Protein AF-0000000074477359 (afdb_homodimer)

Sequence (732 aa):
MPLDIVTDKDGVKRLSKEAYDNSKYPEWLPVWNPNVKYPAPPNNDGYIDRAFFADPKLPNLFPEDSDIDKIDLSPKFGTEIRSGIQLSSLSDAAKDELALLLAQRGFVVFRNQDLKDKGLEFNSNFGRYFGPLNPTSFIGTPETEPNFHIVYRDPNEKVNPKRVVGIHVDDNWEVFTPGVTIFGILDGPETGGDTLFVDSQEIYERFSPGFQKILETLTGVFSNVGPSKINGQVKGFLRTPPEENSHPIVRIHPVTQKKNVFFSHFTQKFDNLDEEESQLIFKYLKDKIYGQPDTHLRARWEPGTVVLWDNRRCLHSALADFEGSSRHCYRVSTFAEAPVTNFEDLNEETRKLSDELQKKLGNLSVMPLDIVTDKDGVKRLSKEAYDNSKYPEWLPVWNPNVKYPAPPNNDGYIDRAFFADPKLPNLFPEDSDIDKIDLSPKFGTEIRSGIQLSSLSDAAKDELALLLAQRGFVVFRNQDLKDKGLEFNSNFGRYFGPLNPTSFIGTPETEPNFHIVYRDPNEKVNPKRVVGIHVDDNWEVFTPGVTIFGILDGPETGGDTLFVDSQEIYERFSPGFQKILETLTGVFSNVGPSKINGQVKGFLRTPPEENSHPIVRIHPVTQKKNVFFSHFTQKFDNLDEEESQLIFKYLKDKIYGQPDTHLRARWEPGTVVLWDNRRCLHSALADFEGSSRHCYRVSTFAEAPVTNFEDLNEETRKLSDELQKKLGNLSV

Radius of gyration: 26.98 Å; Cα contacts (8 Å, |Δi|>4): 1650; chains: 2; bounding box: 62×74×64 Å

Nearest PDB structures (foldseek):
  6d1o-assembly1_D  TM=8.673E-01  e=1.155E-21  Sphingobium herbicidovorans NBRC 16415
  6d1o-assembly2_E  TM=8.725E-01  e=1.574E-21  Sphingobium herbicidovorans NBRC 16415
  6d0o-assembly1_B  TM=8.588E-01  e=1.371E-20  Sphingobium herbicidovorans NBRC 16415
  6d1o-assembly2_H  TM=8.522E-01  e=1.211E-20  Sphingobium herbicidovorans NBRC 16415
  6d1o-assembly2_G  TM=8.470E-01  e=1.071E-20  Sphingobium herbicidovorans NBRC 16415

Foldseek 3Di:
DQFQWDADPQRKIFGDPVCCVPDPCNLWGFIFDLVFADEADDDCQPFAFLLLLEDLVLCQQPPPPFPWDKDQPDDFAEIETADGDELLPGDLRNVNNVSNVQQRHFKYKYAQYCQVVVDDVSVQVSQCSRAAWAFDWFAGGRPVHRSKHKDKDDQPDDFDQVPWFFWAFPPLLGQFGWFKKKKAWDDKDPWAFWKKKFQQLVLLVPDDPVVNVVQQVWKFKAWCQAPVGNPYSDGPRTNYDTGIDIARQWFADLQQRGIGGHDHPRTDAIPVDDDVVRVVVVVVSSCSRPVDCVRMDIGIDDPNMMMMGTSRGIIMTTHRPDHSMMTIMMMITHTDHGTHRHNVPRDPVSSVSNVVNVVSNVVVVD/DQFQWDADPQRKIFGDPVCCVPDPCNLWGFIFDLPFADEADDDCQPFAFLLLLEDLVLCQQPPPPFPWDKDQPDDFAEIETEDGDELLPGDLRNVNNVSNVQQRHFKYKYFQYCQVVVDDVSVQVSQCSRAAWAFDWFAGGRPVHRSKHKDKDDQPDDFDQVPWQWWAFPPLLGQFGWFKKKKAWPDKDPWAFWKKKFQQLVLLVPDDPVVNVVQQVWKFKAWCLAPVGRPYSDGPRTNYDTGIDIARQWFADLQQRGIGGHDHPRTDAIPVDDDVVRVVVVVVSSCSRPVDCVRMDIGIDDPNMMMMGTSRGIIMTTHRPDHSMMTIMMMITHTDHGTHRHNVPRDPVSSVSNVVNVVSNVVVVD

Structure (mmCIF, N/CA/C/O backbone):
data_AF-0000000074477359-model_v1
#
loop_
_entity.id
_entity.type
_entity.pdbx_description
1 polymer 'Oxidoreductase activity'
#
loop_
_atom_site.group_PDB
_atom_site.id
_atom_site.type_symbol
_atom_site.label_atom_id
_atom_site.label_alt_id
_atom_site.label_comp_id
_atom_site.label_asym_id
_atom_site.label_entity_id
_atom_site.label_seq_id
_atom_site.pdbx_PDB_ins_code
_atom_site.Cartn_x
_atom_site.Cartn_y
_atom_site.Cartn_z
_atom_site.occupancy
_atom_site.B_iso_or_equiv
_atom_site.auth_seq_id
_atom_site.auth_comp_id
_atom_site.auth_asym_id
_atom_site.auth_atom_id
_atom_site.pdbx_PDB_model_num
ATOM 1 N N . MET A 1 1 ? 23.406 11.477 7.152 1 47.59 1 MET A N 1
ATOM 2 C CA . MET A 1 1 ? 24.078 12.625 7.77 1 47.59 1 MET A CA 1
ATOM 3 C C . MET A 1 1 ? 23.078 13.742 8.055 1 47.59 1 MET A C 1
ATOM 5 O O . MET A 1 1 ? 22.078 13.883 7.348 1 47.59 1 MET A O 1
ATOM 9 N N . PRO A 1 2 ? 23.344 14.312 9.227 1 64.44 2 PRO A N 1
ATOM 10 C CA . PRO A 1 2 ? 22.562 15.516 9.523 1 64.44 2 PRO A CA 1
ATOM 11 C C . PRO A 1 2 ? 22.609 16.547 8.406 1 64.44 2 PRO A C 1
ATOM 13 O O . PRO A 1 2 ? 23.547 16.547 7.598 1 64.44 2 PRO A O 1
ATOM 16 N N . LEU A 1 3 ? 21.562 17.25 8.133 1 77.81 3 LEU A N 1
ATOM 17 C CA . LEU A 1 3 ? 21.516 18.344 7.176 1 77.81 3 LEU A CA 1
ATOM 18 C C . LEU A 1 3 ? 22.719 19.266 7.352 1 77.81 3 LEU A C 1
ATOM 20 O O . LEU A 1 3 ? 23.188 19.469 8.477 1 77.81 3 LEU A O 1
ATOM 24 N N . ASP A 1 4 ? 23.312 19.625 6.309 1 81.88 4 ASP A N 1
ATOM 25 C CA . ASP A 1 4 ? 24.375 20.609 6.344 1 81.88 4 ASP A CA 1
ATOM 26 C C . ASP A 1 4 ? 23.828 22.016 6.59 1 81.88 4 ASP A C 1
ATOM 28 O O . ASP A 1 4 ? 23.438 22.703 5.648 1 81.88 4 ASP A O 1
ATOM 32 N N . ILE A 1 5 ? 23.844 22.391 7.832 1 87.31 5 ILE A N 1
ATOM 33 C CA . ILE A 1 5 ? 23.219 23.641 8.25 1 87.31 5 ILE A CA 1
ATOM 34 C C . ILE A 1 5 ? 24.297 24.656 8.648 1 87.31 5 ILE A C 1
ATOM 36 O O . ILE A 1 5 ? 25.25 24.312 9.367 1 87.31 5 ILE A O 1
ATOM 40 N N . VAL A 1 6 ? 24.156 25.812 8.148 1 89.69 6 VAL A N 1
ATOM 41 C CA . VAL A 1 6 ? 25.047 26.922 8.477 1 89.69 6 VAL A CA 1
ATOM 42 C C . VAL A 1 6 ? 24.281 27.984 9.266 1 89.69 6 VAL A C 1
ATOM 44 O O . VAL A 1 6 ? 23.094 28.219 9.016 1 89.69 6 VAL A O 1
ATOM 47 N N . THR A 1 7 ? 25.016 28.641 10.164 1 91.06 7 THR A N 1
ATOM 48 C CA . THR A 1 7 ? 24.406 29.719 10.953 1 91.06 7 THR A CA 1
ATOM 49 C C . THR A 1 7 ? 24.891 31.078 10.469 1 91.06 7 THR A C 1
ATOM 51 O O . THR A 1 7 ? 26.094 31.359 10.484 1 91.06 7 THR A O 1
ATOM 54 N N . ASP A 1 8 ? 23.922 31.812 10.094 1 89.44 8 ASP A N 1
ATOM 55 C CA . ASP A 1 8 ? 24.25 33.188 9.648 1 89.44 8 ASP A CA 1
ATOM 56 C C . ASP A 1 8 ? 24.594 34.062 10.836 1 89.44 8 ASP A C 1
ATOM 58 O O . ASP A 1 8 ? 24.406 33.688 11.984 1 89.44 8 ASP A O 1
ATOM 62 N N . LYS A 1 9 ? 25.109 35.312 10.523 1 87.25 9 LYS A N 1
ATOM 63 C CA . LYS A 1 9 ? 25.562 36.25 11.539 1 87.25 9 LYS A CA 1
ATOM 64 C C . LYS A 1 9 ? 24.422 36.688 12.461 1 87.25 9 LYS A C 1
ATOM 66 O O . LYS A 1 9 ? 24.641 36.969 13.633 1 87.25 9 LYS A O 1
ATOM 71 N N . ASP A 1 10 ? 23.234 36.625 11.953 1 87.94 10 ASP A N 1
ATOM 72 C CA . ASP A 1 10 ? 22.078 37.031 12.727 1 87.94 10 ASP A CA 1
ATOM 73 C C . ASP A 1 10 ? 21.453 35.875 13.484 1 87.94 10 ASP A C 1
ATOM 75 O O . ASP A 1 10 ? 20.406 36 14.102 1 87.94 10 ASP A O 1
ATOM 79 N N . GLY A 1 11 ? 22.125 34.75 13.391 1 88.81 11 GLY A N 1
ATOM 80 C CA . GLY A 1 11 ? 21.672 33.562 14.148 1 88.81 11 GLY A CA 1
ATOM 81 C C . GLY A 1 11 ? 20.734 32.688 13.367 1 88.81 11 GLY A C 1
ATOM 82 O O . GLY A 1 11 ? 20.359 31.609 13.836 1 88.81 11 GLY A O 1
ATOM 83 N N . VAL A 1 12 ? 20.344 33.125 12.188 1 92.38 12 VAL A N 1
ATOM 84 C CA . VAL A 1 12 ? 19.453 32.344 11.336 1 92.38 12 VAL A CA 1
ATOM 85 C C . VAL A 1 12 ? 20.203 31.156 10.758 1 92.38 12 VAL A C 1
ATOM 87 O O . VAL A 1 12 ? 21.312 31.297 10.242 1 92.38 12 VAL A O 1
ATOM 90 N N . LYS A 1 13 ? 19.609 30 10.977 1 92.62 13 LYS A N 1
ATOM 91 C CA . LYS A 1 13 ? 20.188 28.766 10.43 1 92.62 13 LYS A CA 1
ATOM 92 C C . LYS A 1 13 ? 19.594 28.438 9.07 1 92.62 13 LYS A C 1
ATOM 94 O O . LYS A 1 13 ? 18.391 28.531 8.875 1 92.62 13 LYS A O 1
ATOM 99 N N . ARG A 1 14 ? 20.531 28.125 8.133 1 92.94 14 ARG A N 1
ATOM 100 C CA . ARG A 1 14 ? 20.172 27.812 6.758 1 92.94 14 ARG A CA 1
ATOM 101 C C . ARG A 1 14 ? 20.922 26.578 6.262 1 92.94 14 ARG A C 1
ATOM 103 O O . ARG A 1 14 ? 21.906 26.156 6.879 1 92.94 14 ARG A O 1
ATOM 110 N N . LEU A 1 15 ? 20.391 26.031 5.137 1 91.56 15 LEU A N 1
ATOM 111 C CA . LEU A 1 15 ? 21.156 24.984 4.473 1 91.56 15 LEU A CA 1
ATOM 112 C C . LEU A 1 15 ? 22.422 25.562 3.826 1 91.56 15 LEU A C 1
ATOM 114 O O . LEU A 1 15 ? 22.531 26.781 3.674 1 91.56 15 LEU A O 1
ATOM 118 N N . SER A 1 16 ? 23.344 24.719 3.496 1 89.38 16 SER A N 1
ATOM 119 C CA . SER A 1 16 ? 24.594 25.141 2.885 1 89.38 16 SER A CA 1
ATOM 120 C C . SER A 1 16 ? 24.359 25.828 1.544 1 89.38 16 SER A C 1
ATOM 122 O O . SER A 1 16 ? 23.297 25.672 0.944 1 89.38 16 SER A O 1
ATOM 124 N N . LYS A 1 17 ? 25.359 26.562 1.166 1 90.31 17 LYS A N 1
ATOM 125 C CA . LYS A 1 17 ? 25.312 27.203 -0.142 1 90.31 17 LYS A CA 1
ATOM 126 C C . LYS A 1 17 ? 25.141 26.172 -1.257 1 90.31 17 LYS A C 1
ATOM 128 O O . LYS A 1 17 ? 24.453 26.422 -2.248 1 90.31 17 LYS A O 1
ATOM 133 N N . GLU A 1 18 ? 25.75 25.109 -1.086 1 88.19 18 GLU A N 1
ATOM 134 C CA . GLU A 1 18 ? 25.641 24.047 -2.07 1 88.19 18 GLU A CA 1
ATOM 135 C C . GLU A 1 18 ? 24.203 23.578 -2.221 1 88.19 18 GLU A C 1
ATOM 137 O O . GLU A 1 18 ? 23.734 23.328 -3.336 1 88.19 18 GLU A O 1
ATOM 142 N N . ALA A 1 19 ? 23.531 23.406 -1.133 1 88.62 19 ALA A N 1
ATOM 143 C CA . ALA A 1 19 ? 22.125 23 -1.164 1 88.62 19 ALA A CA 1
ATOM 144 C C . ALA A 1 19 ? 21.281 24.016 -1.927 1 88.62 19 ALA A C 1
ATOM 146 O O . ALA A 1 19 ? 20.406 23.641 -2.721 1 88.62 19 ALA A O 1
ATOM 147 N N . TYR A 1 20 ? 21.531 25.281 -1.688 1 91.88 20 TYR A N 1
ATOM 148 C CA . TYR A 1 20 ? 20.797 26.344 -2.381 1 91.88 20 TYR A CA 1
ATOM 149 C C . TYR A 1 20 ? 21.094 26.312 -3.875 1 91.88 20 TYR A C 1
ATOM 151 O O . TYR A 1 20 ? 20.188 26.438 -4.695 1 91.88 20 TYR A O 1
ATOM 159 N N . ASP A 1 21 ? 22.328 26.062 -4.242 1 91.81 21 ASP A N 1
ATOM 160 C CA . ASP A 1 21 ? 22.75 26.047 -5.641 1 91.81 21 ASP A CA 1
ATOM 161 C C . ASP A 1 21 ? 22.141 24.875 -6.387 1 91.81 21 ASP A C 1
ATOM 163 O O . ASP A 1 21 ? 21.859 24.953 -7.582 1 91.81 21 ASP A O 1
ATOM 167 N N . ASN A 1 22 ? 21.891 23.875 -5.707 1 88.94 22 ASN A N 1
ATOM 168 C CA . ASN A 1 22 ? 21.453 22.641 -6.336 1 88.94 22 ASN A CA 1
ATOM 169 C C . ASN A 1 22 ? 19.922 22.531 -6.32 1 88.94 22 ASN A C 1
ATOM 171 O O . ASN A 1 22 ? 19.359 21.656 -6.98 1 88.94 22 ASN A O 1
ATOM 175 N N . SER A 1 23 ? 19.328 23.406 -5.586 1 92.5 23 SER A N 1
ATOM 176 C CA . SER A 1 23 ? 17.875 23.312 -5.445 1 92.5 23 SER A CA 1
ATOM 177 C C . SER A 1 23 ? 17.172 23.922 -6.648 1 92.5 23 SER A C 1
ATOM 179 O O . SER A 1 23 ? 17.547 24.984 -7.125 1 92.5 23 SER A O 1
ATOM 181 N N . LYS A 1 24 ? 16.109 23.219 -7.09 1 93.19 24 LYS A N 1
ATOM 182 C CA . LYS A 1 24 ? 15.234 23.75 -8.133 1 93.19 24 LYS A CA 1
ATOM 183 C C . LYS A 1 24 ? 14.305 24.828 -7.574 1 93.19 24 LYS A C 1
ATOM 185 O O . LYS A 1 24 ? 13.758 25.641 -8.328 1 93.19 24 LYS A O 1
ATOM 190 N N . TYR A 1 25 ? 14.094 24.844 -6.281 1 95.31 25 TYR A N 1
ATOM 191 C CA . TYR A 1 25 ? 13.188 25.766 -5.609 1 95.31 25 TYR A CA 1
ATOM 192 C C . TYR A 1 25 ? 13.836 26.344 -4.359 1 95.31 25 TYR A C 1
ATOM 194 O O . TYR A 1 25 ? 13.359 26.125 -3.246 1 95.31 25 TYR A O 1
ATOM 202 N N . PRO A 1 26 ? 14.773 27.156 -4.547 1 95 26 PRO A N 1
ATOM 203 C CA . PRO A 1 26 ? 15.555 27.641 -3.398 1 95 26 PRO A CA 1
ATOM 204 C C . PRO A 1 26 ? 14.727 28.484 -2.438 1 95 26 PRO A C 1
ATOM 206 O O . PRO A 1 26 ? 14.984 28.484 -1.23 1 95 26 PRO A O 1
ATOM 209 N N . GLU A 1 27 ? 13.734 29.203 -2.885 1 94.69 27 GLU A N 1
ATOM 210 C CA . GLU A 1 27 ? 12.914 30.062 -2.035 1 94.69 27 GLU A CA 1
ATOM 211 C C . GLU A 1 27 ? 12.102 29.234 -1.038 1 94.69 27 GLU A C 1
ATOM 213 O O . GLU A 1 27 ? 11.609 29.766 -0.043 1 94.69 27 GLU A O 1
ATOM 218 N N . TRP A 1 28 ? 11.961 27.969 -1.371 1 96.25 28 TRP A N 1
ATOM 219 C CA . TRP A 1 28 ? 11.141 27.094 -0.542 1 96.25 28 TRP A CA 1
ATOM 220 C C . TRP A 1 28 ? 11.992 26.328 0.463 1 96.25 28 TRP A C 1
ATOM 222 O O . TRP A 1 28 ? 11.469 25.578 1.29 1 96.25 28 TRP A O 1
ATOM 232 N N . LEU A 1 29 ? 13.32 26.484 0.434 1 95.12 29 LEU A N 1
ATOM 233 C CA . LEU A 1 29 ? 14.195 25.734 1.315 1 95.12 29 LEU A CA 1
ATOM 234 C C . LEU A 1 29 ? 13.984 26.125 2.771 1 95.12 29 LEU A C 1
ATOM 236 O O . LEU A 1 29 ? 13.617 27.266 3.061 1 95.12 29 LEU A O 1
ATOM 240 N N . PRO A 1 30 ? 14.227 25.234 3.695 1 93.88 30 PRO A N 1
ATOM 241 C CA . PRO A 1 30 ? 13.953 25.5 5.113 1 93.88 30 PRO A CA 1
ATOM 242 C C . PRO A 1 30 ? 14.977 26.453 5.738 1 93.88 30 PRO A C 1
ATOM 244 O O . PRO A 1 30 ? 16.172 26.344 5.457 1 93.88 30 PRO A O 1
ATOM 247 N N . VAL A 1 31 ? 14.43 27.281 6.535 1 93.25 31 VAL A N 1
ATOM 248 C CA . VAL A 1 31 ? 15.195 28.203 7.359 1 93.25 31 VAL A CA 1
ATOM 249 C C . VAL A 1 31 ? 14.719 28.125 8.805 1 93.25 31 VAL A C 1
ATOM 251 O O . VAL A 1 31 ? 13.531 27.953 9.07 1 93.25 31 VAL A O 1
ATOM 254 N N . TRP A 1 32 ? 15.617 28.172 9.711 1 92.56 32 TRP A N 1
ATOM 255 C CA . TRP A 1 32 ? 15.328 28.219 11.141 1 92.56 32 TRP A CA 1
ATOM 256 C C . TRP A 1 32 ? 15.711 29.578 11.727 1 92.56 32 TRP A C 1
ATOM 258 O O . TRP A 1 32 ? 16.859 29.781 12.117 1 92.56 32 TRP A O 1
ATOM 268 N N . ASN A 1 33 ? 14.75 30.438 11.75 1 91.56 33 ASN A N 1
ATOM 269 C CA . ASN A 1 33 ? 14.945 31.797 12.273 1 91.56 33 ASN A CA 1
ATOM 270 C C . ASN A 1 33 ? 14.539 31.891 13.742 1 91.56 33 ASN A C 1
ATOM 272 O O . ASN A 1 33 ? 13.352 31.844 14.07 1 91.56 33 ASN A O 1
ATOM 276 N N . PRO A 1 34 ? 15.492 32.031 14.641 1 88.06 34 PRO A N 1
ATOM 277 C CA . PRO A 1 34 ? 15.164 32.062 16.078 1 88.06 34 PRO A CA 1
ATOM 278 C C . PRO A 1 34 ? 14.344 33.281 16.469 1 88.06 34 PRO A C 1
ATOM 280 O O . PRO A 1 34 ? 13.781 33.312 17.562 1 88.06 34 PRO A O 1
ATOM 283 N N . ASN A 1 35 ? 14.25 34.25 15.586 1 88.12 35 ASN A N 1
ATOM 284 C CA . ASN A 1 35 ? 13.523 35.469 15.898 1 88.12 35 ASN A CA 1
ATOM 285 C C . ASN A 1 35 ? 12.055 35.375 15.523 1 88.12 35 ASN A C 1
ATOM 287 O O . ASN A 1 35 ? 11.258 36.25 15.844 1 88.12 35 ASN A O 1
ATOM 291 N N . VAL A 1 36 ? 11.727 34.406 14.852 1 88.31 36 VAL A N 1
ATOM 292 C CA . VAL A 1 36 ? 10.328 34.156 14.5 1 88.31 36 VAL A CA 1
ATOM 293 C C . VAL A 1 36 ? 9.695 33.219 15.539 1 88.31 36 VAL A C 1
ATOM 295 O O . VAL A 1 36 ? 10.062 32.062 15.641 1 88.31 36 VAL A O 1
ATOM 298 N N . LYS A 1 37 ? 8.789 33.781 16.312 1 87.62 37 LYS A N 1
ATOM 299 C CA . LYS A 1 37 ? 8.086 33.031 17.344 1 87.62 37 LYS A CA 1
ATOM 300 C C . LYS A 1 37 ? 6.574 33.156 17.188 1 87.62 37 LYS A C 1
ATOM 302 O O . LYS A 1 37 ? 6.07 34.219 16.828 1 87.62 37 LYS A O 1
ATOM 307 N N . TYR A 1 38 ? 5.984 32.094 17.359 1 85.38 38 TYR A N 1
ATOM 308 C CA . TYR A 1 38 ? 4.523 32.094 17.391 1 85.38 38 TYR A CA 1
ATOM 309 C C . TYR A 1 38 ? 4.004 31.844 18.797 1 85.38 38 TYR A C 1
ATOM 311 O O . TYR A 1 38 ? 4.574 31.047 19.547 1 85.38 38 TYR A O 1
ATOM 319 N N . PRO A 1 39 ? 3 32.594 19.062 1 79.31 39 PRO A N 1
ATOM 320 C CA . PRO A 1 39 ? 2.387 32.344 20.375 1 79.31 39 PRO A CA 1
ATOM 321 C C . PRO A 1 39 ? 1.679 31 20.438 1 79.31 39 PRO A C 1
ATOM 323 O O . PRO A 1 39 ? 1.626 30.266 19.438 1 79.31 39 PRO A O 1
ATOM 326 N N . ALA A 1 40 ? 1.197 30.75 21.656 1 73.88 40 ALA A N 1
ATOM 327 C CA . ALA A 1 40 ? 0.376 29.562 21.828 1 73.88 40 ALA A CA 1
ATOM 328 C C . ALA A 1 40 ? -0.797 29.562 20.844 1 73.88 40 AL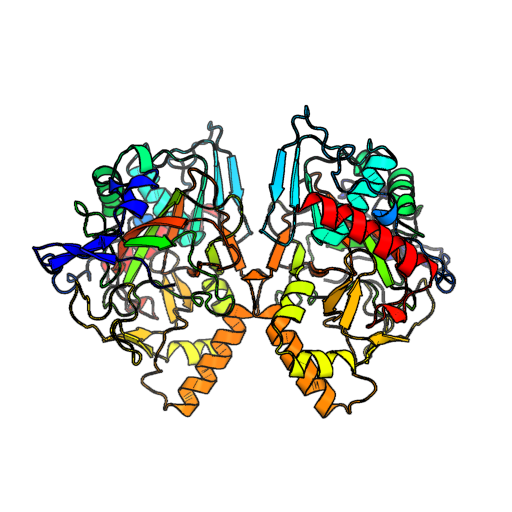A A C 1
ATOM 330 O O . ALA A 1 40 ? -1.282 30.625 20.453 1 73.88 40 ALA A O 1
ATOM 331 N N . PRO A 1 41 ? -1.1 28.375 20.484 1 74.5 41 PRO A N 1
ATOM 332 C CA . PRO A 1 41 ? -2.195 28.312 19.516 1 74.5 41 PRO A CA 1
ATOM 333 C C . PRO A 1 41 ? -3.43 29.078 19.969 1 74.5 41 PRO A C 1
ATOM 335 O O . PRO A 1 41 ? -3.73 29.141 21.156 1 74.5 41 PRO A O 1
ATOM 338 N N . PRO A 1 42 ? -4.012 29.703 19.062 1 73.44 42 PRO A N 1
ATOM 339 C CA . PRO A 1 42 ? -5.25 30.406 19.391 1 73.44 42 PRO A CA 1
ATOM 340 C C . PRO A 1 42 ? -6.367 29.469 19.844 1 73.44 42 PRO A C 1
ATOM 342 O O . PRO A 1 42 ? -6.355 28.281 19.5 1 73.44 42 PRO A O 1
ATOM 345 N N . ASN A 1 43 ? -7.102 30.109 20.719 1 76.81 43 ASN A N 1
ATOM 346 C CA . ASN A 1 43 ? -8.336 29.391 21.016 1 76.81 43 ASN A CA 1
ATOM 347 C C . ASN A 1 43 ? -9.156 29.125 19.75 1 76.81 43 ASN A C 1
ATOM 349 O O . ASN A 1 43 ? -9.477 30.062 19.016 1 76.81 43 ASN A O 1
ATOM 353 N N . ASN A 1 44 ? -9.375 27.891 19.453 1 80.75 44 ASN A N 1
ATOM 354 C CA . ASN A 1 44 ? -10.109 27.5 18.25 1 80.75 44 ASN A CA 1
ATOM 355 C C . ASN A 1 44 ? -11.398 26.766 18.594 1 80.75 44 ASN A C 1
ATOM 357 O O . ASN A 1 44 ? -11.875 25.938 17.812 1 80.75 44 ASN A O 1
ATOM 361 N N . ASP A 1 45 ? -12.023 26.984 19.641 1 81.31 45 ASP A N 1
ATOM 362 C CA . ASP A 1 45 ? -13.25 26.328 20.094 1 81.31 45 ASP A CA 1
ATOM 363 C C . ASP A 1 45 ? -14.414 26.625 19.156 1 81.31 45 ASP A C 1
ATOM 365 O O . ASP A 1 45 ? -15.328 25.812 19.016 1 81.31 45 ASP A O 1
ATOM 369 N N . GLY A 1 46 ? -14.336 27.656 18.438 1 86.12 46 GLY A N 1
ATOM 370 C CA . GLY A 1 46 ? -15.422 28.016 17.547 1 86.12 46 GLY A CA 1
ATOM 371 C C . GLY A 1 46 ? -15.164 27.609 16.109 1 86.12 46 GLY A C 1
ATOM 372 O O . GLY A 1 46 ? -15.898 28.016 15.211 1 86.12 46 GLY A O 1
ATOM 373 N N . TYR A 1 47 ? -14.258 26.75 15.953 1 92.5 47 TYR A N 1
ATOM 374 C CA . TYR A 1 47 ? -13.922 26.312 14.602 1 92.5 47 TYR A CA 1
ATOM 375 C C . TYR A 1 47 ? -15.109 25.625 13.945 1 92.5 47 TYR A C 1
ATOM 377 O O . TYR A 1 47 ? -15.766 24.781 14.562 1 92.5 47 TYR A O 1
ATOM 385 N N . ILE A 1 48 ? -15.445 26.047 12.758 1 96.12 48 ILE A N 1
ATOM 386 C CA . ILE A 1 48 ? -16.5 25.438 11.961 1 96.12 48 ILE A CA 1
ATOM 387 C C . ILE A 1 48 ? -15.891 24.828 10.688 1 96.12 48 ILE A C 1
ATOM 389 O O . ILE A 1 48 ? -15.281 25.547 9.883 1 96.12 48 ILE A O 1
ATOM 393 N N . ASP A 1 49 ? -16.094 23.609 10.523 1 98.06 49 ASP A N 1
ATOM 394 C CA . ASP A 1 49 ? -15.547 22.891 9.383 1 98.06 49 ASP A CA 1
ATOM 395 C C . ASP A 1 49 ? -16.219 23.328 8.078 1 98.06 49 ASP A C 1
ATOM 397 O O . ASP A 1 49 ? -17.438 23.438 8.008 1 98.06 49 ASP A O 1
ATOM 401 N N . ARG A 1 50 ? -15.422 23.484 7.055 1 98.56 50 ARG A N 1
ATOM 402 C CA . ARG A 1 50 ? -15.93 23.953 5.766 1 98.56 50 ARG A CA 1
ATOM 403 C C . ARG A 1 50 ? -16.812 22.906 5.113 1 98.56 50 ARG A C 1
ATOM 405 O O . ARG A 1 50 ? -17.656 23.219 4.277 1 98.56 50 ARG A O 1
ATOM 412 N N . ALA A 1 51 ? -16.656 21.688 5.465 1 98.81 51 ALA A N 1
ATOM 413 C CA . ALA A 1 51 ? -17.453 20.594 4.902 1 98.81 51 ALA A CA 1
ATOM 414 C C . ALA A 1 51 ? -18.938 20.797 5.172 1 98.81 51 ALA A C 1
ATOM 416 O O . ALA A 1 51 ? -19.781 20.281 4.426 1 98.81 51 ALA A O 1
ATOM 417 N N . PHE A 1 52 ? -19.266 21.5 6.23 1 98.56 52 PHE A N 1
ATOM 418 C CA . PHE A 1 52 ? -20.672 21.688 6.594 1 98.56 52 PHE A CA 1
ATOM 419 C C . PHE A 1 52 ? -21.391 22.531 5.547 1 98.56 52 PHE A C 1
ATOM 421 O O . PHE A 1 52 ? -22.625 22.547 5.508 1 98.56 52 PHE A O 1
ATOM 428 N N . PHE A 1 53 ? -20.672 23.172 4.734 1 98.44 53 PHE A N 1
ATOM 429 C CA . PHE A 1 53 ? -21.266 24.062 3.746 1 98.44 53 PHE A CA 1
ATOM 430 C C . PHE A 1 53 ? -21.25 23.438 2.361 1 98.44 53 PHE A C 1
ATOM 432 O O . PHE A 1 53 ? -21.625 24.078 1.377 1 98.44 53 PHE A O 1
ATOM 439 N N . ALA A 1 54 ? -20.812 22.234 2.268 1 98.56 54 ALA A N 1
ATOM 440 C CA . ALA A 1 54 ? -20.719 21.516 0.995 1 98.56 54 ALA A CA 1
ATOM 441 C C . ALA A 1 54 ? -22.109 21.078 0.515 1 98.56 54 ALA A C 1
ATOM 443 O O . ALA A 1 54 ? -22.969 20.75 1.326 1 98.56 54 ALA A O 1
ATOM 444 N N . ASP A 1 55 ? -22.266 21.094 -0.797 1 97.69 55 ASP A N 1
ATOM 445 C CA . ASP A 1 55 ? -23.312 20.266 -1.406 1 97.69 55 ASP A CA 1
ATOM 446 C C . ASP A 1 55 ? -22.922 18.781 -1.388 1 97.69 55 ASP A C 1
ATOM 448 O O . ASP A 1 55 ? -21.891 18.406 -1.953 1 97.69 55 ASP A O 1
ATOM 452 N N . PRO A 1 56 ? -23.734 17.984 -0.778 1 96.44 56 PRO A N 1
ATOM 453 C CA . PRO A 1 56 ? -23.375 16.578 -0.606 1 96.44 56 PRO A CA 1
ATOM 454 C C . PRO A 1 56 ? -23.219 15.844 -1.936 1 96.44 56 PRO A C 1
ATOM 456 O O . PRO A 1 56 ? -22.609 14.766 -1.984 1 96.44 56 PRO A O 1
ATOM 459 N N . LYS A 1 57 ? -23.734 16.375 -3.033 1 96.44 57 LYS A N 1
ATOM 460 C CA . LYS A 1 57 ? -23.594 15.758 -4.348 1 96.44 57 LYS A CA 1
ATOM 461 C C . LYS A 1 57 ? -22.266 16.172 -5.008 1 96.44 57 LYS A C 1
ATOM 463 O O . LYS A 1 57 ? -21.875 15.594 -6.023 1 96.44 57 LYS A O 1
ATOM 468 N N . LEU A 1 58 ? -21.609 17.172 -4.531 1 98.06 58 LEU A N 1
ATOM 469 C CA . LEU A 1 58 ? -20.297 17.672 -4.93 1 98.06 58 LEU A CA 1
ATOM 470 C C . LEU A 1 58 ? -20.312 18.156 -6.371 1 98.06 58 LEU A C 1
ATOM 472 O O . LEU A 1 58 ? -19.406 17.844 -7.148 1 98.06 58 LEU A O 1
ATOM 476 N N . PRO A 1 59 ? -21.328 18.906 -6.809 1 97.75 59 PRO A N 1
ATOM 477 C CA . PRO A 1 59 ? -21.422 19.312 -8.219 1 97.75 59 PRO A CA 1
ATOM 478 C C . PRO A 1 59 ? -20.391 20.375 -8.594 1 97.75 59 PRO A C 1
ATOM 480 O O . PRO A 1 59 ? -20.109 20.562 -9.781 1 97.75 59 PRO A O 1
ATOM 483 N N . ASN A 1 60 ? -19.844 21.094 -7.602 1 98.06 60 ASN A N 1
ATOM 484 C CA . ASN A 1 60 ? -18.875 22.141 -7.891 1 98.06 60 ASN A CA 1
ATOM 485 C C . ASN A 1 60 ? -17.469 21.578 -8.008 1 98.06 60 ASN A C 1
ATOM 487 O O . ASN A 1 60 ? -16.641 22.125 -8.742 1 98.06 60 ASN A O 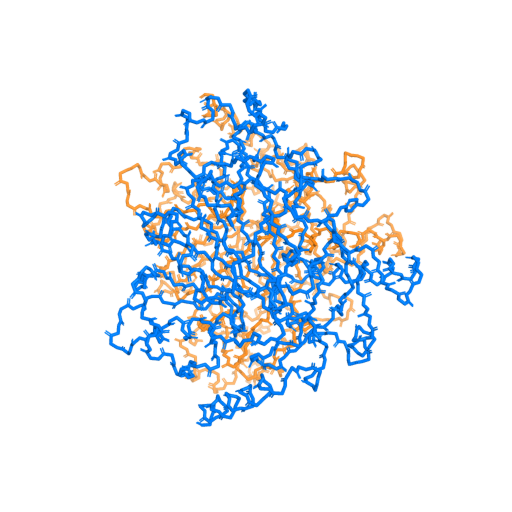1
ATOM 491 N N . LEU A 1 61 ? -17.172 20.516 -7.328 1 98.12 61 LEU A N 1
ATOM 492 C CA . LEU A 1 61 ? -15.891 19.844 -7.426 1 98.12 61 LEU A CA 1
ATOM 493 C C . LEU A 1 61 ? -15.859 18.875 -8.609 1 98.12 61 LEU A C 1
ATOM 495 O O . LEU A 1 61 ? -14.852 18.766 -9.305 1 98.12 61 LEU A O 1
ATOM 499 N N . PHE A 1 62 ? -17 18.219 -8.797 1 97.69 62 PHE A N 1
ATOM 500 C CA . PHE A 1 62 ? -17.156 17.266 -9.883 1 97.69 62 PHE A CA 1
ATOM 501 C C . PHE A 1 62 ? -18.359 17.609 -10.75 1 97.69 62 PHE A C 1
ATOM 503 O O . PHE A 1 62 ? -19.375 16.906 -10.742 1 97.69 62 PHE A O 1
ATOM 510 N N . PRO A 1 63 ? -18.188 18.484 -11.594 1 95.56 63 PRO A N 1
ATOM 511 C CA . PRO A 1 63 ? -19.312 18.828 -12.461 1 95.56 63 PRO A CA 1
ATOM 512 C C . PRO A 1 63 ? -19.688 17.688 -13.414 1 95.56 63 PRO A C 1
ATOM 514 O O . PRO A 1 63 ? -18.812 16.969 -13.898 1 95.56 63 PRO A O 1
ATOM 517 N N . GLU A 1 64 ? -20.906 17.484 -13.719 1 89.56 64 GLU A N 1
ATOM 518 C CA . GLU A 1 64 ? -21.438 16.391 -14.531 1 89.56 64 GLU A CA 1
ATOM 519 C C . GLU A 1 64 ? -20.812 16.391 -15.922 1 89.56 64 GLU A C 1
ATOM 521 O O . GLU A 1 64 ? -20.484 15.328 -16.453 1 89.56 64 GLU A O 1
ATOM 526 N N . ASP A 1 65 ? -20.641 17.422 -16.594 1 88.75 65 ASP A N 1
ATOM 527 C CA . ASP A 1 65 ? -20.156 17.469 -17.969 1 88.75 65 ASP A CA 1
ATOM 528 C C . ASP A 1 65 ? -18.656 17.719 -18.016 1 88.75 65 ASP A C 1
ATOM 530 O O . ASP A 1 65 ? -18.125 18.219 -19.016 1 88.75 65 ASP A O 1
ATOM 534 N N . SER A 1 66 ? -18.031 17.094 -16.984 1 88.62 66 SER A N 1
ATOM 535 C CA . SER A 1 66 ? -16.594 17.391 -16.953 1 88.62 66 SER A CA 1
ATOM 536 C C . SER A 1 66 ? -15.773 16.172 -17.344 1 88.62 66 SER A C 1
ATOM 538 O O . SER A 1 66 ? -16.281 15.047 -17.359 1 88.62 66 SER A O 1
ATOM 540 N N . ASP A 1 67 ? -14.555 16.406 -17.781 1 94.12 67 ASP A N 1
ATOM 541 C CA . ASP A 1 67 ? -13.609 15.375 -18.172 1 94.12 67 ASP A CA 1
ATOM 542 C C . ASP A 1 67 ? -12.688 14.992 -17.016 1 94.12 67 ASP A C 1
ATOM 544 O O . ASP A 1 67 ? -11.492 14.75 -17.219 1 94.12 67 ASP A O 1
ATOM 548 N N . ILE A 1 68 ? -13.227 14.969 -15.852 1 96.56 68 ILE A N 1
ATOM 549 C CA . ILE A 1 68 ? -12.438 14.648 -14.672 1 96.56 68 ILE A CA 1
ATOM 550 C C . ILE A 1 68 ? -12.156 13.148 -14.625 1 96.56 68 ILE A C 1
ATOM 552 O O . ILE A 1 68 ? -13.078 12.336 -14.75 1 96.56 68 ILE A O 1
ATOM 556 N N . ASP A 1 69 ? -10.852 12.828 -14.516 1 96.38 69 ASP A N 1
ATOM 557 C CA . ASP A 1 69 ? -10.43 11.453 -14.297 1 96.38 69 ASP A CA 1
ATOM 558 C C . ASP A 1 69 ? -10.219 11.172 -12.812 1 96.38 69 ASP A C 1
ATOM 560 O O . ASP A 1 69 ? -9.156 11.477 -12.258 1 96.38 69 ASP A O 1
ATOM 564 N N . LYS A 1 70 ? -11.195 10.625 -12.234 1 96.69 70 LYS A N 1
ATOM 565 C CA . LYS A 1 70 ? -11.219 10.328 -10.805 1 96.69 70 LYS A CA 1
ATOM 566 C C . LYS A 1 70 ? -11.266 8.828 -10.555 1 96.69 70 LYS A C 1
ATOM 568 O O . LYS A 1 70 ? -12.023 8.109 -11.211 1 96.69 70 LYS A O 1
ATOM 573 N N . ILE A 1 71 ? -10.43 8.391 -9.617 1 94.94 71 ILE A N 1
ATOM 574 C CA . ILE A 1 71 ? -10.484 6.988 -9.219 1 94.94 71 ILE A CA 1
ATOM 575 C C . ILE A 1 71 ? -10.492 6.891 -7.691 1 94.94 71 ILE A C 1
ATOM 577 O O . ILE A 1 71 ? -9.781 7.641 -7.012 1 94.94 71 ILE A O 1
ATOM 581 N N . ASP A 1 72 ? -11.367 6.027 -7.176 1 96.44 72 ASP A N 1
ATOM 582 C CA . ASP A 1 72 ? -11.258 5.656 -5.766 1 96.44 72 ASP A CA 1
ATOM 583 C C . ASP A 1 72 ? -10.211 4.562 -5.566 1 96.44 72 ASP A C 1
ATOM 585 O O . ASP A 1 72 ? -10.336 3.469 -6.117 1 96.44 72 ASP A O 1
ATOM 589 N N . LEU A 1 73 ? -9.195 4.844 -4.781 1 96.75 73 LEU A N 1
ATOM 590 C CA . LEU A 1 73 ? -8.062 3.945 -4.605 1 96.75 73 LEU A CA 1
ATOM 591 C C . LEU A 1 73 ? -8.477 2.697 -3.828 1 96.75 73 LEU A C 1
ATOM 593 O O . LEU A 1 73 ? -7.84 1.647 -3.953 1 96.75 73 LEU A O 1
ATOM 597 N N . SER A 1 74 ? -9.422 2.754 -3.004 1 95.69 74 SER A N 1
ATOM 598 C CA . SER A 1 74 ? -10.141 1.68 -2.328 1 95.69 74 SER A CA 1
ATOM 599 C C . SER A 1 74 ? -11.602 2.049 -2.105 1 95.69 74 SER A C 1
ATOM 601 O O . SER A 1 74 ? -11.984 3.211 -2.262 1 95.69 74 SER A O 1
ATOM 603 N N . PRO A 1 75 ? -12.445 1.147 -1.757 1 93.69 75 PRO A N 1
ATOM 604 C CA . PRO A 1 75 ? -13.875 1.459 -1.646 1 93.69 75 PRO A CA 1
ATOM 605 C C . PRO A 1 75 ? -14.164 2.521 -0.588 1 93.69 75 PRO A C 1
ATOM 607 O O . PRO A 1 75 ? -14.992 3.412 -0.812 1 93.69 75 PRO A O 1
ATOM 610 N N . LYS A 1 76 ? -13.422 2.551 0.514 1 94.81 76 LYS A N 1
ATOM 611 C CA . LYS A 1 76 ? -13.82 3.379 1.646 1 94.81 76 LYS A CA 1
ATOM 612 C C . LYS A 1 76 ? -12.82 4.504 1.885 1 94.81 76 LYS A C 1
ATOM 614 O O . LYS A 1 76 ? -13.078 5.414 2.676 1 94.81 76 LYS A O 1
ATOM 619 N N . PHE A 1 77 ? -11.688 4.43 1.212 1 97.81 77 PHE A N 1
ATOM 620 C CA . PHE A 1 77 ? -10.57 5.246 1.657 1 97.81 77 PHE A CA 1
ATOM 621 C C . PHE A 1 77 ? -9.719 5.688 0.473 1 97.81 77 PHE A C 1
ATOM 623 O O . PHE A 1 77 ? -9.422 4.887 -0.42 1 97.81 77 PHE A O 1
ATOM 630 N N . GLY A 1 78 ? -9.398 6.934 0.404 1 98.56 78 GLY A N 1
ATOM 631 C CA . GLY A 1 78 ? -8.453 7.457 -0.571 1 98.56 78 GLY A CA 1
ATOM 632 C C . GLY A 1 78 ? -9.062 7.648 -1.948 1 98.56 78 GLY A C 1
ATOM 633 O O . GLY A 1 78 ? -9.781 6.773 -2.443 1 98.56 78 GLY A O 1
ATOM 634 N N . THR A 1 79 ? -8.836 8.773 -2.547 1 98.62 79 THR A N 1
ATOM 635 C CA . THR A 1 79 ? -9.242 9.094 -3.912 1 98.62 79 THR A CA 1
ATOM 636 C C . THR A 1 79 ? -8.102 9.781 -4.664 1 98.62 79 THR A C 1
ATOM 638 O O . THR A 1 79 ? -7.301 10.5 -4.066 1 98.62 79 THR A O 1
ATOM 641 N N . GLU A 1 80 ? -8 9.484 -5.922 1 98.38 80 GLU A N 1
ATOM 642 C CA . GLU A 1 80 ? -7.008 10.133 -6.777 1 98.38 80 GLU A CA 1
ATOM 643 C C . GLU A 1 80 ? -7.672 10.836 -7.957 1 98.38 80 GLU A C 1
ATOM 645 O O . GLU A 1 80 ? -8.516 10.25 -8.641 1 98.38 80 GLU A O 1
ATOM 650 N N . ILE A 1 81 ? -7.371 12.086 -8.07 1 98.69 81 ILE A N 1
ATOM 651 C CA . ILE A 1 81 ? -7.754 12.859 -9.242 1 98.69 81 ILE A CA 1
ATOM 652 C C . ILE A 1 81 ? -6.578 12.93 -10.219 1 98.69 81 ILE A C 1
ATOM 654 O O . ILE A 1 81 ? -5.645 13.703 -10.016 1 98.69 81 ILE A O 1
ATOM 658 N N . ARG A 1 82 ? -6.676 12.297 -11.305 1 96.5 82 ARG A N 1
ATOM 659 C CA . ARG A 1 82 ? -5.566 12.164 -12.242 1 96.5 82 ARG A CA 1
ATOM 660 C C . ARG A 1 82 ? -5.52 13.336 -13.211 1 96.5 82 ARG A C 1
ATOM 662 O O . ARG A 1 82 ? -4.449 13.711 -13.695 1 96.5 82 ARG A O 1
ATOM 669 N N . SER A 1 83 ? -6.703 13.844 -13.484 1 97.12 83 SER A N 1
ATOM 670 C CA . SER A 1 83 ? -6.777 15.016 -14.352 1 97.12 83 SER A CA 1
ATOM 671 C C . SER A 1 83 ? -8.125 15.711 -14.219 1 97.12 83 SER A C 1
ATOM 673 O O . SER A 1 83 ? -9.062 15.156 -13.641 1 97.12 83 SER A O 1
ATOM 675 N N . GLY A 1 84 ? -8.148 16.969 -14.633 1 97.38 84 GLY A N 1
ATOM 676 C CA . GLY A 1 84 ? -9.414 17.672 -14.773 1 97.38 84 GLY A CA 1
ATOM 677 C C . GLY A 1 84 ? -9.672 18.672 -13.664 1 97.38 84 GLY A C 1
ATOM 678 O O . GLY A 1 84 ? -10.609 19.469 -13.742 1 97.38 84 GLY A O 1
ATOM 679 N N . ILE A 1 85 ? -8.867 18.688 -12.656 1 98 85 ILE A N 1
ATOM 680 C CA . ILE A 1 85 ? -9.031 19.641 -11.562 1 98 85 ILE A CA 1
ATOM 681 C C . ILE A 1 85 ? -7.695 20.312 -11.258 1 98 85 ILE A C 1
ATOM 683 O O . ILE A 1 85 ? -6.676 19.641 -11.109 1 98 85 ILE A O 1
ATOM 687 N N . GLN A 1 86 ? -7.699 21.562 -11.234 1 98.19 86 GLN A N 1
ATOM 688 C CA . GLN A 1 86 ? -6.609 22.359 -10.664 1 98.19 86 GLN A CA 1
ATOM 689 C C . GLN A 1 86 ? -7.023 22.984 -9.344 1 98.19 86 GLN A C 1
ATOM 691 O O . GLN A 1 86 ? -7.961 23.797 -9.297 1 98.19 86 GLN A O 1
ATOM 696 N N . LEU A 1 87 ? -6.281 22.703 -8.32 1 98.75 87 LEU A N 1
ATOM 697 C CA . LEU A 1 87 ? -6.594 23.219 -6.988 1 98.75 87 LEU A CA 1
ATOM 698 C C . LEU A 1 87 ? -6.551 24.734 -6.969 1 98.75 87 LEU A C 1
ATOM 700 O O . LEU A 1 87 ? -7.344 25.375 -6.27 1 98.75 87 LEU A O 1
ATOM 704 N N . SER A 1 88 ? -5.699 25.312 -7.73 1 98.44 88 SER A N 1
ATOM 705 C CA . SER A 1 88 ? -5.477 26.766 -7.758 1 98.44 88 SER A CA 1
ATOM 706 C C . SER A 1 88 ? -6.688 27.5 -8.32 1 98.44 88 SER A C 1
ATOM 708 O O . SER A 1 88 ? -6.793 28.719 -8.195 1 98.44 88 SER A O 1
ATOM 710 N N . SER A 1 89 ? -7.633 26.797 -8.883 1 97.69 89 SER A N 1
ATOM 711 C CA . SER A 1 89 ? -8.742 27.453 -9.57 1 97.69 89 SER A CA 1
ATOM 712 C C . SER A 1 89 ? -10.078 27.062 -8.945 1 97.69 89 SER A C 1
ATOM 714 O O . SER A 1 89 ? -11.141 27.359 -9.5 1 97.69 89 SER A O 1
ATOM 716 N N . LEU A 1 90 ? -10.055 26.484 -7.879 1 98.31 90 LEU A N 1
ATOM 717 C CA . LEU A 1 90 ? -11.297 26.047 -7.246 1 98.31 90 LEU A CA 1
ATOM 718 C C . LEU A 1 90 ? -12.086 27.234 -6.723 1 98.31 90 LEU A C 1
ATOM 720 O O . LEU A 1 90 ? -11.516 28.172 -6.156 1 98.31 90 LEU A O 1
ATOM 724 N N . SER A 1 91 ? -13.398 27.219 -6.914 1 98.38 91 SER A N 1
ATOM 725 C CA . SER A 1 91 ? -14.297 28.156 -6.246 1 98.38 91 SER A CA 1
ATOM 726 C C . SER A 1 91 ? -14.43 27.828 -4.762 1 98.38 91 SER A C 1
ATOM 728 O O . SER A 1 91 ? -14.039 26.75 -4.32 1 98.38 91 SER A O 1
ATOM 730 N N . ASP A 1 92 ? -14.984 28.734 -4.031 1 98.56 92 ASP A N 1
ATOM 731 C CA . ASP A 1 92 ? -15.219 28.484 -2.611 1 98.56 92 ASP A CA 1
ATOM 732 C C . ASP A 1 92 ? -16.156 27.297 -2.41 1 98.56 92 ASP A C 1
ATOM 734 O O . ASP A 1 92 ? -15.938 26.469 -1.525 1 98.56 92 ASP A O 1
ATOM 738 N N . ALA A 1 93 ? -17.141 27.219 -3.238 1 98.75 93 ALA A N 1
ATOM 739 C CA . ALA A 1 93 ? -18.062 26.109 -3.152 1 98.75 93 ALA A CA 1
ATOM 740 C C . ALA A 1 93 ? -17.359 24.781 -3.395 1 98.75 93 ALA A C 1
ATOM 742 O O . ALA A 1 93 ? -17.625 23.781 -2.717 1 98.75 93 ALA A O 1
ATOM 743 N N . ALA A 1 94 ? -16.484 24.734 -4.344 1 98.75 94 ALA A N 1
ATOM 744 C CA . ALA A 1 94 ? -15.719 23.516 -4.633 1 98.75 94 ALA A CA 1
ATOM 745 C C . ALA A 1 94 ? -14.781 23.172 -3.477 1 98.75 94 ALA A C 1
ATOM 747 O O . ALA A 1 94 ? -14.578 22 -3.166 1 98.75 94 ALA A O 1
ATOM 748 N N . LYS A 1 95 ? -14.242 24.203 -2.881 1 98.88 95 LYS A N 1
ATOM 749 C CA . LYS A 1 95 ? -13.375 23.969 -1.73 1 98.88 95 LYS A CA 1
ATOM 750 C C . LYS A 1 95 ? -14.156 23.391 -0.557 1 98.88 95 LYS A C 1
ATOM 752 O O . LYS A 1 95 ? -13.656 22.531 0.174 1 98.88 95 LYS A O 1
ATOM 757 N N . ASP A 1 96 ? -15.375 23.906 -0.346 1 98.88 96 ASP A N 1
ATOM 758 C CA . ASP A 1 96 ? -16.234 23.297 0.665 1 98.88 96 ASP A CA 1
ATOM 759 C C . ASP A 1 96 ? -16.469 21.828 0.379 1 98.88 96 ASP A C 1
ATOM 761 O O . ASP A 1 96 ? -16.406 20.984 1.287 1 98.88 96 ASP A O 1
ATOM 765 N N . GLU A 1 97 ? -16.734 21.547 -0.848 1 98.88 97 GLU A N 1
ATOM 766 C CA . GLU A 1 97 ? -16.984 20.156 -1.262 1 98.88 97 GLU A CA 1
ATOM 767 C C . GLU A 1 97 ? -15.727 19.312 -1.134 1 98.88 97 GLU A C 1
ATOM 769 O O . GLU A 1 97 ? -15.805 18.125 -0.813 1 98.88 97 GLU A O 1
ATOM 774 N N . LEU A 1 98 ? -14.578 19.906 -1.353 1 98.88 98 LEU A N 1
ATOM 775 C CA . LEU A 1 98 ? -13.312 19.219 -1.127 1 98.88 98 LEU A CA 1
ATOM 776 C C . LEU A 1 98 ? -13.141 18.859 0.347 1 98.88 98 LEU A C 1
ATOM 778 O O . LEU A 1 98 ? -12.703 17.75 0.68 1 98.88 98 LEU A O 1
ATOM 782 N N . ALA A 1 99 ? -13.516 19.75 1.199 1 98.88 99 ALA A N 1
ATOM 783 C CA . ALA A 1 99 ? -13.461 19.469 2.631 1 98.88 99 ALA A CA 1
ATOM 784 C C . ALA A 1 99 ? -14.312 18.266 2.99 1 98.88 99 ALA A C 1
ATOM 786 O O . ALA A 1 99 ? -13.898 17.406 3.777 1 98.88 99 ALA A O 1
ATOM 787 N N . LEU A 1 100 ? -15.469 18.219 2.416 1 98.88 100 LEU A N 1
ATOM 788 C CA . LEU A 1 100 ? -16.359 17.078 2.662 1 98.88 100 LEU A CA 1
ATOM 789 C C . LEU A 1 100 ? -15.742 15.789 2.125 1 98.88 100 LEU A C 1
ATOM 791 O O . LEU A 1 100 ? -15.758 14.758 2.807 1 98.88 100 LEU A O 1
ATOM 795 N N . LEU A 1 101 ? -15.219 15.852 0.913 1 98.88 101 LEU A N 1
ATOM 796 C CA . LEU A 1 101 ? -14.586 14.68 0.321 1 98.88 101 LEU A CA 1
ATOM 797 C C . LEU A 1 101 ? -13.445 14.18 1.195 1 98.88 101 LEU A C 1
ATOM 799 O O . LEU A 1 101 ? -13.289 12.969 1.386 1 98.88 101 LEU A O 1
ATOM 803 N N . LEU A 1 102 ? -12.664 15.078 1.707 1 98.88 102 LEU A N 1
ATOM 804 C CA . LEU A 1 102 ? -11.555 14.719 2.582 1 98.88 102 LEU A CA 1
ATOM 805 C C . LEU A 1 102 ? -12.062 14.031 3.846 1 98.88 102 LEU A C 1
ATOM 807 O O . LEU A 1 102 ? -11.477 13.039 4.293 1 98.88 102 LEU A O 1
ATOM 811 N N . ALA A 1 103 ? -13.102 14.547 4.402 1 98.81 103 ALA A N 1
ATOM 812 C CA . ALA A 1 103 ? -13.68 13.938 5.598 1 98.81 103 ALA A CA 1
ATOM 813 C C . ALA A 1 103 ? -14.141 12.508 5.312 1 98.81 103 ALA A C 1
ATOM 815 O O . ALA A 1 103 ? -13.992 11.625 6.156 1 98.81 103 ALA A O 1
ATOM 816 N N . GLN A 1 104 ? -14.656 12.289 4.156 1 98.44 104 GLN A N 1
ATOM 817 C CA . GLN A 1 104 ? -15.242 11 3.801 1 98.44 104 GLN A CA 1
ATOM 818 C C . GLN A 1 104 ? -14.172 10.016 3.348 1 98.44 104 GLN A C 1
ATOM 820 O O . GLN A 1 104 ? -14.211 8.836 3.701 1 98.44 104 GLN A O 1
ATOM 825 N N . ARG A 1 105 ? -13.133 10.516 2.629 1 98.69 105 ARG A N 1
ATOM 826 C CA . ARG A 1 105 ? -12.188 9.633 1.948 1 98.69 105 ARG A CA 1
ATOM 827 C C . ARG A 1 105 ? -10.852 9.586 2.682 1 98.69 105 ARG A C 1
ATOM 829 O O . ARG A 1 105 ? -10.016 8.727 2.4 1 98.69 105 ARG A O 1
ATOM 836 N N . GLY A 1 106 ? -10.648 10.477 3.59 1 98.75 106 GLY A N 1
ATOM 837 C CA . GLY A 1 106 ? -9.406 10.539 4.348 1 98.75 106 GLY A CA 1
ATOM 838 C C . GLY A 1 106 ? -8.336 11.359 3.662 1 98.75 106 GLY A C 1
ATOM 839 O O . GLY A 1 106 ? -7.773 12.281 4.262 1 98.75 106 GLY A O 1
ATOM 840 N N . PHE A 1 107 ? -8.016 11.039 2.424 1 98.88 107 PHE A N 1
ATOM 841 C CA . PHE A 1 107 ? -7.055 11.828 1.65 1 98.88 107 PHE A CA 1
ATOM 842 C C . PHE A 1 107 ? -7.398 11.789 0.166 1 98.88 107 PHE A C 1
ATOM 844 O O . PHE A 1 107 ? -8.117 10.891 -0.287 1 98.88 107 PHE A O 1
ATOM 851 N N . VAL A 1 108 ? -6.914 12.773 -0.543 1 98.94 108 VAL A N 1
ATOM 852 C CA . VAL A 1 108 ? -7.102 12.891 -1.985 1 98.94 108 VAL A CA 1
ATOM 853 C C . VAL A 1 108 ? -5.777 13.273 -2.646 1 98.94 108 VAL A C 1
ATOM 855 O O . VAL A 1 108 ? -5.109 14.211 -2.211 1 98.94 108 VAL A O 1
ATOM 858 N N . VAL A 1 109 ? -5.402 12.508 -3.652 1 98.88 109 VAL A N 1
ATOM 859 C CA . VAL A 1 109 ? -4.211 12.789 -4.449 1 98.88 109 VAL A CA 1
ATOM 860 C C . VAL A 1 109 ? -4.605 13.57 -5.703 1 98.88 109 VAL A C 1
ATOM 862 O O . VAL A 1 109 ? -5.488 13.148 -6.453 1 98.88 109 VAL A O 1
ATOM 865 N N . PHE A 1 110 ? -3.982 14.711 -5.91 1 98.88 110 PHE A N 1
ATOM 866 C CA . PHE A 1 110 ? -4.176 15.492 -7.125 1 98.88 110 PHE A CA 1
ATOM 867 C C . PHE A 1 110 ? -2.91 15.484 -7.977 1 98.88 110 PHE A C 1
ATOM 869 O O . PHE A 1 110 ? -1.838 15.867 -7.508 1 98.88 110 PHE A O 1
ATOM 876 N N . ARG A 1 111 ? -3.057 15.047 -9.195 1 98.31 111 ARG A N 1
ATOM 877 C CA . ARG A 1 111 ? -1.919 14.977 -10.102 1 98.31 111 ARG A CA 1
ATOM 878 C C . ARG A 1 111 ? -1.803 16.25 -10.938 1 98.31 111 ARG A C 1
ATOM 880 O O . ARG A 1 111 ? -2.795 16.938 -11.164 1 98.31 111 ARG A O 1
ATOM 887 N N . ASN A 1 112 ? -0.583 16.547 -11.344 1 97.75 112 ASN A N 1
ATOM 888 C CA . ASN A 1 112 ? -0.268 17.609 -12.305 1 97.75 112 ASN A CA 1
ATOM 889 C C . ASN A 1 112 ? -0.817 18.953 -11.852 1 97.75 112 ASN A C 1
ATOM 891 O O . ASN A 1 112 ? -1.496 19.641 -12.617 1 97.75 112 ASN A O 1
ATOM 895 N N . GLN A 1 113 ? -0.541 19.328 -10.625 1 98.62 113 GLN A N 1
ATOM 896 C CA . GLN A 1 113 ? -1.014 20.578 -10.055 1 98.62 113 GLN A CA 1
ATOM 897 C C . GLN A 1 113 ? 0 21.703 -10.273 1 98.62 113 GLN A C 1
ATOM 899 O O . GLN A 1 113 ? 1.204 21.453 -10.352 1 98.62 113 GLN A O 1
ATOM 904 N N . ASP A 1 114 ? -0.492 22.891 -10.211 1 98.19 114 ASP A N 1
ATOM 905 C CA . ASP A 1 114 ? 0.378 24.031 -10.445 1 98.19 114 ASP A CA 1
ATOM 906 C C . ASP A 1 114 ? 0.521 24.891 -9.188 1 98.19 114 ASP A C 1
ATOM 908 O O . ASP A 1 114 ? 0.935 26.047 -9.258 1 98.19 114 ASP A O 1
ATOM 912 N N . LEU A 1 115 ? 0.202 24.391 -8.008 1 97.44 115 LEU A N 1
ATOM 913 C CA . LEU A 1 115 ? 0.207 25.172 -6.766 1 97.44 115 LEU A CA 1
ATOM 914 C C . LEU A 1 115 ? 1.593 25.734 -6.488 1 97.44 115 LEU A C 1
ATOM 916 O O . LEU A 1 115 ? 1.719 26.891 -6.051 1 97.44 115 LEU A O 1
ATOM 920 N N . LYS A 1 116 ? 2.578 24.922 -6.73 1 95.69 116 LYS A N 1
ATOM 921 C CA . LYS A 1 116 ? 3.934 25.406 -6.465 1 95.69 116 LYS A CA 1
ATOM 922 C C . LYS A 1 116 ? 4.266 26.625 -7.316 1 95.69 116 LYS A C 1
ATOM 924 O O . LYS A 1 116 ? 5.035 27.484 -6.895 1 95.69 116 LYS A O 1
ATOM 929 N N . ASP A 1 117 ? 3.697 26.703 -8.492 1 96.69 117 ASP A N 1
ATOM 930 C CA . ASP A 1 117 ? 3.971 27.812 -9.414 1 96.69 117 ASP A CA 1
ATOM 931 C C . ASP A 1 117 ? 3.209 29.062 -9.008 1 96.69 117 ASP A C 1
ATOM 933 O O . ASP A 1 117 ? 3.508 30.156 -9.492 1 96.69 117 ASP A O 1
ATOM 937 N N . LYS A 1 118 ? 2.248 28.938 -8.125 1 97.38 118 LYS A N 1
ATOM 938 C CA . LYS A 1 118 ? 1.46 30.078 -7.668 1 97.38 118 LYS A CA 1
ATOM 939 C C . LYS A 1 118 ? 2.156 30.797 -6.516 1 97.38 118 LYS A C 1
ATOM 941 O O . LYS A 1 118 ? 1.742 31.891 -6.121 1 97.38 118 LYS A O 1
ATOM 946 N N . GLY A 1 119 ? 3.162 30.156 -5.93 1 95.69 119 GLY A N 1
ATOM 947 C CA . GLY A 1 119 ? 3.986 30.828 -4.93 1 95.69 119 GLY A CA 1
ATOM 948 C C . GLY A 1 119 ? 3.549 30.531 -3.508 1 95.69 119 GLY A C 1
ATOM 949 O O . GLY A 1 119 ? 2.496 29.922 -3.289 1 95.69 119 GLY A O 1
ATOM 950 N N . LEU A 1 120 ? 4.348 30.969 -2.578 1 96.75 120 LEU A N 1
ATOM 951 C CA . LEU A 1 120 ? 4.176 30.688 -1.157 1 96.75 120 LEU A CA 1
ATOM 952 C C . LEU A 1 120 ? 2.908 31.344 -0.62 1 96.75 120 LEU A C 1
ATOM 954 O O . LEU A 1 120 ? 2.113 30.688 0.064 1 96.75 120 LEU A O 1
ATOM 958 N N . GLU A 1 121 ? 2.674 32.562 -0.92 1 96.19 121 GLU A N 1
ATOM 959 C CA . GLU A 1 121 ? 1.527 33.281 -0.398 1 96.19 121 GLU A CA 1
ATOM 960 C C . GLU A 1 121 ? 0.213 32.656 -0.853 1 96.19 121 GLU A C 1
ATOM 962 O O . GLU A 1 121 ? -0.728 32.531 -0.065 1 96.19 121 GLU A O 1
ATOM 967 N N . PHE A 1 122 ? 0.166 32.375 -2.08 1 97.5 122 PHE A N 1
ATOM 968 C CA . PHE A 1 122 ? -1.04 31.734 -2.594 1 97.5 122 PHE A CA 1
ATOM 969 C C . PHE A 1 122 ? -1.34 30.438 -1.829 1 97.5 122 PHE A C 1
ATOM 971 O O . PHE A 1 122 ? -2.484 30.188 -1.449 1 97.5 122 PHE A O 1
ATOM 978 N N . ASN A 1 123 ? -0.322 29.594 -1.644 1 97.75 123 ASN A N 1
ATOM 979 C CA . ASN A 1 123 ? -0.497 28.328 -0.941 1 97.75 123 ASN A CA 1
ATOM 980 C C . ASN A 1 123 ? -0.955 28.547 0.499 1 97.75 123 ASN A C 1
ATOM 982 O O . ASN A 1 123 ? -1.785 27.781 1.011 1 97.75 123 ASN A O 1
ATOM 986 N N . SER A 1 124 ? -0.446 29.562 1.144 1 96.31 124 SER A N 1
ATOM 987 C CA . SER A 1 124 ? -0.914 29.922 2.477 1 96.31 124 SER A CA 1
ATOM 988 C C . SER A 1 124 ? -2.398 30.266 2.465 1 96.31 124 SER A C 1
ATOM 990 O O . SER A 1 124 ? -3.156 29.812 3.324 1 96.31 124 SER A O 1
ATOM 992 N N . ASN A 1 125 ? -2.729 31.094 1.505 1 97.12 125 ASN A N 1
ATOM 993 C CA . ASN A 1 125 ? -4.121 31.531 1.412 1 97.12 125 ASN A CA 1
ATOM 994 C C . ASN A 1 125 ? -5.051 30.359 1.091 1 97.12 125 ASN A C 1
ATOM 996 O O . ASN A 1 125 ? -6.172 30.297 1.598 1 97.12 125 ASN A O 1
ATOM 1000 N N . PHE A 1 126 ? -4.613 29.547 0.199 1 98.19 126 PHE A N 1
ATOM 1001 C CA . PHE A 1 126 ? -5.391 28.344 -0.106 1 98.19 126 PHE A CA 1
ATOM 1002 C C . PHE A 1 126 ? -5.656 27.531 1.158 1 98.19 126 PHE A C 1
ATOM 1004 O O . PHE A 1 126 ? -6.785 27.109 1.396 1 98.19 126 PHE A O 1
ATOM 1011 N N . GLY A 1 127 ? -4.641 27.344 1.983 1 97.69 127 GLY A N 1
ATOM 1012 C CA . GLY A 1 127 ? -4.785 26.641 3.242 1 97.69 127 GLY A CA 1
ATOM 1013 C C . GLY A 1 127 ? -5.723 27.328 4.215 1 97.69 127 GLY A C 1
ATOM 1014 O O . GLY A 1 127 ? -6.531 26.672 4.875 1 97.69 127 GLY A O 1
ATOM 1015 N N . ARG A 1 128 ? -5.699 28.656 4.27 1 96.75 128 ARG A N 1
ATOM 1016 C CA . ARG A 1 128 ? -6.492 29.438 5.211 1 96.75 128 ARG A CA 1
ATOM 1017 C C . ARG A 1 128 ? -7.984 29.219 4.988 1 96.75 128 ARG A C 1
ATOM 1019 O O . ARG A 1 128 ? -8.789 29.438 5.891 1 96.75 128 ARG A O 1
ATOM 1026 N N . TYR A 1 129 ? -8.273 28.812 3.824 1 98.12 129 TYR A N 1
ATOM 1027 C CA . TYR A 1 129 ? -9.688 28.578 3.553 1 98.12 129 TYR A CA 1
ATOM 1028 C C . TYR A 1 129 ? -10.242 27.484 4.469 1 98.12 129 TYR A C 1
ATOM 1030 O O . TYR A 1 129 ? -11.414 27.516 4.848 1 98.12 129 TYR A O 1
ATOM 1038 N N . PHE A 1 130 ? -9.445 26.562 4.832 1 98.06 130 PHE A N 1
ATOM 1039 C CA . PHE A 1 130 ? -9.906 25.391 5.578 1 98.06 130 PHE A CA 1
ATOM 1040 C C . PHE A 1 130 ? -9.773 25.625 7.078 1 98.06 130 PHE A C 1
ATOM 1042 O O . PHE A 1 130 ? -10.273 24.828 7.879 1 98.06 130 PHE A O 1
ATOM 1049 N N . GLY A 1 131 ? -9.078 26.625 7.488 1 95.88 131 GLY A N 1
ATOM 1050 C CA . GLY A 1 131 ? -8.875 26.969 8.891 1 95.88 131 GLY A CA 1
ATOM 1051 C C . GLY A 1 131 ? -7.637 27.812 9.125 1 95.88 131 GLY A C 1
ATOM 1052 O O . GLY A 1 131 ? -6.883 28.094 8.195 1 95.88 131 GLY A O 1
ATOM 1053 N N . PRO A 1 132 ? -7.484 28.234 10.43 1 94.75 132 PRO A N 1
ATOM 1054 C CA . PRO A 1 132 ? -6.246 28.938 10.75 1 94.75 132 PRO A CA 1
ATOM 1055 C C . PRO A 1 132 ? -5 28.094 10.5 1 94.75 132 PRO A C 1
ATOM 1057 O O . PRO A 1 132 ? -4.992 26.906 10.773 1 94.75 132 PRO A O 1
ATOM 1060 N N . LEU A 1 133 ? -3.992 28.734 9.93 1 94.25 133 LEU A N 1
ATOM 1061 C CA . LEU A 1 133 ? -2.758 28.016 9.648 1 94.25 133 LEU A CA 1
ATOM 1062 C C . LEU A 1 133 ? -2.09 27.547 10.938 1 94.25 133 LEU A C 1
ATOM 1064 O O . LEU A 1 133 ? -2.107 28.266 11.938 1 94.25 133 LEU A O 1
ATOM 1068 N N . ASN A 1 134 ? -1.547 26.375 10.914 1 92.62 134 ASN A N 1
ATOM 1069 C CA . ASN A 1 134 ? -0.807 25.781 12.016 1 92.62 134 ASN A CA 1
ATOM 1070 C C . ASN A 1 134 ? 0.701 25.875 11.805 1 92.62 134 ASN A C 1
ATOM 1072 O O . ASN A 1 134 ? 1.28 25.094 11.055 1 92.62 134 ASN A O 1
ATOM 1076 N N . PRO A 1 135 ? 1.338 26.828 12.5 1 89.44 135 PRO A N 1
ATOM 1077 C CA . PRO A 1 135 ? 2.789 26.922 12.336 1 89.44 135 PRO A CA 1
ATOM 1078 C C . PRO A 1 135 ? 3.533 25.719 12.906 1 89.44 135 PRO A C 1
ATOM 1080 O O . PRO A 1 135 ? 3.119 25.156 13.922 1 89.44 135 PRO A O 1
ATOM 1083 N N . THR A 1 136 ? 4.609 25.359 12.305 1 87.69 136 THR A N 1
ATOM 1084 C CA . THR A 1 136 ? 5.414 24.25 12.797 1 87.69 136 THR A CA 1
ATOM 1085 C C . THR A 1 136 ? 6.285 24.688 13.969 1 87.69 136 THR A C 1
ATOM 1087 O O . THR A 1 136 ? 6.766 25.812 14 1 87.69 136 THR A O 1
ATOM 1090 N N . SER A 1 137 ? 6.52 23.797 14.812 1 84.69 137 SER A N 1
ATOM 1091 C CA . SER A 1 137 ? 7.254 24.109 16.031 1 84.69 137 SER A CA 1
ATOM 1092 C C . SER A 1 137 ? 8.758 24.078 15.797 1 84.69 137 SER A C 1
ATOM 1094 O O . SER A 1 137 ? 9.5 24.891 16.375 1 84.69 137 SER A O 1
ATOM 1096 N N . PHE A 1 138 ? 9.227 23.188 15.047 1 85.25 138 PHE A N 1
ATOM 1097 C CA . PHE A 1 138 ? 10.672 23 15.07 1 85.25 138 PHE A CA 1
ATOM 1098 C C . PHE A 1 138 ? 11.211 22.688 13.68 1 85.25 138 PHE A C 1
ATOM 1100 O O . PHE A 1 138 ? 12.422 22.656 13.469 1 85.25 138 PHE A O 1
ATOM 1107 N N . ILE A 1 139 ? 10.359 22.5 12.781 1 87.88 139 ILE A N 1
ATOM 1108 C CA . ILE A 1 139 ? 10.805 22.188 11.43 1 87.88 139 ILE A CA 1
ATOM 1109 C C . ILE A 1 139 ? 11.094 23.469 10.672 1 87.88 139 ILE A C 1
ATOM 1111 O O . ILE A 1 139 ? 10.5 24.516 10.953 1 87.88 139 ILE A O 1
ATOM 1115 N N . GLY A 1 140 ? 12.008 23.422 9.734 1 90.19 140 GLY A N 1
ATOM 1116 C CA . GLY A 1 140 ? 12.344 24.594 8.93 1 90.19 140 GLY A CA 1
ATOM 1117 C C . GLY A 1 140 ? 11.211 25.047 8.031 1 90.19 140 GLY A C 1
ATOM 1118 O O . GLY A 1 140 ? 10.359 24.25 7.637 1 90.19 140 GLY A O 1
ATOM 1119 N N . THR A 1 141 ? 11.219 26.391 7.797 1 94 141 THR A N 1
ATOM 1120 C CA . THR A 1 141 ? 10.203 27.016 6.953 1 94 141 THR A CA 1
ATOM 1121 C C . THR A 1 141 ? 10.852 27.922 5.918 1 94 141 THR A C 1
ATOM 1123 O O . THR A 1 141 ? 11.992 28.344 6.082 1 94 141 THR A O 1
ATOM 1126 N N . PRO A 1 142 ? 10.055 28.141 4.836 1 94.31 142 PRO A N 1
ATOM 1127 C CA . PRO A 1 142 ? 10.562 29.25 4.004 1 94.31 142 PRO A CA 1
ATOM 1128 C C . PRO A 1 142 ? 10.688 30.562 4.773 1 94.31 142 PRO A C 1
ATOM 1130 O O . PRO A 1 142 ? 9.875 30.844 5.656 1 94.31 142 PRO A O 1
ATOM 1133 N N . GLU A 1 143 ? 11.641 31.312 4.367 1 90.06 143 GLU A 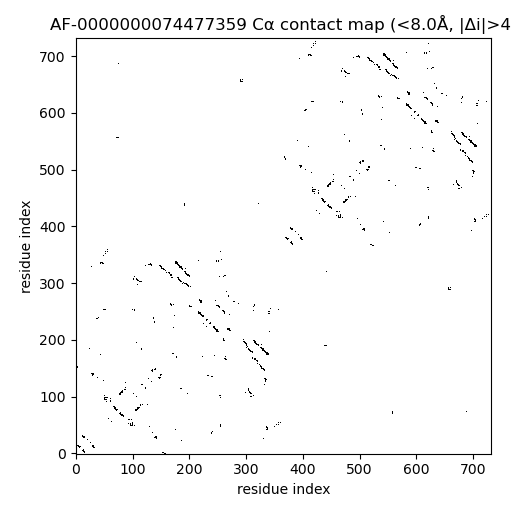N 1
ATOM 1134 C CA . GLU A 1 143 ? 11.945 32.531 5.094 1 90.06 143 GLU A CA 1
ATOM 1135 C C . GLU A 1 143 ? 10.734 33.469 5.141 1 90.06 143 GLU A C 1
ATOM 1137 O O . GLU A 1 143 ? 10.477 34.125 6.164 1 90.06 143 GLU A O 1
ATOM 1142 N N . THR A 1 144 ? 9.969 33.531 4.141 1 90.12 144 THR A N 1
ATOM 1143 C CA . THR A 1 144 ? 8.898 34.5 4.027 1 90.12 144 THR A CA 1
ATOM 1144 C C . THR A 1 144 ? 7.574 33.906 4.5 1 90.12 144 THR A C 1
ATOM 1146 O O . THR A 1 144 ? 6.578 34.625 4.617 1 90.12 144 THR A O 1
ATOM 1149 N N . GLU A 1 145 ? 7.484 32.656 4.742 1 90.5 145 GLU A N 1
ATOM 1150 C CA . GLU A 1 145 ? 6.246 32 5.16 1 90.5 145 GLU A CA 1
ATOM 1151 C C . GLU A 1 145 ? 6.5 31.031 6.309 1 90.5 145 GLU A C 1
ATOM 1153 O O . GLU A 1 145 ? 6.602 29.812 6.09 1 90.5 145 GLU A O 1
ATOM 1158 N N . PRO A 1 146 ? 6.41 31.484 7.441 1 87.12 146 PRO A N 1
ATOM 1159 C CA . PRO A 1 146 ? 6.801 30.672 8.602 1 87.12 146 PRO A CA 1
ATOM 1160 C C . PRO A 1 146 ? 5.723 29.688 9.016 1 87.12 146 PRO A C 1
ATOM 1162 O O . PRO A 1 146 ? 5.922 28.906 9.953 1 87.12 146 PRO A O 1
ATOM 1165 N N . ASN A 1 147 ? 4.621 29.672 8.344 1 88.75 147 ASN A N 1
ATOM 1166 C CA . ASN A 1 147 ? 3.561 28.719 8.68 1 88.75 147 ASN A CA 1
ATOM 1167 C C . ASN A 1 147 ? 3.719 27.406 7.926 1 88.75 147 ASN A C 1
ATOM 1169 O O . ASN A 1 147 ? 2.971 26.453 8.164 1 88.75 147 ASN A O 1
ATOM 1173 N N . PHE A 1 148 ? 4.668 27.359 7.098 1 93.38 148 PHE A N 1
ATOM 1174 C CA . PHE A 1 148 ? 4.914 26.156 6.324 1 93.38 148 PHE A CA 1
ATOM 1175 C C . PHE A 1 148 ? 5.727 25.141 7.133 1 93.38 148 PHE A C 1
ATOM 1177 O O . PHE A 1 148 ? 6.285 25.484 8.18 1 93.38 148 PHE A O 1
ATOM 1184 N N . HIS A 1 149 ? 5.637 23.953 6.789 1 93.75 149 HIS A N 1
ATOM 1185 C CA . HIS A 1 149 ? 6.488 22.844 7.195 1 93.75 149 HIS A CA 1
ATOM 1186 C C . HIS A 1 149 ? 7.227 22.25 6 1 93.75 149 HIS A C 1
ATOM 1188 O O . HIS A 1 149 ? 6.613 21.609 5.137 1 93.75 149 HIS A O 1
ATOM 1194 N N . ILE A 1 150 ? 8.57 22.453 6 1 94.44 150 ILE A N 1
ATOM 1195 C CA . ILE A 1 150 ? 9.328 21.969 4.848 1 94.44 150 ILE A CA 1
ATOM 1196 C C . ILE A 1 150 ? 9.969 20.625 5.164 1 94.44 150 ILE A C 1
ATOM 1198 O O . ILE A 1 150 ? 10.711 20.5 6.137 1 94.44 150 ILE A O 1
ATOM 1202 N N . VAL A 1 151 ? 9.633 19.656 4.355 1 91.56 151 VAL A N 1
ATOM 1203 C CA . VAL A 1 151 ? 10.297 18.359 4.41 1 91.56 151 VAL A CA 1
ATOM 1204 C C . VAL A 1 151 ? 11.422 18.312 3.379 1 91.56 151 VAL A C 1
ATOM 1206 O O . VAL A 1 151 ? 11.172 18.375 2.174 1 91.56 151 VAL A O 1
ATOM 1209 N N . TYR A 1 152 ? 12.625 18.25 3.91 1 90.12 152 TYR A N 1
ATOM 1210 C CA . TYR A 1 152 ? 13.789 18.25 3.027 1 90.12 152 TYR A CA 1
ATOM 1211 C C . TYR A 1 152 ? 14.773 17.156 3.416 1 90.12 152 TYR A C 1
ATOM 1213 O O . TYR A 1 152 ? 15.133 17.016 4.59 1 90.12 152 TYR A O 1
ATOM 1221 N N . ARG A 1 153 ? 15.078 16.391 2.467 1 85.75 153 ARG A N 1
ATOM 1222 C CA . ARG A 1 153 ? 16.141 15.398 2.602 1 85.75 153 ARG A CA 1
ATOM 1223 C C . ARG A 1 153 ? 17.25 15.656 1.594 1 85.75 153 ARG A C 1
ATOM 1225 O O . ARG A 1 153 ? 17 15.828 0.4 1 85.75 153 ARG A O 1
ATOM 1232 N N . ASP A 1 154 ? 18.406 15.633 2.154 1 83.62 154 ASP A N 1
ATOM 1233 C CA . ASP A 1 154 ? 19.578 15.82 1.304 1 83.62 154 ASP A CA 1
ATOM 1234 C C . ASP A 1 154 ? 19.922 14.547 0.545 1 83.62 154 ASP A C 1
ATOM 1236 O O . ASP A 1 154 ? 19.844 13.445 1.102 1 83.62 154 ASP A O 1
ATOM 1240 N N . PRO A 1 155 ? 20.328 14.68 -0.722 1 82.69 155 PRO A N 1
ATOM 1241 C CA . PRO A 1 155 ? 20.656 13.484 -1.512 1 82.69 155 PRO A CA 1
ATOM 1242 C C . PRO A 1 155 ? 21.766 12.656 -0.89 1 82.69 155 PRO A C 1
ATOM 1244 O O . PRO A 1 155 ? 21.875 11.453 -1.165 1 82.69 155 PRO A O 1
ATOM 1247 N N . ASN A 1 156 ? 22.516 13.25 -0.051 1 78.38 156 ASN A N 1
ATOM 1248 C CA . ASN A 1 156 ? 23.656 12.539 0.526 1 78.38 156 ASN A CA 1
ATOM 1249 C C . ASN A 1 156 ? 23.281 11.859 1.841 1 78.38 156 ASN A C 1
ATOM 1251 O O . ASN A 1 156 ? 24.078 11.133 2.422 1 78.38 156 ASN A O 1
ATOM 1255 N N . GLU A 1 157 ? 22.109 12.188 2.201 1 75.81 157 GLU A N 1
ATOM 1256 C CA . GLU A 1 157 ? 21.672 11.547 3.438 1 75.81 157 GLU A CA 1
ATOM 1257 C C . GLU A 1 157 ? 21.375 10.062 3.221 1 75.81 157 GLU A C 1
ATOM 1259 O O . GLU A 1 157 ? 20.719 9.695 2.248 1 75.81 157 GLU A O 1
ATOM 1264 N N . LYS A 1 158 ? 22.031 9.234 4.043 1 71.25 158 LYS A N 1
ATOM 1265 C CA . LYS A 1 158 ? 21.781 7.801 3.955 1 71.25 158 LYS A CA 1
ATOM 1266 C C . LYS A 1 158 ? 20.484 7.426 4.648 1 71.25 158 LYS A C 1
ATOM 1268 O O . LYS A 1 158 ? 20.141 7.984 5.691 1 71.25 158 LYS A O 1
ATOM 1273 N N . VAL A 1 159 ? 19.797 6.539 3.975 1 64.94 159 VAL A N 1
ATOM 1274 C CA . VAL A 1 159 ? 18.516 6.078 4.508 1 64.94 159 VAL A CA 1
ATOM 1275 C C . VAL A 1 159 ? 18.75 4.965 5.523 1 64.94 159 VAL A C 1
ATOM 1277 O O . VAL A 1 159 ? 19.547 4.051 5.281 1 64.94 159 VAL A O 1
ATOM 1280 N N . ASN A 1 160 ? 18.312 5.258 6.742 1 63.16 160 ASN A N 1
ATOM 1281 C CA . ASN A 1 160 ? 18.203 4.148 7.684 1 63.16 160 ASN A CA 1
ATOM 1282 C C . ASN A 1 160 ? 16.812 3.516 7.637 1 63.16 160 ASN A C 1
ATOM 1284 O O . ASN A 1 160 ? 15.836 4.117 8.086 1 63.16 160 ASN A O 1
ATOM 1288 N N . PRO A 1 161 ? 16.812 2.402 6.938 1 58.94 161 PRO A N 1
ATOM 1289 C CA . PRO A 1 161 ? 15.492 1.805 6.754 1 58.94 161 PRO A CA 1
ATOM 1290 C C . PRO A 1 161 ? 14.75 1.6 8.078 1 58.94 161 PRO A C 1
ATOM 1292 O O . PRO A 1 161 ? 13.523 1.469 8.086 1 58.94 161 PRO A O 1
ATOM 1295 N N . LYS A 1 162 ? 15.539 1.546 9.039 1 54.69 162 LYS A N 1
ATOM 1296 C CA . LYS A 1 162 ? 14.898 1.35 10.344 1 54.69 162 LYS A CA 1
ATOM 1297 C C . LYS A 1 162 ? 14.258 2.643 10.844 1 54.69 162 LYS A C 1
ATOM 1299 O O . LYS A 1 162 ? 13.5 2.633 11.812 1 54.69 162 LYS A O 1
ATOM 1304 N N . ARG A 1 163 ? 14.586 3.809 10.086 1 50.84 163 ARG A N 1
ATOM 1305 C CA . ARG A 1 163 ? 14.109 5.105 10.555 1 50.84 163 ARG A CA 1
ATOM 1306 C C . ARG A 1 163 ? 12.812 5.504 9.859 1 50.84 163 ARG A C 1
ATOM 1308 O O . ARG A 1 163 ? 12.836 6.23 8.859 1 50.84 163 ARG A O 1
ATOM 1315 N N . VAL A 1 164 ? 11.93 4.684 9.469 1 51.94 164 VAL A N 1
ATOM 1316 C CA . VAL A 1 164 ? 10.664 5.148 8.914 1 51.94 164 VAL A CA 1
ATOM 1317 C C . VAL A 1 164 ? 9.898 5.949 9.961 1 51.94 164 VAL A C 1
ATOM 1319 O O . VAL A 1 164 ? 9.82 5.547 11.125 1 51.94 164 VAL A O 1
ATOM 1322 N N . VAL A 1 165 ? 9.711 7.281 9.625 1 61.75 165 VAL A N 1
ATOM 1323 C CA . VAL A 1 165 ? 8.789 7.941 10.547 1 61.75 165 VAL A CA 1
ATOM 1324 C C . VAL A 1 165 ? 7.57 7.051 10.781 1 61.75 165 VAL A C 1
ATOM 1326 O O . VAL A 1 165 ? 6.988 6.52 9.836 1 61.75 165 VAL A O 1
ATOM 1329 N N . GLY A 1 166 ? 7.34 6.621 11.875 1 84.88 166 GLY A N 1
ATOM 1330 C CA . GLY A 1 166 ? 6.23 5.793 12.32 1 84.88 166 GLY A CA 1
ATOM 1331 C C . GLY A 1 166 ? 4.875 6.371 11.969 1 84.88 166 GLY A C 1
ATOM 1332 O O . GLY A 1 166 ? 4.73 7.586 11.812 1 84.88 166 GLY A O 1
ATOM 1333 N N . ILE A 1 167 ? 3.949 5.672 11.789 1 93.25 167 ILE A N 1
ATOM 1334 C CA . ILE A 1 167 ? 2.57 6.055 11.508 1 93.25 167 ILE A CA 1
ATOM 1335 C C . ILE A 1 167 ? 2.057 6.977 12.609 1 93.25 167 ILE A C 1
ATOM 1337 O O . ILE A 1 167 ? 2.213 6.688 13.797 1 93.25 167 ILE A O 1
ATOM 1341 N N . HIS A 1 168 ? 1.528 8.188 12.211 1 94.06 168 HIS A N 1
ATOM 1342 C CA . HIS A 1 168 ? 1.167 9.203 13.195 1 94.06 168 HIS A CA 1
ATOM 1343 C C . HIS A 1 168 ? 0.059 10.109 12.672 1 94.06 168 HIS A C 1
ATOM 1345 O O . HIS A 1 168 ? -0.374 9.969 11.523 1 94.06 168 HIS A O 1
ATOM 1351 N N . VAL A 1 169 ? -0.429 10.969 13.602 1 94 169 VAL A N 1
ATOM 1352 C CA . VAL A 1 169 ? -1.178 12.188 13.305 1 94 169 VAL A CA 1
ATOM 1353 C C . VAL A 1 169 ? -0.296 13.406 13.555 1 94 169 VAL A C 1
ATOM 1355 O O . VAL A 1 169 ? 0.489 13.43 14.5 1 94 169 VAL A O 1
ATOM 1358 N N . ASP A 1 170 ? -0.461 14.312 12.734 1 92.81 170 ASP A N 1
ATOM 1359 C CA . ASP A 1 170 ? 0.412 15.484 12.82 1 92.81 170 ASP A CA 1
ATOM 1360 C C . ASP A 1 170 ? 0.105 16.312 14.062 1 92.81 170 ASP A C 1
ATOM 1362 O O . ASP A 1 170 ? -1.061 16.547 14.391 1 92.81 170 ASP A O 1
ATOM 1366 N N . ASP A 1 171 ? 1.136 16.672 14.758 1 90.56 171 ASP A N 1
ATOM 1367 C CA . ASP A 1 171 ? 1.111 17.703 15.797 1 90.56 171 ASP A CA 1
ATOM 1368 C C . ASP A 1 171 ? 0.017 17.422 16.828 1 90.56 171 ASP A C 1
ATOM 1370 O O . ASP A 1 171 ? -0.715 18.328 17.219 1 90.56 171 ASP A O 1
ATOM 1374 N N . ASN A 1 172 ? -0.136 16.172 17.156 1 90.31 172 ASN A N 1
ATOM 1375 C CA . ASN A 1 172 ? -1.208 15.781 18.062 1 90.31 172 ASN A CA 1
ATOM 1376 C C . ASN A 1 172 ? -0.924 16.219 19.5 1 90.31 172 ASN A C 1
ATOM 1378 O O . ASN A 1 172 ? -1.716 15.953 20.406 1 90.31 172 ASN A O 1
ATOM 1382 N N . TRP A 1 173 ? 0.185 16.953 19.766 1 89.56 173 TRP A N 1
ATOM 1383 C CA . TRP A 1 173 ? 0.466 17.531 21.078 1 89.56 173 TRP A CA 1
ATOM 1384 C C . TRP A 1 173 ? -0.271 18.844 21.266 1 89.56 173 TRP A C 1
ATOM 1386 O O . TRP A 1 173 ? -0.333 19.375 22.391 1 89.56 173 TRP A O 1
ATOM 1396 N N . GLU A 1 174 ? -0.782 19.375 20.25 1 91.12 174 GLU A N 1
ATOM 1397 C CA . GLU A 1 174 ? -1.494 20.641 20.328 1 91.12 174 GLU A CA 1
ATOM 1398 C C . GLU A 1 174 ? -2.904 20.453 20.875 1 91.12 174 GLU A C 1
ATOM 1400 O O . GLU A 1 174 ? -3.506 19.391 20.703 1 91.12 174 GLU A O 1
ATOM 1405 N N . VAL A 1 175 ? -3.436 21.547 21.547 1 92.75 175 VAL A N 1
ATOM 1406 C CA . VAL A 1 175 ? -4.789 21.484 22.078 1 92.75 175 VAL A CA 1
ATOM 1407 C C . VAL A 1 175 ? -5.793 21.328 20.938 1 92.75 175 VAL A C 1
ATOM 1409 O O . VAL A 1 175 ? -6.664 20.453 20.984 1 92.75 175 VAL A O 1
ATOM 1412 N N . PHE A 1 176 ? -5.617 22.234 20 1 94.31 176 PHE A N 1
ATOM 1413 C CA . PHE A 1 176 ? -6.375 22.141 18.75 1 94.31 176 PHE A CA 1
ATOM 1414 C C . PHE A 1 176 ? -5.535 21.484 17.656 1 94.31 176 PHE A C 1
ATOM 1416 O O . PHE A 1 176 ? -4.613 22.109 17.125 1 94.31 176 PHE A O 1
ATOM 1423 N N . THR A 1 177 ? -5.902 20.281 17.359 1 94.06 177 THR A N 1
ATOM 1424 C CA . THR A 1 177 ? -5.051 19.484 16.484 1 94.06 177 THR A CA 1
ATOM 1425 C C . THR A 1 177 ? -5.387 19.766 15.016 1 94.06 177 THR A C 1
ATOM 1427 O O . THR A 1 177 ? -6.488 20.219 14.703 1 94.06 177 THR A O 1
ATOM 1430 N N . PRO A 1 178 ? -4.469 19.5 14.164 1 95.56 178 PRO A N 1
ATOM 1431 C CA . PRO A 1 178 ? -4.676 19.812 12.742 1 95.56 178 PRO A CA 1
ATOM 1432 C C . PRO A 1 178 ? -5.844 19.031 12.133 1 95.56 178 PRO A C 1
ATOM 1434 O O . PRO A 1 178 ? -6.059 17.875 12.469 1 95.56 178 PRO A O 1
ATOM 1437 N N . GLY A 1 179 ? -6.578 19.75 11.273 1 97.06 179 GLY A N 1
ATOM 1438 C CA . GLY A 1 179 ? -7.555 19.125 10.391 1 97.06 179 GLY A CA 1
ATOM 1439 C C . GLY A 1 179 ? -7.008 18.844 9 1 97.06 179 GLY A C 1
ATOM 1440 O O . GLY A 1 179 ? -6.289 17.859 8.805 1 97.06 179 GLY A O 1
ATOM 1441 N N . VAL A 1 180 ? -7.266 19.828 8.055 1 98.44 180 VAL A N 1
ATOM 1442 C CA . VAL A 1 180 ? -6.836 19.656 6.668 1 98.44 180 VAL A CA 1
ATOM 1443 C C . VAL A 1 180 ? -5.352 20 6.543 1 98.44 180 VAL A C 1
ATOM 1445 O O . VAL A 1 180 ? -4.91 21.047 7.039 1 98.44 180 VAL A O 1
ATOM 1448 N N . THR A 1 181 ? -4.609 19.141 5.945 1 98.38 181 THR A N 1
ATOM 1449 C CA . THR A 1 181 ? -3.211 19.359 5.594 1 98.38 181 THR A CA 1
ATOM 1450 C C . THR A 1 181 ? -3.008 19.25 4.086 1 98.38 181 THR A C 1
ATOM 1452 O O . THR A 1 181 ? -3.566 18.359 3.439 1 98.38 181 THR A O 1
ATOM 1455 N N . ILE A 1 182 ? -2.273 20.188 3.561 1 98.69 182 ILE A N 1
ATOM 1456 C CA . ILE A 1 182 ? -1.877 20.234 2.156 1 98.69 182 ILE A CA 1
ATOM 1457 C C . ILE A 1 182 ? -0.386 19.922 2.033 1 98.69 182 ILE A C 1
ATOM 1459 O O . ILE A 1 182 ? 0.442 20.562 2.688 1 98.69 182 ILE A O 1
ATOM 1463 N N . PHE A 1 183 ? -0.068 18.922 1.241 1 98.5 183 PHE A N 1
ATOM 1464 C CA . PHE A 1 183 ? 1.312 18.5 1.061 1 98.5 183 PHE A CA 1
ATOM 1465 C C . PHE A 1 183 ? 1.651 18.375 -0.42 1 98.5 183 PHE A C 1
ATOM 1467 O O . PHE A 1 183 ? 0.975 17.656 -1.158 1 98.5 183 PHE A O 1
ATOM 1474 N N . GLY A 1 184 ? 2.684 19.125 -0.849 1 98.19 184 GLY A N 1
ATOM 1475 C CA . GLY A 1 184 ? 3.088 19.109 -2.246 1 98.19 184 GLY A CA 1
ATOM 1476 C C . GLY A 1 184 ? 4.559 18.781 -2.438 1 98.19 184 GLY A C 1
ATOM 1477 O O . GLY A 1 184 ? 5.398 19.172 -1.623 1 98.19 184 GLY A O 1
ATOM 1478 N N . ILE A 1 185 ? 4.836 18.125 -3.527 1 97.44 185 ILE A N 1
ATOM 1479 C CA . ILE A 1 185 ? 6.227 17.828 -3.84 1 97.44 185 ILE A CA 1
ATOM 1480 C C . ILE A 1 185 ? 6.809 18.906 -4.746 1 97.44 185 ILE A C 1
ATOM 1482 O O . ILE A 1 185 ? 6.141 19.375 -5.672 1 97.44 185 ILE A O 1
ATOM 1486 N N . LEU A 1 186 ? 7.969 19.359 -4.375 1 97.19 186 LEU A N 1
ATOM 1487 C CA . LEU A 1 186 ? 8.719 20.312 -5.195 1 97.19 186 LEU A CA 1
ATOM 1488 C C . LEU A 1 186 ? 9.75 19.594 -6.055 1 97.19 186 LEU A C 1
ATOM 1490 O O . LEU A 1 186 ? 9.875 19.875 -7.25 1 97.19 186 LEU A O 1
ATOM 1494 N N . ASP A 1 187 ? 10.422 18.703 -5.41 1 94.62 187 ASP A N 1
ATOM 1495 C CA . ASP A 1 187 ? 11.438 17.875 -6.043 1 94.62 187 ASP A CA 1
ATOM 1496 C C . ASP A 1 187 ? 11.633 16.562 -5.277 1 94.62 187 ASP A C 1
ATOM 1498 O O . ASP A 1 187 ? 11.477 16.531 -4.059 1 94.62 187 ASP A O 1
ATOM 1502 N N . GLY A 1 188 ? 11.938 15.562 -6.016 1 92.31 188 GLY A N 1
ATOM 1503 C CA . GLY A 1 188 ? 12.117 14.281 -5.348 1 92.31 188 GLY A CA 1
ATOM 1504 C C . GLY A 1 188 ? 12.57 13.18 -6.281 1 92.31 188 GLY A C 1
ATOM 1505 O O . GLY A 1 188 ? 12.805 13.422 -7.465 1 92.31 188 GLY A O 1
ATOM 1506 N N . PRO A 1 189 ? 12.711 12 -5.742 1 91.62 189 PRO A N 1
ATOM 1507 C CA . PRO A 1 189 ? 13.156 10.859 -6.543 1 91.62 189 PRO A CA 1
ATOM 1508 C C . PRO A 1 189 ? 12.125 10.422 -7.578 1 91.62 189 PRO A C 1
ATOM 1510 O O . PRO A 1 189 ? 10.953 10.789 -7.48 1 91.62 189 PRO A O 1
ATOM 1513 N N . GLU A 1 190 ? 12.656 9.688 -8.547 1 91.19 190 GLU A N 1
ATOM 1514 C CA . GLU A 1 190 ? 11.758 9.117 -9.547 1 91.19 190 GLU A CA 1
ATOM 1515 C C . GLU A 1 190 ? 10.789 8.117 -8.922 1 91.19 190 GLU A C 1
ATOM 1517 O O . GLU A 1 190 ? 9.648 7.996 -9.359 1 91.19 190 GLU A O 1
ATOM 1522 N N . THR A 1 191 ? 11.289 7.398 -7.988 1 93.38 191 THR A N 1
ATOM 1523 C CA . THR A 1 191 ? 10.492 6.418 -7.258 1 93.38 191 THR A CA 1
ATOM 1524 C C . THR A 1 191 ? 10.93 6.348 -5.797 1 93.38 191 THR A C 1
ATOM 1526 O O . THR A 1 191 ? 12.094 6.613 -5.48 1 93.38 191 THR A O 1
ATOM 1529 N N . GLY A 1 192 ? 9.883 6.016 -4.973 1 91.75 192 GLY A N 1
ATOM 1530 C CA . GLY A 1 192 ? 10.164 5.957 -3.549 1 91.75 192 GLY A CA 1
ATOM 1531 C C . GLY A 1 192 ? 9.828 7.246 -2.82 1 91.75 192 GLY A C 1
ATOM 1532 O O . GLY A 1 192 ? 9.445 8.234 -3.443 1 91.75 192 GLY A O 1
ATOM 1533 N N . GLY A 1 193 ? 9.93 7.18 -1.415 1 91.62 193 GLY A N 1
ATOM 1534 C CA . GLY A 1 193 ? 9.609 8.336 -0.597 1 91.62 193 GLY A CA 1
ATOM 1535 C C . GLY A 1 193 ? 8.125 8.633 -0.534 1 91.62 193 GLY A C 1
ATOM 1536 O O . GLY A 1 193 ? 7.719 9.766 -0.28 1 91.62 193 GLY A O 1
ATOM 1537 N N . ASP A 1 194 ? 7.324 7.664 -0.732 1 94.94 194 ASP A N 1
ATOM 1538 C CA . ASP A 1 194 ? 5.871 7.805 -0.771 1 94.94 194 ASP A CA 1
ATOM 1539 C C . ASP A 1 194 ? 5.309 8.086 0.619 1 94.94 194 ASP A C 1
ATOM 1541 O O . ASP A 1 194 ? 6.035 8.023 1.613 1 94.94 194 ASP A O 1
ATOM 1545 N N . THR A 1 195 ? 4.09 8.484 0.627 1 96.44 195 THR A N 1
ATOM 1546 C CA . THR A 1 195 ? 3.369 8.633 1.887 1 96.44 195 THR A CA 1
ATOM 1547 C C . THR A 1 195 ? 2.357 7.5 2.068 1 96.44 195 THR A C 1
ATOM 1549 O O . THR A 1 195 ? 1.566 7.219 1.166 1 96.44 195 THR A O 1
ATOM 1552 N N . LEU A 1 196 ? 2.49 6.852 3.166 1 96.44 196 LEU A N 1
ATOM 1553 C CA . LEU A 1 196 ? 1.528 5.828 3.561 1 96.44 196 LEU A CA 1
ATOM 1554 C C . LEU A 1 196 ? 0.37 6.445 4.34 1 96.44 196 LEU A C 1
ATOM 1556 O O . LEU A 1 196 ? 0.587 7.223 5.27 1 96.44 196 LEU A O 1
ATOM 1560 N N . PHE A 1 197 ? -0.827 6.086 3.945 1 98.19 197 PHE A N 1
ATOM 1561 C CA . PHE A 1 197 ? -2.016 6.473 4.695 1 98.19 197 PHE A CA 1
ATOM 1562 C C . PHE A 1 197 ? -2.727 5.242 5.254 1 98.19 197 PHE A C 1
ATOM 1564 O O . PHE A 1 197 ? -2.756 4.191 4.613 1 98.19 197 PHE A O 1
ATOM 1571 N N . VAL A 1 198 ? -3.312 5.406 6.426 1 97.5 198 VAL A N 1
ATOM 1572 C CA . VAL A 1 198 ? -3.996 4.312 7.109 1 97.5 198 VAL A CA 1
ATOM 1573 C C . VAL A 1 198 ? -5.434 4.723 7.426 1 97.5 198 VAL A C 1
ATOM 1575 O O . VAL A 1 198 ? -5.672 5.801 7.977 1 97.5 198 VAL A O 1
ATOM 1578 N N . ASP A 1 199 ? -6.371 3.865 7.16 1 97.5 199 ASP A N 1
ATOM 1579 C CA . ASP A 1 199 ? -7.785 4.082 7.465 1 97.5 199 ASP A CA 1
ATOM 1580 C C . ASP A 1 199 ? -8.07 3.857 8.945 1 97.5 199 ASP A C 1
ATOM 1582 O O . ASP A 1 199 ? -8.438 2.756 9.359 1 97.5 199 ASP A O 1
ATOM 1586 N N . SER A 1 200 ? -7.996 4.926 9.688 1 97.75 200 SER A N 1
ATOM 1587 C CA . SER A 1 200 ? -8.125 4.82 11.133 1 97.75 200 SER A CA 1
ATOM 1588 C C . SER A 1 200 ? -9.555 4.492 11.539 1 97.75 200 SER A C 1
ATOM 1590 O O . SER A 1 200 ? -9.797 3.963 12.625 1 97.75 200 SER A O 1
ATOM 1592 N N . GLN A 1 201 ? -10.531 4.875 10.711 1 97.94 201 GLN A N 1
ATOM 1593 C CA . GLN A 1 201 ? -11.922 4.516 10.969 1 97.94 201 GLN A CA 1
ATOM 1594 C C . GLN A 1 201 ? -12.125 3.008 10.875 1 97.94 201 GLN A C 1
ATOM 1596 O O . GLN A 1 201 ? -12.742 2.406 11.758 1 97.94 201 GLN A O 1
ATOM 1601 N N . GLU A 1 202 ? -11.609 2.445 9.781 1 95.69 202 GLU A N 1
ATOM 1602 C CA . GLU A 1 202 ? -11.734 1.004 9.578 1 95.69 202 GLU A CA 1
ATOM 1603 C C . GLU A 1 202 ? -11.062 0.23 10.711 1 95.69 202 GLU A C 1
ATOM 1605 O O . GLU A 1 202 ? -11.602 -0.764 11.195 1 95.69 202 GLU A O 1
ATOM 1610 N N . ILE A 1 203 ? -9.875 0.698 11.109 1 96 203 ILE A N 1
ATOM 1611 C CA . ILE A 1 203 ? -9.164 0.042 12.203 1 96 203 ILE A CA 1
ATOM 1612 C C . ILE A 1 203 ? -10.031 0.045 13.461 1 96 203 ILE A C 1
ATOM 1614 O O . ILE A 1 203 ? -10.172 -0.983 14.125 1 96 203 ILE A O 1
ATOM 1618 N N . TYR A 1 204 ? -10.617 1.173 13.797 1 97.88 204 TYR A N 1
ATOM 1619 C CA . TYR A 1 204 ? -11.484 1.264 14.969 1 97.88 204 TYR A CA 1
ATOM 1620 C C . TYR A 1 204 ? -12.648 0.289 14.859 1 97.88 204 TYR A C 1
ATOM 1622 O O . TYR A 1 204 ? -12.945 -0.44 15.812 1 97.88 204 TYR A O 1
ATOM 1630 N N . GLU A 1 205 ? -13.281 0.217 13.719 1 96 205 GLU A N 1
ATOM 1631 C CA . GLU A 1 205 ? -14.484 -0.581 13.508 1 96 205 GLU A CA 1
ATOM 1632 C C . GLU A 1 205 ? -14.188 -2.07 13.648 1 96 205 GLU A C 1
ATOM 1634 O O . GLU A 1 205 ? -15.086 -2.857 13.977 1 96 205 GLU A O 1
ATOM 1639 N N . ARG A 1 206 ? -13 -2.434 13.477 1 93.62 206 ARG A N 1
ATOM 1640 C CA . ARG A 1 206 ? -12.641 -3.846 13.5 1 93.62 206 ARG A CA 1
ATOM 1641 C C . ARG A 1 206 ? -12.438 -4.34 14.93 1 93.62 206 ARG A C 1
ATOM 1643 O O . ARG A 1 206 ? -12.398 -5.547 15.172 1 93.62 206 ARG A O 1
ATOM 1650 N N . PHE A 1 207 ? -12.234 -3.414 15.844 1 96 207 PHE A N 1
ATOM 1651 C CA . PHE A 1 207 ? -12.156 -3.855 17.234 1 96 207 PHE A CA 1
ATOM 1652 C C . PHE A 1 207 ? -13.5 -4.391 17.703 1 96 207 PHE A C 1
ATOM 1654 O O . PHE A 1 207 ? -14.547 -3.938 17.25 1 96 207 PHE A O 1
ATOM 1661 N N . SER A 1 208 ? -13.477 -5.371 18.562 1 96.31 208 SER A N 1
ATOM 1662 C CA . SER A 1 208 ? -14.711 -5.836 19.188 1 96.31 208 SER A CA 1
ATOM 1663 C C . SER A 1 208 ? -15.406 -4.715 19.953 1 96.31 208 SER A C 1
ATOM 1665 O O . SER A 1 208 ? -14.75 -3.785 20.422 1 96.31 208 SER A O 1
ATOM 1667 N N . PRO A 1 209 ? -16.688 -4.82 20.078 1 97.06 209 PRO A N 1
ATOM 1668 C CA . PRO A 1 209 ? -17.391 -3.773 20.812 1 97.06 209 PRO A CA 1
ATOM 1669 C C . PRO A 1 209 ? -16.844 -3.559 22.219 1 97.06 209 PRO A C 1
ATOM 1671 O O . PRO A 1 209 ? -16.734 -2.418 22.672 1 97.06 209 PRO A O 1
ATOM 1674 N N . GLY A 1 210 ? -16.531 -4.609 22.875 1 97.88 210 GLY A N 1
ATOM 1675 C CA . GLY A 1 210 ? -15.93 -4.488 24.203 1 97.88 210 GLY A CA 1
ATOM 1676 C C . GLY A 1 210 ? -14.617 -3.732 24.188 1 97.88 210 GLY A C 1
ATOM 1677 O O . GLY A 1 210 ? -14.375 -2.893 25.062 1 97.88 210 GLY A O 1
ATOM 1678 N N . PHE A 1 211 ? -13.758 -3.99 23.266 1 97.5 211 PHE A N 1
ATOM 1679 C CA . PHE A 1 211 ? -12.461 -3.334 23.219 1 97.5 211 PHE A CA 1
ATOM 1680 C C . PHE A 1 211 ? -12.602 -1.885 22.766 1 97.5 211 PHE A C 1
ATOM 1682 O O . PHE A 1 211 ? -11.836 -1.018 23.188 1 97.5 211 PHE A O 1
ATOM 1689 N N . GLN A 1 212 ? -13.578 -1.612 21.875 1 98 212 GLN A N 1
ATOM 1690 C CA . GLN A 1 212 ? -13.883 -0.23 21.531 1 98 212 GLN A CA 1
ATOM 1691 C C . GLN A 1 212 ? -14.188 0.597 22.781 1 98 212 GLN A C 1
ATOM 1693 O O . GLN A 1 212 ? -13.641 1.688 22.953 1 98 212 GLN A O 1
ATOM 1698 N N . LYS A 1 213 ? -14.977 0.092 23.625 1 97.69 213 LYS A N 1
ATOM 1699 C CA . LYS A 1 213 ? -15.344 0.792 24.859 1 97.69 213 LYS A CA 1
ATOM 1700 C C . LYS A 1 213 ? -14.117 1.042 25.734 1 97.69 213 LYS A C 1
ATOM 1702 O O . LYS A 1 213 ? -14.008 2.092 26.359 1 97.69 213 LYS A O 1
ATOM 1707 N N . ILE A 1 214 ? -13.266 0.056 25.766 1 96.94 214 ILE A N 1
ATOM 1708 C CA . ILE A 1 214 ? -12.031 0.228 26.516 1 96.94 214 ILE A CA 1
ATOM 1709 C C . ILE A 1 214 ? -11.211 1.369 25.922 1 96.94 214 ILE A C 1
ATOM 1711 O O . ILE A 1 214 ? -10.781 2.275 26.641 1 96.94 214 ILE A O 1
ATOM 1715 N N . LEU A 1 215 ? -11.023 1.365 24.625 1 97.56 215 LEU A N 1
ATOM 1716 C CA . LEU A 1 215 ? -10.203 2.377 23.969 1 97.56 215 LEU A CA 1
ATOM 1717 C C . LEU A 1 215 ? -10.805 3.766 24.156 1 97.56 215 LEU A C 1
ATOM 1719 O O . LEU A 1 215 ? -10.078 4.754 24.25 1 97.56 215 LEU A O 1
ATOM 1723 N N . GLU A 1 216 ? -12.078 3.867 24.203 1 97.88 216 GLU A N 1
ATOM 1724 C CA . GLU A 1 216 ? -12.781 5.141 24.328 1 97.88 216 GLU A CA 1
ATOM 1725 C C . GLU A 1 216 ? -12.562 5.766 25.703 1 97.88 216 GLU A C 1
ATOM 1727 O O . GLU A 1 216 ? -12.859 6.945 25.906 1 97.88 216 GLU A O 1
ATOM 1732 N N . THR A 1 217 ? -12.023 5.023 26.625 1 97.12 217 THR A N 1
ATOM 1733 C CA . THR A 1 217 ? -11.766 5.559 27.953 1 97.12 217 THR A CA 1
ATOM 1734 C C . THR A 1 217 ? -10.336 6.09 28.047 1 97.12 217 THR A C 1
ATOM 1736 O O . THR A 1 217 ? -9.977 6.73 29.047 1 97.12 217 THR A O 1
ATOM 1739 N N . LEU A 1 218 ? -9.555 5.812 27.109 1 96.81 218 LEU A N 1
ATOM 1740 C CA . LEU A 1 218 ? -8.125 6.098 27.219 1 96.81 218 LEU A CA 1
ATOM 1741 C C . LEU A 1 218 ? -7.801 7.473 26.641 1 96.81 218 LEU A C 1
ATOM 1743 O O . LEU A 1 218 ? -8.383 7.887 25.641 1 96.81 218 LEU A O 1
ATOM 1747 N N . THR A 1 219 ? -6.879 8.109 27.297 1 96.12 219 THR A N 1
ATOM 1748 C CA . THR A 1 219 ? -6.281 9.359 26.844 1 96.12 219 THR A CA 1
ATOM 1749 C C . THR A 1 219 ? -4.766 9.227 26.734 1 96.12 219 THR A C 1
ATOM 1751 O O . THR A 1 219 ? -4.113 8.75 27.672 1 96.12 219 THR A O 1
ATOM 1754 N N . GLY A 1 220 ? -4.297 9.664 25.609 1 95.25 220 GLY A N 1
ATOM 1755 C CA . GLY A 1 220 ? -2.861 9.625 25.391 1 95.25 220 GLY A CA 1
ATOM 1756 C C . GLY A 1 220 ? -2.189 10.969 25.594 1 95.25 220 GLY A C 1
ATOM 1757 O O . GLY A 1 220 ? -2.764 12.008 25.297 1 95.25 220 GLY A O 1
ATOM 1758 N N . VAL A 1 221 ? -0.943 10.867 26.047 1 93.31 221 VAL A N 1
ATOM 1759 C CA . VAL A 1 221 ? -0.137 12.062 26.266 1 93.31 221 VAL A CA 1
ATOM 1760 C C . VAL A 1 221 ? 0.788 12.281 25.062 1 93.31 221 VAL A C 1
ATOM 1762 O O . VAL A 1 221 ? 1.512 11.367 24.656 1 93.31 221 VAL A O 1
ATOM 1765 N N . PHE A 1 222 ? 0.703 13.484 24.547 1 90.5 222 PHE A N 1
ATOM 1766 C CA . PHE A 1 222 ? 1.517 13.883 23.406 1 90.5 222 PHE A CA 1
ATOM 1767 C C . PHE A 1 222 ? 2.33 15.133 23.734 1 90.5 222 PHE A C 1
ATOM 1769 O O . PHE A 1 222 ? 1.849 16.031 24.422 1 90.5 222 PHE A O 1
ATOM 1776 N N . SER A 1 223 ? 3.586 15.148 23.188 1 87.12 223 SER A N 1
ATOM 1777 C CA . SER A 1 223 ? 4.461 16.281 23.484 1 87.12 223 SER A CA 1
ATOM 1778 C C . SER A 1 223 ? 5.355 16.609 22.297 1 87.12 223 SER A C 1
ATOM 1780 O O . SER A 1 223 ? 5.785 15.719 21.562 1 87.12 223 SER A O 1
ATOM 1782 N N . ASN A 1 224 ? 5.602 17.938 22.141 1 81.25 224 ASN A N 1
ATOM 1783 C CA . ASN A 1 224 ? 6.559 18.328 21.109 1 81.25 224 ASN A CA 1
ATOM 1784 C C . ASN A 1 224 ? 7.984 18.344 21.656 1 81.25 224 ASN A C 1
ATOM 1786 O O . ASN A 1 224 ? 8.93 18.656 20.922 1 81.25 224 ASN A O 1
ATOM 1790 N N . VAL A 1 225 ? 8.219 18.188 22.938 1 74.88 225 VAL A N 1
ATOM 1791 C CA . VAL A 1 225 ? 9.555 18.234 23.516 1 74.88 225 VAL A CA 1
ATOM 1792 C C . VAL A 1 225 ? 9.984 16.828 23.922 1 74.88 225 VAL A C 1
ATOM 1794 O O . VAL A 1 225 ? 11.125 16.609 24.328 1 74.88 225 VAL A O 1
ATOM 1797 N N . GLY A 1 226 ? 9.336 15.664 23.516 1 59.66 226 GLY A N 1
ATOM 1798 C CA . GLY A 1 226 ? 9.555 14.266 23.844 1 59.66 226 GLY A CA 1
ATOM 1799 C C . GLY A 1 226 ? 10.812 14.047 24.656 1 59.66 226 GLY A C 1
ATOM 1800 O O . GLY A 1 226 ? 11.555 14.992 24.938 1 59.66 226 GLY A O 1
ATOM 1801 N N . PRO A 1 227 ? 10.859 12.781 25.344 1 51.84 227 PRO A N 1
ATOM 1802 C CA . PRO A 1 227 ? 12.07 12.5 26.125 1 51.84 227 PRO A CA 1
ATOM 1803 C C . PRO A 1 227 ? 13.352 12.844 25.375 1 51.84 227 PRO A C 1
ATOM 1805 O O . PRO A 1 227 ? 14.367 13.164 25.984 1 51.84 227 PRO A O 1
ATOM 1808 N N . SER A 1 228 ? 13.508 12.172 24.172 1 44.84 228 SER A N 1
ATOM 1809 C CA . SER A 1 228 ? 14.797 12.352 23.516 1 44.84 228 SER A CA 1
ATOM 1810 C C . SER A 1 228 ? 14.984 13.797 23.047 1 44.84 228 SER A C 1
ATOM 1812 O O . SER A 1 228 ? 16 14.133 22.453 1 44.84 228 SER A O 1
ATOM 1814 N N . LYS A 1 229 ? 14.711 14.805 23.719 1 48.34 229 LYS A N 1
ATOM 1815 C CA . LYS A 1 229 ? 15.047 16.203 23.453 1 48.34 229 LYS A CA 1
ATOM 1816 C C . LYS A 1 229 ? 14.609 16.594 22.031 1 48.34 229 LYS A C 1
ATOM 1818 O O . LYS A 1 229 ? 14.328 15.734 21.203 1 48.34 229 LYS A O 1
ATOM 1823 N N . ILE A 1 230 ? 14.523 17.922 21.625 1 49.28 230 ILE A N 1
ATOM 1824 C CA . ILE A 1 230 ? 14.109 18.641 20.422 1 49.28 230 ILE A CA 1
ATOM 1825 C C . ILE A 1 230 ? 14.648 17.938 19.188 1 49.28 230 ILE A C 1
ATOM 1827 O O . ILE A 1 230 ? 15.859 17.844 18.984 1 49.28 230 ILE A O 1
ATOM 1831 N N . ASN A 1 231 ? 14.078 16.812 18.766 1 52.31 231 ASN A N 1
ATOM 1832 C CA . ASN A 1 231 ? 14.305 15.938 17.625 1 52.31 231 ASN A CA 1
ATOM 1833 C C . ASN A 1 231 ? 14.164 16.703 16.312 1 52.31 231 ASN A C 1
ATOM 1835 O O . ASN A 1 231 ? 14.047 16.078 15.242 1 52.31 231 ASN A O 1
ATOM 1839 N N . GLY A 1 232 ? 14.062 17.969 16.297 1 59.91 232 GLY A N 1
ATOM 1840 C CA . GLY A 1 232 ? 14.023 18.594 14.977 1 59.91 232 GLY A CA 1
ATOM 1841 C C . GLY A 1 232 ? 15.344 18.531 14.242 1 59.91 232 GLY A C 1
ATOM 1842 O O . GLY A 1 232 ? 16.297 17.906 14.719 1 59.91 232 GLY A O 1
ATOM 1843 N N . GLN A 1 233 ? 15.32 18.906 13.102 1 65.19 233 GLN A N 1
ATOM 1844 C CA . GLN A 1 233 ? 16.484 19.016 12.242 1 65.19 233 GLN A CA 1
ATOM 1845 C C . GLN A 1 233 ? 17.594 19.844 12.906 1 65.19 233 GLN A C 1
ATOM 1847 O O . GLN A 1 233 ? 18.781 19.656 12.617 1 65.19 233 GLN A O 1
ATOM 1852 N N . VAL A 1 234 ? 17.062 20.75 13.82 1 67.94 234 VAL A N 1
ATOM 1853 C CA . 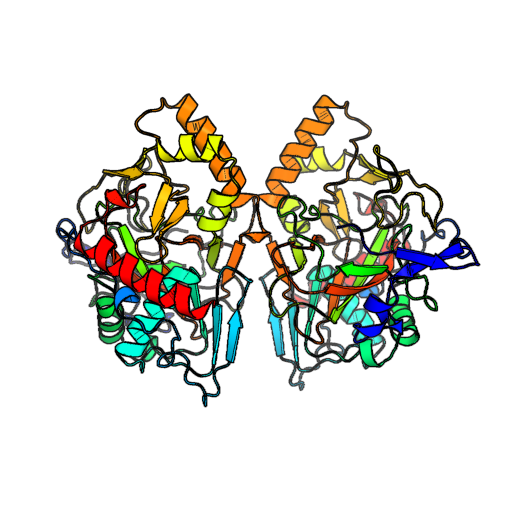VAL A 1 234 ? 17.969 21.625 14.562 1 67.94 234 VAL A CA 1
ATOM 1854 C C . VAL A 1 234 ? 17.734 21.453 16.062 1 67.94 234 VAL A C 1
ATOM 1856 O O . VAL A 1 234 ? 16.641 21.766 16.562 1 67.94 234 VAL A O 1
ATOM 1859 N N . LYS A 1 235 ? 18.797 21.062 16.719 1 70.75 235 LYS A N 1
ATOM 1860 C CA . LYS A 1 235 ? 18.688 20.781 18.141 1 70.75 235 LYS A CA 1
ATOM 1861 C C . LYS A 1 235 ? 18.312 22.031 18.922 1 70.75 235 LYS A C 1
ATOM 1863 O O . LYS A 1 235 ? 18.891 23.109 18.719 1 70.75 235 LYS A O 1
ATOM 1868 N N . GLY A 1 236 ? 17.312 21.953 19.625 1 70.62 236 GLY A N 1
ATOM 1869 C CA . GLY A 1 236 ? 16.938 23 20.562 1 70.62 236 GLY A CA 1
ATOM 1870 C C . GLY A 1 236 ? 16.078 24.078 19.953 1 70.62 236 GLY A C 1
ATOM 1871 O O . GLY A 1 236 ? 15.586 24.969 20.656 1 70.62 236 GLY A O 1
ATOM 1872 N N . PHE A 1 237 ? 15.867 24.078 18.734 1 82.38 237 PHE A N 1
ATOM 1873 C CA . PHE A 1 237 ? 15.078 25.109 18.062 1 82.38 237 PHE A CA 1
ATOM 1874 C C . PHE A 1 237 ? 13.586 24.844 18.25 1 82.38 237 PHE A C 1
ATOM 1876 O O . PHE A 1 237 ? 13.109 23.734 18.031 1 82.38 237 PHE A O 1
ATOM 1883 N N . LEU A 1 238 ? 12.891 25.906 18.766 1 84.19 238 LEU A N 1
ATOM 1884 C CA . LEU A 1 238 ? 11.445 25.875 18.906 1 84.19 238 LEU A CA 1
ATOM 1885 C C . LEU A 1 238 ? 10.828 27.219 18.531 1 84.19 238 LEU A C 1
ATOM 1887 O O . LEU A 1 238 ? 11.219 28.25 19.062 1 84.19 238 LEU A O 1
ATOM 1891 N N . ARG A 1 239 ? 9.898 27.141 17.656 1 87.44 239 ARG A N 1
ATOM 1892 C CA . ARG A 1 239 ? 9.18 28.328 17.219 1 87.44 239 ARG A CA 1
ATOM 1893 C C . ARG A 1 239 ? 7.941 28.562 18.078 1 87.44 239 ARG A C 1
ATOM 1895 O O . ARG A 1 239 ? 7.449 29.688 18.172 1 87.44 239 ARG A O 1
ATOM 1902 N N . THR A 1 240 ? 7.395 27.5 18.625 1 85.56 240 THR A N 1
ATOM 1903 C CA . THR A 1 240 ? 6.25 27.547 19.531 1 85.56 240 THR A CA 1
ATOM 1904 C C . THR A 1 240 ? 6.648 27.078 20.922 1 85.56 240 THR A C 1
ATOM 1906 O O . THR A 1 240 ? 7.664 26.406 21.094 1 85.56 240 THR A O 1
ATOM 1909 N N . PRO A 1 241 ? 5.941 27.453 21.953 1 83.94 241 PRO A N 1
ATOM 1910 C CA . PRO A 1 241 ? 6.293 26.984 23.297 1 83.94 241 PRO A CA 1
ATOM 1911 C C . PRO A 1 241 ? 6.184 25.469 23.422 1 83.94 241 PRO A C 1
ATOM 1913 O O . PRO A 1 241 ? 5.438 24.828 22.688 1 83.94 241 PRO A O 1
ATOM 1916 N N . PRO A 1 242 ? 7.004 24.922 24.375 1 83.88 242 PRO A N 1
ATOM 1917 C CA . PRO A 1 242 ? 6.789 23.516 24.688 1 83.88 242 PRO A CA 1
ATOM 1918 C C . PRO A 1 242 ? 5.348 23.203 25.078 1 83.88 242 PRO A C 1
ATOM 1920 O O . PRO A 1 242 ? 4.73 23.984 25.812 1 83.88 242 PRO A O 1
ATOM 1923 N N . GLU A 1 243 ? 4.863 22.172 24.5 1 86.62 243 GLU A N 1
ATOM 1924 C CA . GLU A 1 243 ? 3.479 21.797 24.75 1 86.62 243 GLU A CA 1
ATOM 1925 C C . GLU A 1 243 ? 3.363 20.297 25.031 1 86.62 243 GLU A C 1
ATOM 1927 O O . GLU A 1 243 ? 4.051 19.484 24.391 1 86.62 243 GLU A O 1
ATOM 1932 N N . GLU A 1 244 ? 2.59 19.969 25.969 1 89.38 244 GLU A N 1
ATOM 1933 C CA . GLU A 1 244 ? 2.18 18.609 26.281 1 89.38 244 GLU A CA 1
ATOM 1934 C C . GLU A 1 244 ? 0.691 18.547 26.609 1 89.38 244 GLU A C 1
ATOM 1936 O O . GLU A 1 244 ? 0.224 19.234 27.531 1 89.38 244 GLU A O 1
ATOM 1941 N N . ASN A 1 245 ? 0.018 17.812 25.859 1 91.69 245 ASN A N 1
ATOM 1942 C CA . ASN A 1 245 ? -1.422 17.703 26.062 1 91.69 245 ASN A CA 1
ATOM 1943 C C . ASN A 1 245 ? -1.891 16.25 25.969 1 91.69 245 ASN A C 1
ATOM 1945 O O . ASN A 1 245 ? -1.222 15.414 25.359 1 91.69 245 ASN A O 1
ATOM 1949 N N . SER A 1 246 ? -2.984 16 26.625 1 94.56 246 SER A N 1
ATOM 1950 C CA . SER A 1 246 ? -3.639 14.703 26.578 1 94.56 246 SER A CA 1
ATOM 1951 C C . SER A 1 246 ? -4.891 14.742 25.703 1 94.56 246 SER A C 1
ATOM 1953 O O . SER A 1 246 ? -5.66 15.695 25.75 1 94.56 246 SER A O 1
ATOM 1955 N N . HIS A 1 247 ? -4.996 13.781 24.891 1 96.06 247 HIS A N 1
ATOM 1956 C CA . HIS A 1 247 ? -6.168 13.648 24.031 1 96.06 247 HIS A CA 1
ATOM 1957 C C . HIS A 1 247 ? -6.703 12.219 24.047 1 96.06 247 HIS A C 1
ATOM 1959 O O . HIS A 1 247 ? -5.949 11.273 24.297 1 96.06 247 HIS A O 1
ATOM 1965 N N . PRO A 1 248 ? -8.062 12.094 23.844 1 97.12 248 PRO A N 1
ATOM 1966 C CA . PRO A 1 248 ? -8.57 10.734 23.641 1 97.12 248 PRO A CA 1
ATOM 1967 C C . PRO A 1 248 ? -7.879 10.008 22.5 1 97.12 248 PRO A C 1
ATOM 1969 O O . PRO A 1 248 ? -7.57 10.625 21.469 1 97.12 248 PRO A O 1
ATOM 1972 N N . ILE A 1 249 ? -7.738 8.672 22.609 1 96.94 249 ILE A N 1
ATOM 1973 C CA . ILE A 1 249 ? -7.082 7.938 21.531 1 96.94 249 ILE A CA 1
ATOM 1974 C C . ILE A 1 249 ? -8.133 7.414 20.547 1 96.94 249 ILE A C 1
ATOM 1976 O O . ILE A 1 249 ? -7.793 6.77 19.562 1 96.94 249 ILE A O 1
ATOM 1980 N N . VAL A 1 250 ? -9.391 7.66 20.875 1 98.12 250 VAL A N 1
ATOM 1981 C CA . VAL A 1 250 ? -10.508 7.523 19.953 1 98.12 250 VAL A CA 1
ATOM 1982 C C . VAL A 1 250 ? -11.242 8.859 19.828 1 98.12 250 VAL A C 1
ATOM 1984 O O . VAL A 1 250 ? -11.703 9.414 20.828 1 98.12 250 VAL A O 1
ATOM 1987 N N . ARG A 1 251 ? -11.328 9.312 18.688 1 98.06 251 ARG A N 1
ATOM 1988 C CA . ARG A 1 251 ? -12.039 10.578 18.516 1 98.06 251 ARG A CA 1
ATOM 1989 C C . ARG A 1 251 ? -13.18 10.422 17.516 1 98.06 251 ARG A C 1
ATOM 1991 O O . ARG A 1 251 ? -13.109 9.602 16.594 1 98.06 251 ARG A O 1
ATOM 1998 N N . ILE A 1 252 ? -14.18 11.234 17.656 1 98.44 252 ILE A N 1
ATOM 1999 C CA . ILE A 1 252 ? -15.266 11.32 16.688 1 98.44 252 ILE A CA 1
ATOM 2000 C C . ILE A 1 252 ? -14.945 12.383 15.641 1 98.44 252 ILE A C 1
ATOM 2002 O O . ILE A 1 252 ? -14.398 13.438 15.969 1 98.44 252 ILE A O 1
ATOM 2006 N N . HIS A 1 253 ? -15.141 12.078 14.422 1 98.62 253 HIS A N 1
ATOM 2007 C CA . HIS A 1 253 ? -15.047 13.102 13.375 1 98.62 253 HIS A CA 1
ATOM 2008 C C . HIS A 1 253 ? -16.312 13.953 13.328 1 98.62 253 HIS A C 1
ATOM 2010 O O . HIS A 1 253 ? -17.406 13.43 13.125 1 98.62 253 HIS A O 1
ATOM 2016 N N . PRO A 1 254 ? -16.172 15.234 13.43 1 98.12 254 PRO A N 1
ATOM 2017 C CA . PRO A 1 254 ? -17.359 16.062 13.547 1 98.12 254 PRO A CA 1
ATOM 2018 C C . PRO A 1 254 ? -18.219 16.047 12.273 1 98.12 254 PRO A C 1
ATOM 2020 O O . PRO A 1 254 ? -19.438 16.25 12.344 1 98.12 254 PRO A O 1
ATOM 2023 N N . VAL A 1 255 ? -17.641 15.844 11.148 1 98.56 255 VAL A N 1
ATOM 2024 C CA . VAL A 1 255 ? -18.344 15.922 9.875 1 98.56 255 VAL A CA 1
ATOM 2025 C C . VAL A 1 255 ? -19.031 14.594 9.578 1 98.56 255 VAL A C 1
ATOM 2027 O O . VAL A 1 255 ? -20.188 14.57 9.18 1 98.56 255 VAL A O 1
ATOM 2030 N N . THR A 1 256 ? -18.375 13.422 9.781 1 98.12 256 THR A N 1
ATOM 2031 C CA . THR A 1 256 ? -18.906 12.117 9.391 1 98.12 256 THR A CA 1
ATOM 2032 C C . THR A 1 256 ? -19.609 11.445 10.57 1 98.12 256 THR A C 1
ATOM 2034 O O . THR A 1 256 ? -20.328 10.469 10.391 1 98.12 256 THR A O 1
ATOM 2037 N N . GLN A 1 257 ? -19.328 11.898 11.758 1 98.31 257 GLN A N 1
ATOM 2038 C CA . GLN A 1 257 ? -19.859 11.375 13.016 1 98.31 257 GLN A CA 1
ATOM 2039 C C . GLN A 1 257 ? -19.359 9.961 13.273 1 98.31 257 GLN A C 1
ATOM 2041 O O . GLN A 1 257 ? -19.984 9.195 14 1 98.31 257 GLN A O 1
ATOM 2046 N N . LYS A 1 258 ? -18.328 9.562 12.617 1 98.38 258 LYS A N 1
ATOM 2047 C CA . LYS A 1 258 ? -17.719 8.25 12.805 1 98.38 258 LYS A CA 1
ATOM 2048 C C . LYS A 1 258 ? -16.484 8.344 13.703 1 98.38 258 LYS A C 1
ATOM 2050 O O . LYS A 1 258 ? -15.836 9.391 13.766 1 98.38 258 LYS A O 1
ATOM 2055 N N . LYS A 1 259 ? -16.219 7.309 14.375 1 98.56 259 LYS A N 1
ATOM 2056 C CA . LYS A 1 259 ? -15.078 7.289 15.281 1 98.56 259 LYS A CA 1
ATOM 2057 C C . LYS A 1 259 ? -13.828 6.777 14.57 1 98.56 259 LYS A C 1
ATOM 2059 O O . LYS A 1 259 ? -13.914 5.945 13.664 1 98.56 259 LYS A O 1
ATOM 2064 N N . ASN A 1 260 ? -12.695 7.293 14.992 1 98.12 260 ASN A N 1
ATOM 2065 C CA . ASN A 1 260 ? -11.375 7.004 14.445 1 98.12 260 ASN A CA 1
ATOM 2066 C C . ASN A 1 260 ? -10.352 6.746 15.555 1 98.12 260 ASN A C 1
ATOM 2068 O O . ASN A 1 260 ? -10.422 7.363 16.609 1 98.12 260 ASN A O 1
ATOM 2072 N N . VAL A 1 261 ? -9.438 5.836 15.266 1 97.62 261 VAL A N 1
ATOM 2073 C CA . VAL A 1 261 ? -8.266 5.734 16.141 1 97.62 261 VAL A CA 1
ATOM 2074 C C . VAL A 1 261 ? -7.406 6.984 15.992 1 97.62 261 VAL A C 1
ATOM 2076 O O . VAL A 1 261 ? -7.062 7.387 14.883 1 97.62 261 VAL A O 1
ATOM 2079 N N . PHE A 1 262 ? -7.195 7.633 17.047 1 95.62 262 PHE A N 1
ATOM 2080 C CA . PHE A 1 262 ? -6.359 8.828 17.125 1 95.62 262 PHE A CA 1
ATOM 2081 C C . PHE A 1 262 ? -5.066 8.539 17.875 1 95.62 262 PHE A C 1
ATOM 2083 O O . PHE A 1 262 ? -4.949 8.852 19.062 1 95.62 262 PHE A O 1
ATOM 2090 N N . PHE A 1 263 ? -4.129 7.961 17.141 1 87.44 263 PHE A N 1
ATOM 2091 C CA . PHE A 1 263 ? -2.934 7.355 17.719 1 87.44 263 PHE A CA 1
ATOM 2092 C C . PHE A 1 263 ? -1.69 7.75 16.922 1 87.44 263 PHE A C 1
ATOM 2094 O O . PHE A 1 263 ? -1.77 8.016 15.727 1 87.44 263 PHE A O 1
ATOM 2101 N N . SER A 1 264 ? -0.586 7.898 17.688 1 84.12 264 SER A N 1
ATOM 2102 C CA . SER A 1 264 ? 0.711 8.125 17.062 1 84.12 264 SER A CA 1
ATOM 2103 C C . SER A 1 264 ? 1.785 7.23 17.672 1 84.12 264 SER A C 1
ATOM 2105 O O . SER A 1 264 ? 1.76 6.949 18.859 1 84.12 264 SER A O 1
ATOM 2107 N N . HIS A 1 265 ? 2.68 6.898 16.812 1 81.12 265 HIS A N 1
ATOM 2108 C CA . HIS A 1 265 ? 3.893 6.215 17.234 1 81.12 265 HIS A CA 1
ATOM 2109 C C . HIS A 1 265 ? 4.621 7.008 18.312 1 81.12 265 HIS A C 1
ATOM 2111 O O . HIS A 1 265 ? 5.422 6.449 19.062 1 81.12 265 HIS A O 1
ATOM 2117 N N . PHE A 1 266 ? 4.184 8.25 18.562 1 76.94 266 PHE A N 1
ATOM 2118 C CA . PHE A 1 266 ? 4.895 9.141 19.469 1 76.94 266 PHE A CA 1
ATOM 2119 C C . PHE A 1 266 ? 4.129 9.305 20.781 1 76.94 266 PHE A C 1
ATOM 2121 O O . PHE A 1 266 ? 4.512 10.102 21.641 1 76.94 266 PHE A O 1
ATOM 2128 N N . THR A 1 267 ? 3.062 8.578 20.906 1 79.69 267 THR A N 1
ATOM 2129 C CA . THR A 1 267 ? 2.32 8.617 22.172 1 79.69 267 THR A CA 1
ATOM 2130 C C . THR A 1 267 ? 3.215 8.219 23.344 1 79.69 267 THR A C 1
ATOM 2132 O O . THR A 1 267 ? 3.869 7.176 23.297 1 79.69 267 THR A O 1
ATOM 2135 N N . GLN A 1 268 ? 3.223 8.961 24.359 1 84.25 268 GLN A N 1
ATOM 2136 C CA . GLN A 1 268 ? 4.145 8.742 25.469 1 84.25 268 GLN A CA 1
ATOM 2137 C C . GLN A 1 268 ? 3.586 7.715 26.453 1 84.25 268 GLN A C 1
ATOM 2139 O O . GLN A 1 268 ? 4.289 6.785 26.844 1 84.25 268 GLN A O 1
ATOM 2144 N N . LYS A 1 269 ? 2.4 7.949 26.844 1 90.19 269 LYS A N 1
ATOM 2145 C CA . LYS A 1 269 ? 1.692 7.082 27.781 1 90.19 269 LYS A CA 1
ATOM 2146 C C . LYS A 1 269 ? 0.193 7.371 27.781 1 90.19 269 LYS A C 1
ATOM 2148 O O . LYS A 1 269 ? -0.256 8.328 27.141 1 90.19 269 LYS A O 1
ATOM 2153 N N . PHE A 1 270 ? -0.475 6.441 28.438 1 94.06 270 PHE A N 1
ATOM 2154 C CA . PHE A 1 270 ? -1.89 6.688 28.688 1 94.06 270 PHE A CA 1
ATOM 2155 C C . PHE A 1 270 ? -2.107 7.191 30.109 1 94.06 270 PHE A C 1
ATOM 2157 O O . PHE A 1 270 ? -1.581 6.617 31.062 1 94.06 270 PHE A O 1
ATOM 2164 N N . ASP A 1 271 ? -2.826 8.242 30.266 1 92.88 271 ASP A N 1
ATOM 2165 C CA . ASP A 1 271 ? -2.994 8.953 31.531 1 92.88 271 ASP A CA 1
ATOM 2166 C C . ASP A 1 271 ? -3.525 8.016 32.625 1 92.88 271 ASP A C 1
ATOM 2168 O O . ASP A 1 271 ? -3.109 8.102 33.781 1 92.88 271 ASP A O 1
ATOM 2172 N N . ASN A 1 272 ? -4.348 7.184 32.375 1 90.62 272 ASN A N 1
ATOM 2173 C CA . ASN A 1 272 ? -5.023 6.414 33.406 1 90.62 272 ASN A CA 1
ATOM 2174 C C . ASN A 1 272 ? -4.449 5.004 33.5 1 90.62 272 ASN A C 1
ATOM 2176 O O . ASN A 1 272 ? -5.09 4.113 34.094 1 90.62 272 ASN A O 1
ATOM 2180 N N . LEU A 1 273 ? -3.371 4.789 32.875 1 95.62 273 LEU A N 1
ATOM 2181 C CA . LEU A 1 273 ? -2.693 3.5 32.969 1 95.62 273 LEU A CA 1
ATOM 2182 C C . LEU A 1 273 ? -1.252 3.672 33.438 1 95.62 273 LEU A C 1
ATOM 2184 O O . LEU A 1 273 ? -0.641 4.719 33.188 1 95.62 273 LEU A O 1
ATOM 2188 N N . ASP A 1 274 ? -0.787 2.734 34.125 1 94.81 274 ASP A N 1
ATOM 2189 C CA . ASP A 1 274 ? 0.64 2.77 34.438 1 94.81 274 ASP A CA 1
ATOM 2190 C C . ASP A 1 274 ? 1.473 2.4 33.219 1 94.81 274 ASP A C 1
ATOM 2192 O O . ASP A 1 274 ? 0.926 2.141 32.125 1 94.81 274 ASP A O 1
ATOM 2196 N N . GLU A 1 275 ? 2.707 2.406 33.406 1 93.25 275 GLU A N 1
ATOM 2197 C CA . GLU A 1 275 ? 3.621 2.266 32.281 1 93.25 275 GLU A CA 1
ATOM 2198 C C . GLU A 1 275 ? 3.486 0.891 31.625 1 93.25 275 GLU A C 1
ATOM 2200 O O . GLU A 1 275 ? 3.432 0.782 30.406 1 93.25 275 GLU A O 1
ATOM 2205 N N . GLU A 1 276 ? 3.453 -0.112 32.438 1 95.25 276 GLU A N 1
ATOM 2206 C CA . GLU A 1 276 ? 3.367 -1.47 31.922 1 95.25 276 GLU A CA 1
ATOM 2207 C C . GLU A 1 276 ? 2.059 -1.686 31.156 1 95.25 276 GLU A C 1
ATOM 2209 O O . GLU A 1 276 ? 2.051 -2.275 30.078 1 95.25 276 GLU A O 1
ATOM 2214 N N . GLU A 1 277 ? 1.039 -1.21 31.781 1 95.31 277 GLU A N 1
ATOM 2215 C CA . GLU A 1 277 ? -0.274 -1.312 31.141 1 95.31 277 GLU A CA 1
ATOM 2216 C C . GLU A 1 277 ? -0.336 -0.491 29.859 1 95.31 277 GLU A C 1
ATOM 2218 O O . GLU A 1 277 ? -0.911 -0.932 28.859 1 95.31 277 GLU A O 1
ATOM 2223 N N . SER A 1 278 ? 0.228 0.652 29.875 1 94.75 278 SER A N 1
ATOM 2224 C CA . SER A 1 278 ? 0.285 1.502 28.703 1 94.75 278 SER A CA 1
ATOM 2225 C C . SER A 1 278 ? 1.013 0.806 27.547 1 94.75 278 SER A C 1
ATOM 2227 O O . SER A 1 278 ? 0.55 0.829 26.406 1 94.75 278 SER A O 1
ATOM 2229 N N . GLN A 1 279 ? 2.029 0.14 27.922 1 94.81 279 GLN A N 1
ATOM 2230 C CA . GLN A 1 279 ? 2.832 -0.528 26.906 1 94.81 279 GLN A CA 1
ATOM 2231 C C . GLN A 1 279 ? 2.07 -1.693 26.281 1 94.81 279 GLN A C 1
ATOM 2233 O O . GLN A 1 279 ? 2.209 -1.964 25.078 1 94.81 279 GLN A O 1
ATOM 2238 N N . LEU A 1 280 ? 1.365 -2.346 27.062 1 95.25 280 LEU A N 1
ATOM 2239 C CA . LEU A 1 280 ? 0.554 -3.449 26.547 1 95.25 280 LEU A CA 1
ATOM 2240 C C . LEU A 1 280 ? -0.423 -2.965 25.484 1 95.25 280 LEU A C 1
ATOM 2242 O O . LEU A 1 280 ? -0.495 -3.539 24.391 1 95.25 280 LEU A O 1
ATOM 2246 N N . ILE A 1 281 ? -1.119 -1.907 25.766 1 95.25 281 ILE A N 1
ATOM 2247 C CA . ILE A 1 281 ? -2.117 -1.369 24.844 1 95.25 281 ILE A CA 1
ATOM 2248 C C . ILE A 1 281 ? -1.426 -0.745 23.641 1 95.25 281 ILE A C 1
ATOM 2250 O O . ILE A 1 281 ? -1.874 -0.915 22.5 1 95.25 281 ILE A O 1
ATOM 2254 N N . PHE A 1 282 ? -0.372 -0.131 23.938 1 94.06 282 PHE A N 1
ATOM 2255 C CA . PHE A 1 282 ? 0.392 0.507 22.875 1 94.06 282 PHE A CA 1
ATOM 2256 C C . PHE A 1 282 ? 0.852 -0.521 21.844 1 94.06 282 PHE A C 1
ATOM 2258 O O . PHE A 1 282 ? 0.667 -0.33 20.641 1 94.06 282 PHE A O 1
ATOM 2265 N N . LYS A 1 283 ? 1.404 -1.561 22.297 1 93.31 283 LYS A N 1
ATOM 2266 C CA . LYS A 1 283 ? 1.891 -2.611 21.406 1 93.31 283 LYS A CA 1
ATOM 2267 C C . LYS A 1 283 ? 0.748 -3.223 20.609 1 93.31 283 LYS A C 1
ATOM 2269 O O . LYS A 1 283 ? 0.89 -3.473 19.406 1 93.31 283 LYS A O 1
ATOM 2274 N N . TYR A 1 284 ? -0.282 -3.457 21.234 1 95.12 284 TYR A N 1
ATOM 2275 C CA . TYR A 1 284 ? -1.432 -4.043 20.562 1 95.12 284 TYR A CA 1
ATOM 2276 C C . TYR A 1 284 ? -1.956 -3.113 19.469 1 95.12 284 TYR A C 1
ATOM 2278 O O . TYR A 1 284 ? -2.229 -3.551 18.344 1 95.12 284 TYR A O 1
ATOM 2286 N N . LEU A 1 285 ? -2.057 -1.845 19.766 1 95.38 285 LEU A N 1
ATOM 2287 C CA . LEU A 1 285 ? -2.52 -0.86 18.781 1 95.38 285 LEU A CA 1
ATOM 2288 C C . LEU A 1 285 ? -1.559 -0.769 17.609 1 95.38 285 LEU A C 1
ATOM 2290 O O . LEU A 1 285 ? -1.989 -0.722 16.453 1 95.38 285 LEU A O 1
ATOM 2294 N N . LYS A 1 286 ? -0.355 -0.731 17.969 1 93.31 286 LYS A N 1
ATOM 2295 C CA . LYS A 1 286 ? 0.65 -0.685 16.906 1 93.31 286 LYS A CA 1
ATOM 2296 C C . LYS A 1 286 ? 0.532 -1.894 15.984 1 93.31 286 LYS A C 1
ATOM 2298 O O . LYS A 1 286 ? 0.571 -1.752 14.766 1 93.31 286 LYS A O 1
ATOM 2303 N N . ASP A 1 287 ? 0.349 -3.061 16.562 1 92.75 287 ASP A N 1
ATOM 2304 C CA . ASP A 1 287 ? 0.201 -4.281 15.773 1 92.75 287 ASP A CA 1
ATOM 2305 C C . ASP A 1 287 ? -1.017 -4.199 14.852 1 92.75 287 ASP A C 1
ATOM 2307 O O . ASP A 1 287 ? -0.958 -4.621 13.695 1 92.75 287 ASP A O 1
ATOM 2311 N N . LYS A 1 288 ? -2.051 -3.645 15.32 1 93.88 288 LYS A N 1
ATOM 2312 C CA . LYS A 1 288 ? -3.277 -3.543 14.531 1 93.88 288 LYS A CA 1
ATOM 2313 C C . LYS A 1 288 ? -3.139 -2.5 13.43 1 93.88 288 LYS A C 1
ATOM 2315 O O . LYS A 1 288 ? -3.596 -2.715 12.305 1 93.88 288 LYS A O 1
ATOM 2320 N N . ILE A 1 289 ? -2.467 -1.447 13.742 1 94.81 289 ILE A N 1
ATOM 2321 C CA . ILE A 1 289 ? -2.336 -0.343 12.797 1 94.81 289 ILE A CA 1
ATOM 2322 C C . ILE A 1 289 ? -1.36 -0.726 11.688 1 94.81 289 ILE A C 1
ATOM 2324 O O . ILE A 1 289 ? -1.63 -0.49 10.508 1 94.81 289 ILE A O 1
ATOM 2328 N N . TYR A 1 290 ? -0.323 -1.348 12.055 1 92.81 290 TYR A N 1
ATOM 2329 C CA . TYR A 1 290 ? 0.694 -1.713 11.078 1 92.81 290 TYR A CA 1
ATOM 2330 C C . TYR A 1 290 ? 0.344 -3.029 10.391 1 92.81 290 TYR A C 1
ATOM 2332 O O . TYR A 1 290 ? 0.689 -3.242 9.227 1 92.81 290 TYR A O 1
ATOM 2340 N N . GLY A 1 291 ? -0.343 -3.885 11.016 1 92.31 291 GLY A N 1
ATOM 2341 C CA . GLY A 1 291 ? -0.455 -5.277 10.617 1 92.31 291 GLY A CA 1
ATOM 2342 C C . GLY A 1 291 ? -1.654 -5.551 9.727 1 92.31 291 GLY A C 1
ATOM 2343 O O . GLY A 1 291 ? -1.966 -6.707 9.43 1 92.31 291 GLY A O 1
ATOM 2344 N N . GLN A 1 292 ? -2.377 -4.543 9.258 1 91.56 292 GLN A N 1
ATOM 2345 C CA . GLN A 1 292 ? -3.549 -4.727 8.406 1 91.56 292 GLN A CA 1
ATOM 2346 C C . GLN A 1 292 ? -3.389 -3.986 7.086 1 91.56 292 GLN A C 1
ATOM 2348 O O . GLN A 1 292 ? -3.977 -2.92 6.887 1 91.56 292 GLN A O 1
ATOM 2353 N N . PRO A 1 293 ? -2.738 -4.598 6.199 1 91.25 293 PRO A N 1
ATOM 2354 C CA . PRO A 1 293 ? -2.352 -3.912 4.965 1 91.25 293 PRO A CA 1
ATOM 2355 C C . PRO A 1 293 ? -3.555 -3.516 4.113 1 91.25 293 PRO A C 1
ATOM 2357 O O . PRO A 1 293 ? -3.457 -2.6 3.291 1 91.25 293 PRO A O 1
ATOM 2360 N N . ASP A 1 294 ? -4.688 -4.156 4.25 1 90.88 294 ASP A N 1
ATOM 2361 C CA . ASP A 1 294 ? -5.867 -3.809 3.467 1 90.88 294 ASP A CA 1
ATOM 2362 C C . ASP A 1 294 ? -6.422 -2.447 3.885 1 90.88 294 ASP A C 1
ATOM 2364 O O . ASP A 1 294 ? -7.258 -1.871 3.188 1 90.88 294 ASP A O 1
ATOM 2368 N N . THR A 1 295 ? -5.926 -1.924 4.98 1 94.19 295 THR A N 1
ATOM 2369 C CA . THR A 1 295 ? -6.348 -0.602 5.434 1 94.19 295 THR A CA 1
ATOM 2370 C C . THR A 1 295 ? -5.316 0.456 5.043 1 94.19 295 THR A C 1
ATOM 2372 O O . THR A 1 295 ? -5.457 1.626 5.402 1 94.19 295 THR A O 1
ATOM 2375 N N . HIS A 1 296 ? -4.285 0.048 4.355 1 95.44 296 HIS A N 1
ATOM 2376 C CA . HIS A 1 296 ? -3.205 0.952 3.971 1 95.44 296 HIS A CA 1
ATOM 2377 C C . HIS A 1 296 ? -3.307 1.333 2.498 1 95.44 296 HIS A C 1
ATOM 2379 O O . HIS A 1 296 ? -3.67 0.503 1.661 1 95.44 296 HIS A O 1
ATOM 2385 N N . LEU A 1 297 ? -2.994 2.566 2.273 1 97.19 297 LEU A N 1
ATOM 2386 C CA . LEU A 1 297 ? -2.814 3.031 0.903 1 97.19 297 LEU A CA 1
ATOM 2387 C C . LEU A 1 297 ? -1.556 3.883 0.778 1 97.19 297 LEU A C 1
ATOM 2389 O O . LEU A 1 297 ? -1.231 4.656 1.683 1 97.19 297 LEU A O 1
ATOM 2393 N N . ARG A 1 298 ? -0.929 3.676 -0.29 1 95.38 298 ARG A N 1
ATOM 2394 C CA . ARG A 1 298 ? 0.292 4.418 -0.586 1 95.38 298 ARG A CA 1
ATOM 2395 C C . ARG A 1 298 ? 0.032 5.508 -1.621 1 95.38 298 ARG A C 1
ATOM 2397 O O . ARG A 1 298 ? -0.475 5.23 -2.709 1 95.38 298 ARG A O 1
ATOM 2404 N N . ALA A 1 299 ? 0.281 6.781 -1.313 1 96.75 299 ALA A N 1
ATOM 2405 C CA . ALA A 1 299 ? 0.301 7.871 -2.287 1 96.75 299 ALA A CA 1
ATOM 2406 C C . ALA A 1 299 ? 1.695 8.047 -2.881 1 96.75 299 ALA A C 1
ATOM 2408 O O . ALA A 1 299 ? 2.605 8.539 -2.205 1 96.75 299 ALA A O 1
ATOM 2409 N N . ARG A 1 300 ? 1.84 7.684 -4.082 1 95.06 300 ARG A N 1
ATOM 2410 C CA . ARG A 1 300 ? 3.121 7.828 -4.77 1 95.06 300 ARG A CA 1
ATOM 2411 C C . ARG A 1 300 ? 3.338 9.266 -5.23 1 95.06 300 ARG A C 1
ATOM 2413 O O . ARG A 1 300 ? 2.404 9.914 -5.707 1 95.06 300 ARG A O 1
ATOM 2420 N N . TRP A 1 301 ? 4.551 9.648 -5.172 1 95.81 301 TRP A N 1
ATOM 2421 C CA . TRP A 1 301 ? 4.852 11.023 -5.551 1 95.81 301 TRP A CA 1
ATOM 2422 C C . TRP A 1 301 ? 5.344 11.102 -6.992 1 95.81 301 TRP A C 1
ATOM 2424 O O . TRP A 1 301 ? 6.234 10.344 -7.391 1 95.81 301 TRP A O 1
ATOM 2434 N N . GLU A 1 302 ? 4.738 11.891 -7.762 1 94.62 302 GLU A N 1
ATOM 2435 C CA . GLU A 1 302 ? 5.102 12.312 -9.109 1 94.62 302 GLU A CA 1
ATOM 2436 C C . GLU A 1 302 ? 5.234 13.828 -9.203 1 94.62 302 GLU A C 1
ATOM 2438 O O . GLU A 1 302 ? 4.68 14.555 -8.375 1 94.62 302 GLU A O 1
ATOM 2443 N N . PRO A 1 303 ? 6.043 14.258 -10.156 1 94.94 303 PRO A N 1
ATOM 2444 C CA . PRO A 1 303 ? 6.125 15.711 -10.297 1 94.94 303 PRO A CA 1
ATOM 2445 C C . PRO A 1 303 ? 4.754 16.375 -10.398 1 94.94 303 PRO A C 1
ATOM 2447 O O . PRO A 1 303 ? 3.891 15.898 -11.148 1 94.94 303 PRO A O 1
ATOM 2450 N N . GLY A 1 304 ? 4.531 17.359 -9.555 1 97 304 GLY A N 1
ATOM 2451 C CA . GLY A 1 304 ? 3.297 18.109 -9.602 1 97 304 GLY A CA 1
ATOM 2452 C C . GLY A 1 304 ? 2.203 17.531 -8.727 1 97 304 GLY A C 1
ATOM 2453 O O . GLY A 1 304 ? 1.086 18.047 -8.688 1 97 304 GLY A O 1
ATOM 2454 N N . THR A 1 305 ? 2.502 16.547 -7.992 1 98.38 305 THR A N 1
ATOM 2455 C CA . THR A 1 305 ? 1.499 15.922 -7.137 1 98.38 305 THR A CA 1
ATOM 2456 C C . THR A 1 305 ? 1.281 16.75 -5.871 1 98.38 305 THR A C 1
ATOM 2458 O O . THR A 1 305 ? 2.24 17.234 -5.27 1 98.38 305 THR A O 1
ATOM 2461 N N . VAL A 1 306 ? 0.013 16.922 -5.5 1 98.81 306 VAL A N 1
ATOM 2462 C CA . VAL A 1 306 ? -0.404 17.484 -4.219 1 98.81 306 VAL A CA 1
ATOM 2463 C C . VAL A 1 306 ? -1.384 16.531 -3.537 1 98.81 306 VAL A C 1
ATOM 2465 O O . VAL A 1 306 ? -2.322 16.047 -4.168 1 98.81 306 VAL A O 1
ATOM 2468 N N . VAL A 1 307 ? -1.106 16.25 -2.316 1 98.88 307 VAL A N 1
ATOM 2469 C CA . VAL A 1 307 ? -2.014 15.422 -1.532 1 98.88 307 VAL A CA 1
ATOM 2470 C C . VAL A 1 307 ? -2.615 16.234 -0.394 1 98.88 307 VAL A C 1
ATOM 2472 O O . VAL A 1 307 ? -1.903 16.984 0.289 1 98.88 307 VAL A O 1
ATOM 2475 N N . LEU A 1 308 ? -3.916 16.172 -0.253 1 98.94 308 LEU A N 1
ATOM 2476 C CA . LEU A 1 308 ? -4.602 16.703 0.923 1 98.94 308 LEU A CA 1
ATOM 2477 C C . LEU A 1 308 ? -5.141 15.57 1.79 1 98.94 308 LEU A C 1
ATOM 2479 O O . LEU A 1 308 ? -5.656 14.57 1.271 1 98.94 308 LEU A O 1
ATOM 2483 N N . TRP A 1 309 ? -5.004 15.742 3.043 1 98.81 309 TRP A N 1
ATOM 2484 C CA . TRP A 1 309 ? -5.629 14.75 3.908 1 98.81 309 TRP A CA 1
ATOM 2485 C C . TRP A 1 309 ? -6.211 15.406 5.156 1 98.81 309 TRP A C 1
ATOM 2487 O O . TRP A 1 309 ? -5.906 16.562 5.461 1 98.81 309 TRP A O 1
ATOM 2497 N N . ASP A 1 310 ? -7.164 14.773 5.773 1 98.75 310 ASP A N 1
ATOM 2498 C CA . ASP A 1 310 ? -7.77 15.133 7.055 1 98.75 310 ASP A CA 1
ATOM 2499 C C . ASP A 1 310 ? -7.137 14.344 8.195 1 98.75 310 ASP A C 1
ATOM 2501 O O . ASP A 1 310 ? -7.391 13.141 8.352 1 98.75 310 ASP A O 1
ATOM 2505 N N . ASN A 1 311 ? -6.355 15.023 9.039 1 97.69 311 ASN A N 1
ATOM 2506 C CA . ASN A 1 311 ? -5.637 14.398 10.141 1 97.69 311 ASN A CA 1
ATOM 2507 C C . ASN A 1 311 ? -6.598 13.758 11.141 1 97.69 311 ASN A C 1
ATOM 2509 O O . ASN A 1 311 ? -6.188 12.922 11.953 1 97.69 311 ASN A O 1
ATOM 2513 N N . ARG A 1 312 ? -7.832 14.102 11.102 1 97.81 312 ARG A N 1
ATOM 2514 C CA . ARG A 1 312 ? -8.828 13.562 12.023 1 97.81 312 ARG A CA 1
ATOM 2515 C C . ARG A 1 312 ? -9.375 12.234 11.523 1 97.81 312 ARG A C 1
ATOM 2517 O O . ARG A 1 312 ? -10.023 11.5 12.273 1 97.81 312 ARG A O 1
ATOM 2524 N N . ARG A 1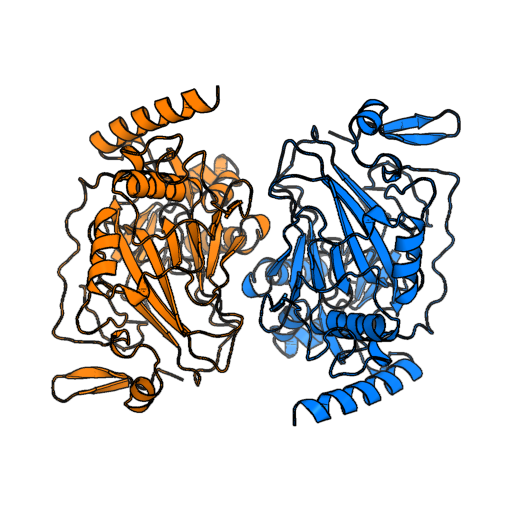 313 ? -9.062 11.898 10.227 1 97.38 313 ARG A N 1
ATOM 2525 C CA . ARG A 1 313 ? -9.68 10.758 9.555 1 97.38 313 ARG A CA 1
ATOM 2526 C C . ARG A 1 313 ? -8.633 9.695 9.219 1 97.38 313 ARG A C 1
ATOM 2528 O O . ARG A 1 313 ? -8.969 8.523 9.047 1 97.38 313 ARG A O 1
ATOM 2535 N N . CYS A 1 314 ? -7.398 10.086 9.164 1 96.62 314 CYS A N 1
ATOM 2536 C CA . CYS A 1 314 ? -6.426 9.078 8.766 1 96.62 314 CYS A CA 1
ATOM 2537 C C . CYS A 1 314 ? -5.09 9.297 9.469 1 96.62 314 CYS A C 1
ATOM 2539 O O . CYS A 1 314 ? -4.82 10.391 9.969 1 96.62 314 CYS A O 1
ATOM 2541 N N . LEU A 1 315 ? -4.328 8.242 9.625 1 97.44 315 LEU A N 1
ATOM 2542 C CA . LEU A 1 315 ? -2.922 8.266 10.008 1 97.44 315 LEU A CA 1
ATOM 2543 C C . LEU A 1 315 ? -2.02 8.227 8.781 1 97.44 315 LEU A C 1
ATOM 2545 O O . LEU A 1 315 ? -2.482 7.945 7.676 1 97.44 315 LEU A O 1
ATOM 2549 N N . HIS A 1 316 ? -0.785 8.602 8.984 1 97 316 HIS A N 1
ATOM 2550 C CA . HIS A 1 316 ? 0.099 8.539 7.824 1 97 316 HIS A CA 1
ATOM 2551 C C . HIS A 1 316 ? 1.559 8.422 8.25 1 97 316 HIS A C 1
ATOM 2553 O O . HIS A 1 316 ? 1.876 8.539 9.438 1 97 316 HIS A O 1
ATOM 2559 N N . SER A 1 317 ? 2.373 8.109 7.293 1 94 317 SER A N 1
ATOM 2560 C CA . SER A 1 317 ? 3.82 8.039 7.469 1 94 317 SER A CA 1
ATOM 2561 C C . SER A 1 317 ? 4.551 8.266 6.148 1 94 317 SER A C 1
ATOM 2563 O O . SER A 1 317 ? 4.082 7.828 5.098 1 94 317 SER A O 1
ATOM 2565 N N . ALA A 1 318 ? 5.656 8.953 6.297 1 91.5 318 ALA A N 1
ATOM 2566 C CA . ALA A 1 318 ? 6.598 8.938 5.18 1 91.5 318 ALA A CA 1
ATOM 2567 C C . ALA A 1 318 ? 7.305 7.59 5.078 1 91.5 318 ALA A C 1
ATOM 2569 O O . ALA A 1 318 ? 7.598 6.957 6.098 1 91.5 318 ALA A O 1
ATOM 2570 N N . LEU A 1 319 ? 7.555 7.195 3.861 1 90 319 LEU A N 1
ATOM 2571 C CA . LEU A 1 319 ? 8.297 5.957 3.66 1 90 319 LEU A CA 1
ATOM 2572 C C . LEU A 1 319 ? 9.75 6.25 3.287 1 90 319 LEU A C 1
ATOM 2574 O O . LEU A 1 319 ? 10.016 7.129 2.465 1 90 319 LEU A O 1
ATOM 2578 N N . ALA A 1 320 ? 10.695 5.578 3.9 1 83.31 320 ALA A N 1
ATOM 2579 C CA . ALA A 1 320 ? 12.125 5.742 3.654 1 83.31 320 ALA A CA 1
ATOM 2580 C C . ALA A 1 320 ? 12.672 4.598 2.807 1 83.31 320 ALA A C 1
ATOM 2582 O O . ALA A 1 320 ? 13.547 3.855 3.25 1 83.31 320 ALA A O 1
ATOM 2583 N N . ASP A 1 321 ? 12.266 4.547 1.57 1 85.31 321 ASP A N 1
ATOM 2584 C CA . ASP A 1 321 ? 12.648 3.406 0.74 1 85.31 321 ASP A CA 1
ATOM 2585 C C . ASP A 1 321 ? 13.484 3.852 -0.458 1 85.31 321 ASP A C 1
ATOM 2587 O O . ASP A 1 321 ? 13.57 3.141 -1.461 1 85.31 321 ASP A O 1
ATOM 2591 N N . PHE A 1 322 ? 14.023 5.047 -0.36 1 83.56 322 PHE A N 1
ATOM 2592 C CA . PHE A 1 322 ? 14.828 5.539 -1.475 1 83.56 322 PHE A CA 1
ATOM 2593 C C . PHE A 1 322 ? 16.156 6.086 -0.982 1 83.56 322 PHE A C 1
ATOM 2595 O O . PHE A 1 322 ? 16.312 6.387 0.204 1 83.56 322 PHE A O 1
ATOM 2602 N N . GLU A 1 323 ? 17.094 6.137 -1.956 1 80.69 323 GLU A N 1
ATOM 2603 C CA . GLU A 1 323 ? 18.406 6.719 -1.683 1 80.69 323 GLU A CA 1
ATOM 2604 C C . GLU A 1 323 ? 18.938 7.488 -2.893 1 80.69 323 GLU A C 1
ATOM 2606 O O . GLU A 1 323 ? 18.438 7.312 -4.008 1 80.69 323 GLU A O 1
ATOM 2611 N N . GLY A 1 324 ? 19.812 8.453 -2.605 1 80 324 GLY A N 1
ATOM 2612 C CA . GLY A 1 324 ? 20.578 9.078 -3.672 1 80 324 GLY A CA 1
ATOM 2613 C C . GLY A 1 324 ? 19.875 10.258 -4.305 1 80 324 GLY A C 1
ATOM 2614 O O . GLY A 1 324 ? 20.266 10.727 -5.375 1 80 324 GLY A O 1
ATOM 2615 N N . SER A 1 325 ? 18.797 10.586 -3.725 1 84.62 325 SER A N 1
ATOM 2616 C CA . SER A 1 325 ? 18.047 11.727 -4.25 1 84.62 325 SER A CA 1
ATOM 2617 C C . SER A 1 325 ? 17.516 12.609 -3.121 1 84.62 325 SER A C 1
ATOM 2619 O O . SER A 1 325 ? 17.375 12.148 -1.987 1 84.62 325 SER A O 1
ATOM 2621 N N . SER A 1 326 ? 17.359 13.859 -3.494 1 86.25 326 SER A N 1
ATOM 2622 C CA . SER A 1 326 ? 16.703 14.742 -2.535 1 86.25 326 SER A CA 1
ATOM 2623 C C . SER A 1 326 ? 15.195 14.539 -2.529 1 86.25 326 SER A C 1
ATOM 2625 O O . SER A 1 326 ? 14.633 13.969 -3.469 1 86.25 326 SER A O 1
ATOM 2627 N N . ARG A 1 327 ? 14.672 14.852 -1.501 1 90.75 327 ARG A N 1
ATOM 2628 C CA . ARG A 1 327 ? 13.227 14.969 -1.355 1 90.75 327 ARG A CA 1
ATOM 2629 C C . ARG A 1 327 ? 12.852 16.312 -0.742 1 90.75 327 ARG A C 1
ATOM 2631 O O . ARG A 1 327 ? 13.219 16.609 0.397 1 90.75 327 ARG A O 1
ATOM 2638 N N . HIS A 1 328 ? 12.25 17.156 -1.508 1 95.12 328 HIS A N 1
ATOM 2639 C CA . HIS A 1 328 ? 11.859 18.5 -1.135 1 95.12 328 HIS A CA 1
ATOM 2640 C C . HIS A 1 328 ? 10.352 18.703 -1.287 1 95.12 328 HIS A C 1
ATOM 2642 O O . HIS A 1 328 ? 9.836 18.734 -2.406 1 95.12 328 HIS A O 1
ATOM 2648 N N . CYS A 1 329 ? 9.664 18.781 -0.129 1 96.62 329 CYS A N 1
ATOM 2649 C CA . CYS A 1 329 ? 8.219 18.938 -0.093 1 96.62 329 CYS A CA 1
ATOM 2650 C C . CYS A 1 329 ? 7.816 20.078 0.841 1 96.62 329 CYS A C 1
ATOM 2652 O O . CYS A 1 329 ? 8.609 20.5 1.688 1 96.62 329 CYS A O 1
ATOM 2654 N N . TYR A 1 330 ? 6.621 20.547 0.631 1 97.5 330 TYR A N 1
ATOM 2655 C CA . TYR A 1 330 ? 6.074 21.547 1.536 1 97.5 330 TYR A CA 1
ATOM 2656 C C . TYR A 1 330 ? 4.738 21.094 2.107 1 97.5 330 TYR A C 1
ATOM 2658 O O . TYR A 1 330 ? 3.988 20.359 1.451 1 97.5 330 TYR A O 1
ATOM 2666 N N . ARG A 1 331 ? 4.484 21.547 3.291 1 97.62 331 ARG A N 1
ATOM 2667 C CA . ARG A 1 331 ? 3.25 21.234 4 1 97.62 331 ARG A CA 1
ATOM 2668 C C . ARG A 1 331 ? 2.607 22.484 4.582 1 97.62 331 ARG A C 1
ATOM 2670 O O . ARG A 1 331 ? 3.301 23.344 5.129 1 97.62 331 ARG A O 1
ATOM 2677 N N . VAL A 1 332 ? 1.35 22.625 4.371 1 97.44 332 VAL A N 1
ATOM 2678 C CA . VAL A 1 332 ? 0.501 23.625 5.02 1 97.44 332 VAL A CA 1
ATOM 2679 C C . VAL A 1 332 ? -0.618 22.922 5.789 1 97.44 332 VAL A C 1
ATOM 2681 O O . VAL A 1 332 ? -1.43 22.203 5.203 1 97.44 332 VAL A O 1
ATOM 2684 N N . SER A 1 333 ? -0.634 23.141 7.055 1 96.44 333 SER A N 1
ATOM 2685 C CA . SER A 1 333 ? -1.66 22.531 7.895 1 96.44 333 SER A CA 1
ATOM 2686 C C . SER A 1 333 ? -2.523 23.578 8.57 1 96.44 333 SER A C 1
ATOM 2688 O O . SER A 1 333 ? -2.076 24.719 8.781 1 96.44 333 SER A O 1
ATOM 2690 N N . THR A 1 334 ? -3.721 23.188 8.898 1 96.62 334 THR A N 1
ATOM 2691 C CA . THR A 1 334 ? -4.652 24.109 9.547 1 96.62 334 THR A CA 1
ATOM 2692 C C . THR A 1 334 ? -5.184 23.5 10.844 1 96.62 334 THR A C 1
ATOM 2694 O O . THR A 1 334 ? -5.363 22.281 10.945 1 96.62 334 THR A O 1
ATOM 2697 N N . PHE A 1 335 ? -5.484 24.375 11.797 1 95 335 PHE A N 1
ATOM 2698 C CA . PHE A 1 335 ? -6.082 23.938 13.047 1 95 335 PHE A CA 1
ATOM 2699 C C . PHE A 1 335 ? -7.539 23.547 12.844 1 95 335 PHE A C 1
ATOM 2701 O O . PHE A 1 335 ? -8.25 24.156 12.055 1 95 335 PHE A O 1
ATOM 2708 N N . ALA A 1 336 ? -7.895 22.547 13.586 1 96.5 336 ALA A N 1
ATOM 2709 C CA . ALA A 1 336 ? -9.305 22.172 13.719 1 96.5 336 ALA A CA 1
ATOM 2710 C C . ALA A 1 336 ? -9.727 22.156 15.18 1 96.5 336 ALA A C 1
ATOM 2712 O O . ALA A 1 336 ? -9.227 22.938 15.992 1 96.5 336 ALA A O 1
ATOM 2713 N N . GLU A 1 337 ? -10.766 21.547 15.508 1 96.31 337 GLU A N 1
ATOM 2714 C CA . GLU A 1 337 ? -11.258 21.484 16.875 1 96.31 337 GLU A CA 1
ATOM 2715 C C . GLU A 1 337 ? -10.445 20.516 17.719 1 96.31 337 GLU A C 1
ATOM 2717 O O . GLU A 1 337 ? -9.695 19.688 17.188 1 96.31 337 GLU A O 1
ATOM 2722 N N . ALA A 1 338 ? -10.547 20.609 18.984 1 95.94 338 ALA A N 1
ATOM 2723 C CA . ALA A 1 338 ? -9.914 19.656 19.906 1 95.94 338 ALA A CA 1
ATOM 2724 C C . ALA A 1 338 ? -10.555 18.281 19.781 1 95.94 338 ALA A C 1
ATOM 2726 O O . ALA A 1 338 ? -11.773 18.156 19.641 1 95.94 338 ALA A O 1
ATOM 2727 N N . PRO A 1 339 ? -9.75 17.219 19.844 1 96.81 339 PRO A N 1
ATOM 2728 C CA . PRO A 1 339 ? -10.305 15.867 19.75 1 96.81 339 PRO A CA 1
ATOM 2729 C C . PRO A 1 339 ? -11.234 15.531 20.906 1 96.81 339 PRO A C 1
ATOM 2731 O O . PRO A 1 339 ? -10.914 15.82 22.062 1 96.81 339 PRO A O 1
ATOM 2734 N N . VAL A 1 340 ? -12.336 14.992 20.672 1 97.62 340 VAL A N 1
ATOM 2735 C CA . VAL A 1 340 ? -13.242 14.445 21.672 1 97.62 340 VAL A CA 1
ATOM 2736 C C . VAL A 1 340 ? -13.742 13.07 21.219 1 97.62 340 VAL A C 1
ATOM 2738 O O . VAL A 1 340 ? -13.734 12.773 20.016 1 97.62 340 VAL A O 1
ATOM 2741 N N . THR A 1 341 ? -14.156 12.281 22.125 1 98.19 341 THR A N 1
ATOM 2742 C CA . THR A 1 341 ? -14.602 10.93 21.797 1 98.19 341 THR A CA 1
ATOM 2743 C C . THR A 1 341 ? -16.078 10.922 21.422 1 98.19 341 THR A C 1
ATOM 2745 O O . THR A 1 341 ? -16.484 10.227 20.484 1 98.19 341 THR A O 1
ATOM 2748 N N . ASN A 1 342 ? -16.828 11.695 22.141 1 97.94 342 ASN A N 1
ATOM 2749 C CA . ASN A 1 342 ? -18.281 11.609 22 1 97.94 342 ASN A CA 1
ATOM 2750 C C . ASN A 1 342 ? -18.844 12.812 21.266 1 97.94 342 ASN A C 1
ATOM 2752 O O . ASN A 1 342 ? -18.391 13.938 21.453 1 97.94 342 ASN A O 1
ATOM 2756 N N . PHE A 1 343 ? -19.938 12.539 20.531 1 97.81 343 PHE A N 1
ATOM 2757 C CA . PHE A 1 343 ? -20.594 13.562 19.719 1 97.81 343 PHE A CA 1
ATOM 2758 C C . PHE A 1 343 ? -21.109 14.703 20.594 1 97.81 343 PHE A C 1
ATOM 2760 O O . PHE A 1 343 ? -21.016 15.875 20.219 1 97.81 343 PHE A O 1
ATOM 2767 N N . GLU A 1 344 ? -21.578 14.398 21.766 1 97.31 344 GLU A N 1
ATOM 2768 C CA . GLU A 1 344 ? -22.172 15.367 22.672 1 97.31 344 GLU A CA 1
ATOM 2769 C C . GLU A 1 344 ? -21.125 16.344 23.219 1 97.31 344 GLU A C 1
ATOM 2771 O O . GLU A 1 344 ? -21.469 17.406 23.75 1 97.31 344 GLU A O 1
ATOM 2776 N N . ASP A 1 345 ? -19.859 15.961 23.125 1 96.81 345 ASP A N 1
ATOM 2777 C CA . ASP A 1 345 ? -18.797 16.797 23.672 1 96.81 345 ASP A CA 1
ATOM 2778 C C . ASP A 1 345 ? -18.328 17.828 22.641 1 96.81 345 ASP A C 1
ATOM 2780 O O . ASP A 1 345 ? -17.547 18.719 22.969 1 96.81 345 ASP A O 1
ATOM 2784 N N . LEU A 1 346 ? -18.844 17.734 21.391 1 96.75 346 LEU A N 1
ATOM 2785 C CA . LEU A 1 346 ? -18.578 18.766 20.391 1 96.75 346 LEU A CA 1
ATOM 2786 C C . LEU A 1 346 ? -19.344 20.031 20.719 1 96.75 346 LEU A C 1
ATOM 2788 O O . LEU A 1 346 ? -20.344 20 21.438 1 96.75 346 LEU A O 1
ATOM 2792 N N . ASN A 1 347 ? -18.797 21.141 20.234 1 94.94 347 ASN A N 1
ATOM 2793 C CA . ASN A 1 347 ? -19.516 22.391 20.438 1 94.94 347 ASN A CA 1
ATOM 2794 C C . ASN A 1 347 ? -20.906 22.344 19.812 1 94.94 347 ASN A C 1
ATOM 2796 O O . ASN A 1 347 ? -21.125 21.625 18.812 1 94.94 347 ASN A O 1
ATOM 2800 N N . GLU A 1 348 ? -21.875 23.109 20.312 1 96.06 348 GLU A N 1
ATOM 2801 C CA . GLU A 1 348 ? -23.281 23.047 19.938 1 96.06 348 GLU A CA 1
ATOM 2802 C C . GLU A 1 348 ? -23.469 23.359 18.453 1 96.06 348 GLU A C 1
ATOM 2804 O O . GLU A 1 348 ? -24.219 22.656 17.766 1 96.06 348 GLU A O 1
ATOM 2809 N N . GLU A 1 349 ? -22.859 24.344 18.016 1 96.88 349 GLU A N 1
ATOM 2810 C CA . GLU A 1 349 ? -23.016 24.734 16.609 1 96.88 349 GLU A CA 1
ATOM 2811 C C . GLU A 1 349 ? -22.516 23.641 15.68 1 96.88 349 GLU A C 1
ATOM 2813 O O . GLU A 1 349 ? -23.156 23.344 14.672 1 96.88 349 GLU A O 1
ATOM 2818 N N . THR A 1 350 ? -21.406 23.047 16 1 97.62 350 THR A N 1
ATOM 2819 C CA . THR A 1 350 ? -20.859 21.953 15.211 1 97.62 350 THR A CA 1
ATOM 2820 C C . THR A 1 350 ? -21.828 20.766 15.18 1 97.62 350 THR A C 1
ATOM 2822 O O . THR A 1 350 ? -22.062 20.188 14.125 1 97.62 350 THR A O 1
ATOM 2825 N N . ARG A 1 351 ? -22.438 20.484 16.297 1 97.75 351 ARG A N 1
ATOM 2826 C CA . ARG A 1 351 ? -23.391 19.375 16.344 1 97.75 351 ARG A CA 1
ATOM 2827 C C . ARG A 1 351 ? -24.594 19.641 15.445 1 97.75 351 ARG A C 1
ATOM 2829 O O . ARG A 1 351 ? -25.047 18.75 14.727 1 97.75 351 ARG A O 1
ATOM 2836 N N . LYS A 1 352 ? -25.031 20.859 15.547 1 97.94 352 LYS A N 1
ATOM 2837 C CA . LYS A 1 352 ? -26.188 21.234 14.734 1 97.94 352 LYS A CA 1
ATOM 2838 C C . LYS A 1 352 ? -25.875 21.094 13.25 1 97.94 352 LYS A C 1
ATOM 2840 O O . LYS A 1 352 ? -26.641 20.484 12.508 1 97.94 352 LYS A O 1
ATOM 2845 N N . LEU A 1 353 ? -24.812 21.641 12.844 1 98.19 353 LEU A N 1
ATOM 2846 C CA . LEU A 1 353 ? -24.422 21.609 11.438 1 98.19 353 LEU A CA 1
ATOM 2847 C C . LEU A 1 353 ? -24.141 20.172 10.992 1 98.19 353 LEU A C 1
ATOM 2849 O O . LEU A 1 353 ? -24.469 19.797 9.867 1 98.19 353 LEU A O 1
ATOM 2853 N N . SER A 1 354 ? -23.516 19.453 11.852 1 98.12 354 SER A N 1
ATOM 2854 C CA . SER A 1 354 ? -23.219 18.047 11.562 1 98.12 354 SER A CA 1
ATOM 2855 C C . SER A 1 354 ? -24.5 17.266 11.312 1 98.12 354 SER A C 1
ATOM 2857 O O . SER A 1 354 ? -24.594 16.516 10.344 1 98.12 354 SER A O 1
ATOM 2859 N N . ASP A 1 355 ? -25.453 17.422 12.156 1 97.75 355 ASP A N 1
ATOM 2860 C CA . ASP A 1 355 ? -26.734 16.75 12.016 1 97.75 355 ASP A CA 1
ATOM 2861 C C . ASP A 1 355 ? -27.438 17.141 10.711 1 97.75 355 ASP A C 1
ATOM 2863 O O . ASP A 1 355 ? -28.016 16.297 10.031 1 97.75 355 ASP A O 1
ATOM 2867 N N . GLU A 1 356 ? -27.391 18.375 10.43 1 97.69 356 GLU A N 1
ATOM 2868 C CA . GLU A 1 356 ? -28 18.859 9.188 1 97.69 356 GLU A CA 1
ATOM 2869 C C . GLU A 1 356 ? -27.344 18.219 7.969 1 97.69 356 GLU A C 1
ATOM 2871 O O . GLU A 1 356 ? -28.031 17.797 7.035 1 97.69 356 GLU A O 1
ATOM 2876 N N . LEU A 1 357 ? -26.062 18.156 8 1 97.62 357 LEU A N 1
ATOM 2877 C CA . LEU A 1 357 ? -25.344 17.547 6.891 1 97.62 357 LEU A CA 1
ATOM 2878 C C . LEU A 1 357 ? -25.672 16.062 6.773 1 97.62 357 LEU A C 1
ATOM 2880 O O . LEU A 1 357 ? -25.875 15.555 5.668 1 97.62 357 LEU A O 1
ATOM 2884 N N . GLN A 1 358 ? -25.719 15.383 7.883 1 96.81 358 GLN A N 1
ATOM 2885 C CA . GLN A 1 358 ? -26.047 13.961 7.863 1 96.81 358 GLN A CA 1
ATOM 2886 C C . GLN A 1 358 ? -27.422 13.719 7.27 1 96.81 358 GLN A C 1
ATOM 2888 O O . GLN A 1 358 ? -27.641 12.734 6.559 1 96.81 358 GLN A O 1
ATOM 2893 N N . LYS A 1 359 ? -28.312 14.594 7.559 1 96.06 359 LYS A N 1
ATOM 2894 C CA . LYS A 1 359 ? -29.656 14.508 6.984 1 96.06 359 LYS A CA 1
ATOM 2895 C C . LYS A 1 359 ? -29.609 14.656 5.465 1 96.06 359 LYS A C 1
ATOM 2897 O O . LYS A 1 359 ? -30.266 13.898 4.742 1 96.06 359 LYS A O 1
ATOM 2902 N N . LYS A 1 360 ? -28.875 15.562 5.055 1 95.5 360 LYS A N 1
ATOM 2903 C CA . LYS A 1 360 ? -28.75 15.766 3.613 1 95.5 360 LYS A CA 1
ATOM 2904 C C . LYS A 1 360 ? -28.109 14.547 2.943 1 95.5 360 LYS A C 1
ATOM 2906 O O . LYS A 1 360 ? -28.547 14.141 1.858 1 95.5 360 LYS A O 1
ATOM 2911 N N . LEU A 1 361 ? -27.078 13.945 3.541 1 95 361 LEU A N 1
ATOM 2912 C CA . LEU A 1 361 ? -26.375 12.789 2.998 1 95 361 LEU A CA 1
ATOM 2913 C C . LEU A 1 361 ? -27.281 11.555 2.986 1 95 361 LEU A C 1
ATOM 2915 O O . LEU A 1 361 ? -27.234 10.758 2.047 1 95 361 LEU A O 1
ATOM 2919 N N . GLY A 1 362 ? -27.969 11.367 4.051 1 89.5 362 GLY A N 1
ATOM 2920 C CA . GLY A 1 362 ? -28.906 10.258 4.133 1 89.5 362 GLY A CA 1
ATOM 2921 C C . GLY A 1 362 ? -29.969 10.289 3.049 1 89.5 362 GLY A C 1
ATOM 2922 O O . GLY A 1 362 ? -30.422 9.234 2.576 1 89.5 362 GLY A O 1
ATOM 2923 N N . ASN A 1 363 ? -30.359 11.383 2.627 1 81.38 363 ASN A N 1
ATOM 2924 C CA . ASN A 1 363 ? -31.359 11.555 1.592 1 81.38 363 ASN A CA 1
ATOM 2925 C C . ASN A 1 363 ? -30.828 11.172 0.214 1 81.38 363 ASN A C 1
ATOM 2927 O O . ASN A 1 363 ? -31.609 10.922 -0.709 1 81.38 363 ASN A O 1
ATOM 2931 N N . LEU A 1 364 ? -29.578 11.156 0.064 1 80.12 364 LEU A N 1
ATOM 2932 C CA . LEU A 1 364 ? -28.969 10.781 -1.207 1 80.12 364 LEU A CA 1
ATOM 2933 C C . LEU A 1 364 ? -28.875 9.258 -1.338 1 80.12 364 LEU A C 1
ATOM 2935 O O . LEU A 1 364 ? -28.906 8.727 -2.449 1 80.12 364 LEU A O 1
ATOM 2939 N N . SER A 1 365 ? -28.609 8.555 -0.277 1 66.88 365 SER A N 1
ATOM 2940 C CA . SER A 1 365 ? -28.453 7.105 -0.296 1 66.88 365 SER A CA 1
ATOM 2941 C C . SER A 1 365 ? -29.797 6.414 -0.52 1 66.88 365 SER A C 1
ATOM 2943 O O . SER A 1 365 ? -29.844 5.195 -0.716 1 66.88 365 SER A O 1
ATOM 2945 N N . VAL A 1 366 ? -30.984 7.215 -0.418 1 44.84 366 VAL A N 1
ATOM 2946 C CA . VAL A 1 366 ? -32.281 6.641 -0.712 1 44.84 366 VAL A CA 1
ATOM 2947 C C . VAL A 1 366 ? -32.625 6.848 -2.188 1 44.84 366 VAL A C 1
ATOM 2949 O O . VAL A 1 366 ? -32.25 7.867 -2.775 1 44.84 366 VAL A O 1
ATOM 2952 N N . MET B 1 1 ? -21.703 -16.203 1.677 1 48.16 1 MET B N 1
ATOM 2953 C CA . MET B 1 1 ? -22.328 -17.484 1.356 1 48.16 1 MET B CA 1
ATOM 2954 C C . MET B 1 1 ? -21.438 -18.297 0.422 1 48.16 1 MET B C 1
ATOM 2956 O O . MET B 1 1 ? -20.688 -17.734 -0.374 1 48.16 1 MET B O 1
ATOM 2960 N N . PRO B 1 2 ? -21.453 -19.578 0.77 1 64.44 2 PRO B N 1
ATOM 2961 C CA . PRO B 1 2 ? -20.781 -20.5 -0.16 1 64.44 2 PRO B CA 1
ATOM 2962 C C . PRO B 1 2 ? -21.281 -20.328 -1.599 1 64.44 2 PRO B C 1
ATOM 2964 O O . PRO B 1 2 ? -22.375 -19.828 -1.829 1 64.44 2 PRO B O 1
ATOM 2967 N N . LEU B 1 3 ? -20.422 -20.438 -2.566 1 77.81 3 LEU B N 1
ATOM 2968 C CA . LEU B 1 3 ? -20.781 -20.422 -3.982 1 77.81 3 LEU B CA 1
ATOM 2969 C C . LEU B 1 3 ? -22 -21.312 -4.246 1 77.81 3 LEU B C 1
ATOM 2971 O O . LEU B 1 3 ? -22.172 -22.344 -3.598 1 77.81 3 LEU B O 1
ATOM 2975 N N . ASP B 1 4 ? -22.875 -20.828 -4.996 1 82.06 4 ASP B N 1
ATOM 2976 C CA . ASP B 1 4 ? -24.016 -21.625 -5.43 1 82.06 4 ASP B CA 1
ATOM 2977 C C . ASP B 1 4 ? -23.594 -22.656 -6.48 1 82.06 4 ASP B C 1
ATOM 2979 O O . ASP B 1 4 ? -23.562 -22.344 -7.676 1 82.06 4 ASP B O 1
ATOM 2983 N N . ILE B 1 5 ? -23.344 -23.844 -6.016 1 87.44 5 ILE B N 1
ATOM 2984 C CA . ILE B 1 5 ? -22.781 -24.891 -6.867 1 87.44 5 ILE B CA 1
ATOM 2985 C C . ILE B 1 5 ? -23.844 -25.969 -7.098 1 87.44 5 ILE B C 1
ATOM 2987 O O . ILE B 1 5 ? -24.516 -26.406 -6.16 1 87.44 5 ILE B O 1
ATOM 2991 N N . VAL B 1 6 ? -23.969 -26.312 -8.312 1 89.5 6 VAL B N 1
ATOM 2992 C CA . VAL B 1 6 ? -24.859 -27.391 -8.719 1 89.5 6 VAL B CA 1
ATOM 2993 C C . VAL B 1 6 ? -24.062 -28.578 -9.242 1 89.5 6 VAL B C 1
ATOM 2995 O O . VAL B 1 6 ? -23.016 -28.391 -9.867 1 89.5 6 VAL B O 1
ATOM 2998 N N . THR B 1 7 ? -24.609 -29.781 -9.023 1 91.19 7 THR B N 1
ATOM 2999 C CA . THR B 1 7 ? -23.953 -30.984 -9.508 1 91.19 7 THR B CA 1
ATOM 3000 C C . THR B 1 7 ? -24.719 -31.562 -10.703 1 91.19 7 THR B C 1
ATOM 3002 O O . THR B 1 7 ? -25.906 -31.891 -10.586 1 91.19 7 THR B O 1
ATOM 3005 N N . ASP B 1 8 ? -24 -31.656 -11.742 1 89.44 8 ASP B N 1
ATOM 3006 C CA . ASP B 1 8 ? -24.594 -32.25 -12.945 1 89.44 8 ASP B CA 1
ATOM 3007 C C . ASP B 1 8 ? -24.734 -33.75 -12.812 1 89.44 8 ASP B C 1
ATOM 3009 O O . ASP B 1 8 ? -24.219 -34.344 -11.867 1 89.44 8 ASP B O 1
ATOM 3013 N N . LYS B 1 9 ? -25.469 -34.375 -13.781 1 88.12 9 LYS B N 1
ATOM 3014 C CA . LYS B 1 9 ? -25.75 -35.812 -13.766 1 88.12 9 LYS B CA 1
ATOM 3015 C C . LYS B 1 9 ? -24.469 -36.625 -13.828 1 88.12 9 LYS B C 1
ATOM 3017 O O . LYS B 1 9 ? -24.406 -37.75 -13.281 1 88.12 9 LYS B O 1
ATOM 3022 N N . ASP B 1 10 ? -23.453 -36.062 -14.391 1 88.25 10 ASP B N 1
ATOM 3023 C CA . ASP B 1 10 ? -22.188 -36.781 -14.562 1 88.25 10 ASP B CA 1
ATOM 3024 C C . ASP B 1 10 ? -21.25 -36.5 -13.383 1 88.25 10 ASP B C 1
ATOM 3026 O O . ASP B 1 10 ? -20.094 -36.938 -13.406 1 88.25 10 ASP B O 1
ATOM 3030 N N . GLY B 1 11 ? -21.75 -35.781 -12.414 1 88.81 11 GLY B N 1
ATOM 3031 C CA . GLY B 1 11 ? -20.984 -35.562 -11.203 1 88.81 11 GLY B CA 1
ATOM 3032 C C . GLY B 1 11 ? -20.172 -34.25 -11.25 1 88.81 11 GLY B C 1
ATOM 3033 O O . GLY B 1 11 ? -19.547 -33.875 -10.266 1 88.81 11 GLY B O 1
ATOM 3034 N N . VAL B 1 12 ? -20.188 -33.625 -12.406 1 92.56 12 VAL B N 1
ATOM 3035 C CA . VAL B 1 12 ? -19.469 -32.375 -12.578 1 92.56 12 VAL B CA 1
ATOM 3036 C C . VAL B 1 12 ? -20.188 -31.266 -11.82 1 92.56 12 VAL B C 1
ATOM 3038 O O . VAL B 1 12 ? -21.391 -31.109 -11.945 1 92.56 12 VAL B O 1
ATOM 3041 N N . LYS B 1 13 ? -19.406 -30.594 -10.969 1 92.69 13 LYS B N 1
ATOM 3042 C CA . LYS B 1 13 ? -19.953 -29.469 -10.219 1 92.69 13 LYS B CA 1
ATOM 3043 C C . LYS B 1 13 ? -19.703 -28.141 -10.953 1 92.69 13 LYS B C 1
ATOM 3045 O O . LYS B 1 13 ? -18.609 -27.922 -11.477 1 92.69 13 LYS B O 1
ATOM 3050 N N . ARG B 1 14 ? -20.797 -27.359 -11.031 1 92.88 14 ARG B N 1
ATOM 3051 C CA . ARG B 1 14 ? -20.766 -26.078 -11.719 1 92.88 14 ARG B CA 1
ATOM 3052 C C . ARG B 1 14 ? -21.469 -25 -10.891 1 92.88 14 ARG B C 1
ATOM 3054 O O . ARG B 1 14 ? -22.203 -25.312 -9.945 1 92.88 14 ARG B O 1
ATOM 3061 N N . LEU B 1 15 ? -21.203 -23.719 -11.305 1 91.5 15 LEU B N 1
ATOM 3062 C CA . LEU B 1 15 ? -22 -22.641 -10.719 1 91.5 15 LEU B CA 1
ATOM 3063 C C . LEU B 1 15 ? -23.438 -22.688 -11.211 1 91.5 15 LEU B C 1
ATOM 3065 O O . LEU B 1 15 ? -23.734 -23.391 -12.188 1 91.5 15 LEU B O 1
ATOM 3069 N N . SER B 1 16 ? -24.297 -22.031 -10.516 1 89.25 16 SER B N 1
ATOM 3070 C CA . SER B 1 16 ? -25.719 -21.984 -10.859 1 89.25 16 SER B CA 1
ATOM 3071 C C . SER B 1 16 ? -25.938 -21.391 -12.242 1 89.25 16 SER B C 1
ATOM 3073 O O . SER B 1 16 ? -25.062 -20.719 -12.781 1 89.25 16 SER B O 1
ATOM 3075 N N . LYS B 1 17 ? -27.078 -21.719 -12.758 1 90.25 17 LYS B N 1
ATOM 3076 C CA . LYS B 1 17 ? -27.453 -21.156 -14.047 1 90.25 17 LYS B CA 1
ATOM 3077 C C . LYS B 1 17 ? -27.469 -19.625 -13.992 1 90.25 17 LYS B C 1
ATOM 3079 O O . LYS B 1 17 ? -27.109 -18.969 -14.969 1 90.25 17 LYS B O 1
ATOM 3084 N N . GLU B 1 18 ? -27.875 -19.141 -12.938 1 87.94 18 GLU B N 1
ATOM 3085 C CA . GLU B 1 18 ? -27.906 -17.703 -12.758 1 87.94 18 GLU B CA 1
ATOM 3086 C C . GLU B 1 18 ? -26.5 -17.094 -12.883 1 87.94 18 GLU B C 1
ATOM 3088 O O . GLU B 1 18 ? -26.328 -16.047 -13.492 1 87.94 18 GLU B O 1
ATOM 3093 N N . ALA B 1 19 ? -25.562 -17.734 -12.281 1 88.5 19 ALA B N 1
ATOM 3094 C CA . ALA B 1 19 ? -24.172 -17.266 -12.367 1 88.5 19 ALA B CA 1
ATOM 3095 C C . ALA B 1 19 ? -23.703 -17.25 -13.812 1 88.5 19 ALA B C 1
ATOM 3097 O O . ALA B 1 19 ? -23.031 -16.297 -14.242 1 88.5 19 ALA B O 1
ATOM 3098 N N . TYR B 1 20 ? -24.031 -18.281 -14.555 1 91.81 20 TYR B N 1
ATOM 3099 C CA . TYR B 1 20 ? -23.656 -18.344 -15.953 1 91.81 20 TYR B CA 1
ATOM 3100 C C . TYR B 1 20 ? -24.328 -17.25 -16.766 1 91.81 20 TYR B C 1
ATOM 3102 O O . TYR B 1 20 ? -23.688 -16.594 -17.594 1 91.81 20 TYR B O 1
ATOM 3110 N N . ASP B 1 21 ? -25.562 -16.969 -16.469 1 91.75 21 ASP B N 1
ATOM 3111 C CA . ASP B 1 21 ? -26.328 -15.961 -17.188 1 91.75 21 ASP B CA 1
ATOM 3112 C C . ASP B 1 21 ? -25.797 -14.562 -16.922 1 91.75 21 ASP B C 1
ATOM 3114 O O . ASP B 1 21 ? -25.859 -13.688 -17.781 1 91.75 21 ASP B O 1
ATOM 3118 N N . ASN B 1 22 ? -25.266 -14.391 -15.828 1 88.81 22 ASN B N 1
ATOM 3119 C CA . ASN B 1 22 ? -24.844 -13.062 -15.398 1 88.81 22 ASN B CA 1
ATOM 3120 C C . ASN B 1 22 ? -23.375 -12.805 -15.711 1 88.81 22 ASN B C 1
ATOM 3122 O O . ASN B 1 22 ? -22.906 -11.68 -15.602 1 88.81 22 ASN B O 1
ATOM 3126 N N . SER B 1 23 ? -22.719 -13.859 -16.078 1 92.44 23 SER B N 1
ATOM 3127 C CA . SER B 1 23 ? -21.297 -13.719 -16.297 1 92.44 23 SER B CA 1
ATOM 3128 C C . SER B 1 23 ? -21 -13.125 -17.672 1 92.44 23 SER B C 1
ATOM 3130 O O . SER B 1 23 ? -21.625 -13.5 -18.672 1 92.44 23 SER B O 1
ATOM 3132 N N . LYS B 1 24 ? -20.016 -12.195 -17.703 1 93.19 24 LYS B N 1
ATOM 3133 C CA . LYS B 1 24 ? -19.531 -11.648 -18.969 1 93.19 24 LYS B CA 1
ATOM 3134 C C . LYS B 1 24 ? -18.625 -12.648 -19.672 1 93.19 24 LYS B C 1
ATOM 3136 O O . LYS B 1 24 ? -18.391 -12.531 -20.891 1 93.19 24 LYS B O 1
ATOM 3141 N N . TYR B 1 25 ? -18.078 -13.609 -18.969 1 95.38 25 TYR B N 1
ATOM 3142 C CA . TYR B 1 25 ? -17.156 -14.602 -19.5 1 95.38 25 TYR B CA 1
ATOM 3143 C C . TYR B 1 25 ? -17.516 -16 -19.016 1 95.38 25 TYR B C 1
ATOM 3145 O O . TYR B 1 25 ? -16.734 -16.641 -18.297 1 95.38 25 TYR B O 1
ATOM 3153 N N . PRO B 1 26 ? -18.562 -16.5 -19.5 1 95 26 PRO B N 1
ATOM 3154 C CA . PRO B 1 26 ? -19.062 -17.766 -18.953 1 95 26 PRO B CA 1
ATOM 3155 C C . PRO B 1 26 ? -18.125 -18.938 -19.234 1 95 26 PRO B C 1
ATOM 3157 O O . PRO B 1 26 ? -18.047 -19.891 -18.438 1 95 26 PRO B O 1
ATOM 3160 N N . GLU B 1 27 ? -17.375 -18.938 -20.312 1 94.69 27 GLU B N 1
ATOM 3161 C CA . GLU B 1 27 ? -16.469 -20.031 -20.656 1 94.69 27 GLU B CA 1
ATOM 3162 C C . GLU B 1 27 ? -15.328 -20.141 -19.656 1 94.69 27 GLU B C 1
ATOM 3164 O O . GLU B 1 27 ? -14.656 -21.172 -19.578 1 94.69 27 GLU B O 1
ATOM 3169 N N . TRP B 1 28 ? -15.133 -19.062 -18.938 1 96.25 28 TRP B N 1
ATOM 3170 C CA . TRP B 1 28 ? -14.008 -19.016 -18 1 96.25 28 TRP B CA 1
ATOM 3171 C C . TRP B 1 28 ? -14.461 -19.375 -16.594 1 96.25 28 TRP B C 1
ATOM 3173 O O . TRP B 1 28 ? -13.648 -19.438 -15.664 1 96.25 28 TRP B O 1
ATOM 3183 N N . LEU B 1 29 ? -15.75 -19.625 -16.375 1 95.06 29 LEU B N 1
ATOM 3184 C CA . LEU B 1 29 ? -16.266 -19.906 -15.039 1 95.06 29 LEU B CA 1
ATOM 3185 C C . LEU B 1 29 ? -15.719 -21.234 -14.508 1 95.06 29 LEU B C 1
ATOM 3187 O O . LEU B 1 29 ? -15.422 -22.141 -15.289 1 95.06 29 LEU B O 1
ATOM 3191 N N . PRO B 1 30 ? -15.602 -21.375 -13.227 1 93.81 30 PRO B N 1
ATOM 3192 C CA . PRO B 1 30 ? -15 -22.578 -12.633 1 93.81 30 PRO B CA 1
ATOM 3193 C C . PRO B 1 30 ? -15.922 -23.797 -12.703 1 93.81 30 PRO B C 1
ATOM 3195 O O . PRO B 1 30 ? -17.125 -23.672 -12.484 1 93.81 30 PRO B O 1
ATOM 3198 N N . VAL B 1 31 ? -15.289 -24.859 -12.992 1 93.19 31 VAL B N 1
ATOM 3199 C CA . VAL B 1 31 ? -15.914 -26.172 -13 1 93.19 31 VAL B CA 1
ATOM 3200 C C . VAL B 1 31 ? -15.07 -27.156 -12.188 1 93.19 31 VAL B C 1
ATOM 3202 O O . VAL B 1 31 ? -13.836 -27.094 -12.219 1 93.19 31 VAL B O 1
ATOM 3205 N N . TRP B 1 32 ? -15.703 -27.969 -11.438 1 92.5 32 TRP B N 1
ATOM 3206 C CA . TRP B 1 32 ? -15.047 -29.031 -10.695 1 92.5 32 TRP B CA 1
ATOM 3207 C C . TRP B 1 32 ? -15.438 -30.406 -11.258 1 92.5 32 TRP B C 1
ATOM 3209 O O . TRP B 1 32 ? -16.453 -30.969 -10.875 1 92.5 32 TRP B O 1
ATOM 3219 N N . ASN B 1 33 ? -14.617 -30.859 -12.156 1 91.56 33 ASN B N 1
ATOM 3220 C CA . ASN B 1 33 ? -14.836 -32.156 -12.805 1 91.56 33 ASN B CA 1
ATOM 3221 C C . ASN B 1 33 ? -14.078 -33.281 -12.094 1 91.56 33 ASN B C 1
ATOM 3223 O O . ASN B 1 33 ? -12.844 -33.344 -12.172 1 91.56 33 ASN B O 1
ATOM 3227 N N . PRO B 1 34 ? -14.781 -34.156 -11.422 1 88 34 PRO B N 1
ATOM 3228 C CA . PRO B 1 34 ? -14.094 -35.219 -10.656 1 88 34 PRO B CA 1
ATOM 3229 C C . PRO B 1 34 ? -13.352 -36.219 -11.555 1 88 34 PRO B C 1
ATOM 3231 O O . PRO B 1 34 ? -12.531 -36.969 -11.062 1 88 34 PRO B O 1
ATOM 3234 N N . ASN B 1 35 ? -13.594 -36.156 -12.828 1 88.25 35 ASN B N 1
ATOM 3235 C CA . ASN B 1 35 ? -12.969 -37.094 -13.75 1 88.25 35 ASN B CA 1
ATOM 3236 C C . ASN B 1 35 ? -11.656 -36.531 -14.297 1 88.25 35 ASN B C 1
ATOM 3238 O O . ASN B 1 35 ? -10.922 -37.25 -14.984 1 88.25 35 ASN B O 1
ATOM 3242 N N . VAL B 1 36 ? -11.391 -35.375 -14.062 1 88.38 36 VAL B N 1
ATOM 3243 C CA . VAL B 1 36 ? -10.117 -34.781 -14.461 1 88.38 36 VAL B CA 1
ATOM 3244 C C . VAL B 1 36 ? -9.125 -34.875 -13.305 1 88.38 36 VAL B C 1
ATOM 3246 O O . VAL B 1 36 ? -9.305 -34.25 -12.266 1 88.38 36 VAL B O 1
ATOM 3249 N N . LYS B 1 37 ? -8.117 -35.688 -13.477 1 87.75 37 LYS B N 1
ATOM 3250 C CA . LYS B 1 37 ? -7.07 -35.906 -12.477 1 87.75 37 LYS B CA 1
ATOM 3251 C C . LYS B 1 37 ? -5.684 -35.688 -13.078 1 87.75 37 LYS B C 1
ATOM 3253 O O . LYS B 1 37 ? -5.434 -36.031 -14.234 1 87.75 37 LYS B O 1
ATOM 3258 N N . TYR B 1 38 ? -4.945 -35.031 -12.336 1 85.5 38 TYR B N 1
ATOM 3259 C CA . TYR B 1 38 ? -3.545 -34.875 -12.711 1 85.5 38 TYR B CA 1
ATOM 3260 C C . TYR B 1 38 ? -2.637 -35.719 -11.828 1 85.5 38 TYR B C 1
ATOM 3262 O O . TYR B 1 38 ? -2.885 -35.844 -10.625 1 85.5 38 TYR B O 1
ATOM 3270 N N . PRO B 1 39 ? -1.691 -36.281 -12.5 1 79.5 39 PRO B N 1
ATOM 3271 C CA . PRO B 1 39 ? -0.724 -37 -11.688 1 79.5 39 PRO B CA 1
ATOM 3272 C C . PRO B 1 39 ? 0.133 -36.094 -10.812 1 79.5 39 PRO B C 1
ATOM 3274 O O . PRO B 1 39 ? 0.003 -34.875 -10.875 1 79.5 39 PRO B O 1
ATOM 3277 N N . ALA B 1 40 ? 0.945 -36.812 -10.023 1 74.25 40 ALA B N 1
ATOM 3278 C CA . ALA B 1 40 ? 1.92 -36.031 -9.242 1 74.25 40 ALA B CA 1
ATOM 3279 C C . ALA B 1 40 ? 2.787 -35.156 -10.141 1 74.25 40 ALA B C 1
ATOM 3281 O O . ALA B 1 40 ? 3.018 -35.5 -11.305 1 74.25 40 ALA B O 1
ATOM 3282 N N . PRO B 1 41 ? 3.115 -34.094 -9.555 1 74.62 41 PRO B N 1
ATOM 3283 C CA . PRO B 1 41 ? 3.918 -33.188 -10.375 1 74.62 41 PRO B CA 1
ATOM 3284 C C . PRO B 1 41 ? 5.121 -33.875 -11.016 1 74.62 41 PRO B C 1
ATOM 3286 O O . PRO B 1 41 ? 5.711 -34.781 -10.406 1 74.62 41 PRO B O 1
ATOM 3289 N N . PRO B 1 42 ? 5.383 -33.531 -12.188 1 73.62 42 PRO B N 1
ATOM 3290 C CA . PRO B 1 42 ? 6.566 -34.062 -12.844 1 73.62 42 PRO B CA 1
ATOM 3291 C C . PRO B 1 42 ? 7.867 -33.688 -12.156 1 73.62 42 PRO B C 1
ATOM 3293 O O . PRO B 1 42 ? 7.914 -32.656 -11.453 1 73.62 42 PRO B O 1
ATOM 3296 N N . ASN B 1 43 ? 8.727 -34.656 -12.281 1 77.12 43 ASN B N 1
ATOM 3297 C CA . ASN B 1 43 ? 10.07 -34.25 -11.891 1 77.12 43 ASN B CA 1
ATOM 3298 C C . ASN B 1 43 ? 10.555 -33.031 -12.672 1 77.12 43 ASN B C 1
ATOM 3300 O O . ASN B 1 43 ? 10.555 -33.062 -13.906 1 77.12 43 ASN B O 1
ATOM 3304 N N . ASN B 1 44 ? 10.828 -31.984 -11.992 1 80.75 44 ASN B N 1
ATOM 3305 C CA . ASN B 1 44 ? 11.258 -30.734 -12.617 1 80.75 44 ASN B CA 1
ATOM 3306 C C . ASN B 1 44 ? 12.672 -30.344 -12.195 1 80.75 44 ASN B C 1
ATOM 3308 O O . ASN B 1 44 ? 13.023 -29.172 -12.164 1 80.75 44 ASN B O 1
ATOM 3312 N N . ASP B 1 45 ? 13.531 -31.219 -11.883 1 81.44 45 ASP B N 1
ATOM 3313 C CA . ASP B 1 45 ? 14.898 -30.969 -11.445 1 81.44 45 ASP B CA 1
ATOM 3314 C C . ASP B 1 45 ? 15.719 -30.312 -12.547 1 81.44 45 ASP B C 1
ATOM 3316 O O . ASP B 1 45 ? 16.656 -29.562 -12.266 1 81.44 45 ASP B O 1
ATOM 3320 N N . GLY B 1 46 ? 15.32 -30.453 -13.742 1 86.19 46 GLY B N 1
ATOM 3321 C CA . GLY B 1 46 ? 16.078 -29.875 -14.844 1 86.19 46 GLY B CA 1
ATOM 3322 C C . GLY B 1 46 ? 15.5 -28.562 -15.336 1 86.19 46 GLY B C 1
ATOM 3323 O O . GLY B 1 46 ? 15.906 -28.047 -16.391 1 86.19 46 GLY B O 1
ATOM 3324 N N . TYR B 1 47 ? 14.688 -28 -14.547 1 92.56 47 TYR B N 1
ATOM 3325 C CA . TYR B 1 47 ? 14.062 -26.75 -14.938 1 92.56 47 TYR B CA 1
ATOM 3326 C C . TYR B 1 47 ? 15.109 -25.656 -15.133 1 92.56 47 TYR B C 1
ATOM 3328 O O . TYR B 1 47 ? 16 -25.484 -14.297 1 92.56 47 TYR B O 1
ATOM 3336 N N . ILE B 1 48 ? 15.055 -25 -16.25 1 96.19 48 ILE B N 1
ATOM 3337 C CA . ILE B 1 48 ? 15.922 -23.875 -16.547 1 96.19 48 ILE B CA 1
ATOM 3338 C C . ILE B 1 48 ? 15.078 -22.609 -16.703 1 96.19 48 ILE B C 1
ATOM 3340 O O . ILE B 1 48 ? 14.195 -22.531 -17.562 1 96.19 48 ILE B O 1
ATOM 3344 N N . ASP B 1 49 ? 15.391 -21.656 -15.938 1 98.12 49 ASP B N 1
ATOM 3345 C CA . ASP B 1 49 ? 14.648 -20.391 -15.938 1 98.12 49 ASP B CA 1
ATOM 3346 C C . ASP B 1 49 ? 14.883 -19.625 -17.234 1 98.12 49 ASP B C 1
ATOM 3348 O O . ASP B 1 49 ? 16.016 -19.484 -17.688 1 98.12 49 ASP B O 1
ATOM 3352 N N . ARG B 1 50 ? 13.828 -19.062 -17.766 1 98.56 50 ARG B N 1
ATOM 3353 C CA . ARG B 1 50 ? 13.914 -18.328 -19.016 1 98.56 50 ARG B CA 1
ATOM 3354 C C . ARG B 1 50 ? 14.719 -17.047 -18.859 1 98.56 50 ARG B C 1
ATOM 3356 O O . ARG B 1 50 ? 15.266 -16.516 -19.828 1 98.56 50 ARG B O 1
ATOM 3363 N N . ALA B 1 51 ? 14.82 -16.531 -17.688 1 98.81 51 ALA B N 1
ATOM 3364 C CA . ALA B 1 51 ? 15.562 -15.312 -17.422 1 98.81 51 ALA B CA 1
ATOM 3365 C C . ALA B 1 51 ? 17.031 -15.461 -17.797 1 98.81 51 ALA B C 1
ATOM 3367 O O . ALA B 1 51 ? 17.703 -14.469 -18.094 1 98.81 51 ALA B O 1
ATOM 3368 N N . PHE B 1 52 ? 17.547 -16.672 -17.781 1 98.56 52 PHE B N 1
ATOM 3369 C CA . PHE B 1 52 ? 18.953 -16.891 -18.078 1 98.56 52 PHE B CA 1
ATOM 3370 C C . PHE B 1 52 ? 19.266 -16.562 -19.531 1 98.56 52 PHE B C 1
ATOM 3372 O O . PHE B 1 52 ? 20.438 -16.406 -19.906 1 98.56 52 PHE B O 1
ATOM 3379 N N . PHE B 1 53 ? 18.281 -16.453 -20.312 1 98.44 53 PHE B N 1
ATOM 3380 C CA . PHE B 1 53 ? 18.469 -16.219 -21.75 1 98.44 53 PHE B CA 1
ATOM 3381 C C . PHE B 1 53 ? 18.172 -14.766 -22.094 1 98.44 53 PHE B C 1
ATOM 3383 O O . PHE B 1 53 ? 18.188 -14.391 -23.266 1 98.44 53 PHE B O 1
ATOM 3390 N N . ALA B 1 54 ? 17.891 -13.977 -21.141 1 98.56 54 ALA B N 1
ATOM 3391 C CA . ALA B 1 54 ? 17.547 -12.57 -21.344 1 98.56 54 ALA B CA 1
ATOM 3392 C C . ALA B 1 54 ? 18.781 -11.75 -21.656 1 98.56 54 ALA B C 1
ATOM 3394 O O . ALA B 1 54 ? 19.875 -12.039 -21.172 1 98.56 54 ALA B O 1
ATOM 3395 N N . ASP B 1 55 ? 18.594 -10.75 -22.516 1 97.69 55 ASP B N 1
ATOM 3396 C CA . ASP B 1 55 ? 19.516 -9.633 -22.547 1 97.69 55 ASP B CA 1
ATOM 3397 C C . ASP B 1 55 ? 19.344 -8.734 -21.312 1 97.69 55 ASP B C 1
ATOM 3399 O O . ASP B 1 55 ? 18.266 -8.188 -21.094 1 97.69 55 ASP B O 1
ATOM 3403 N N . PRO B 1 56 ? 20.375 -8.57 -20.562 1 96.44 56 PRO B N 1
ATOM 3404 C CA . PRO B 1 56 ? 20.25 -7.832 -19.297 1 96.44 56 PRO B CA 1
ATOM 3405 C C . PRO B 1 56 ? 19.844 -6.379 -19.516 1 96.44 56 PRO B C 1
ATOM 3407 O O . PRO B 1 56 ? 19.391 -5.723 -18.578 1 96.44 56 PRO B O 1
ATOM 3410 N N . LYS B 1 57 ? 19.984 -5.836 -20.719 1 96.44 57 LYS B N 1
ATOM 3411 C CA . LYS B 1 57 ? 19.562 -4.469 -21 1 96.44 57 LYS B CA 1
ATOM 3412 C C . LYS B 1 57 ? 18.094 -4.398 -21.359 1 96.44 57 LYS B C 1
ATOM 3414 O O . LYS B 1 57 ? 17.516 -3.312 -21.422 1 96.44 57 LYS B O 1
ATOM 3419 N N . LEU B 1 58 ? 17.453 -5.484 -21.641 1 98.06 58 LEU B N 1
ATOM 3420 C CA . LEU B 1 58 ? 16.031 -5.672 -21.906 1 98.06 58 LEU B CA 1
ATOM 3421 C C . LEU B 1 58 ? 15.602 -4.902 -23.141 1 98.06 58 LEU B C 1
ATOM 3423 O O . LEU B 1 58 ? 14.57 -4.23 -23.141 1 98.06 58 LEU B O 1
ATOM 3427 N N . PRO B 1 59 ? 16.375 -4.926 -24.25 1 97.75 59 PRO B N 1
ATOM 3428 C CA . PRO B 1 59 ? 16.031 -4.113 -25.422 1 97.75 59 PRO B CA 1
ATOM 3429 C C . PRO B 1 59 ? 14.805 -4.645 -26.172 1 97.75 59 PRO B C 1
ATOM 3431 O O . PRO B 1 59 ? 14.195 -3.916 -26.953 1 97.75 59 PRO B O 1
ATOM 3434 N N . ASN B 1 60 ? 14.469 -5.926 -25.969 1 98.06 60 ASN B N 1
ATOM 3435 C CA . ASN B 1 60 ? 13.336 -6.512 -26.672 1 98.06 60 ASN B CA 1
ATOM 3436 C C . ASN B 1 60 ? 12.023 -6.238 -25.953 1 98.06 60 ASN B C 1
ATOM 3438 O O . ASN B 1 60 ? 10.969 -6.148 -26.578 1 98.06 60 ASN B O 1
ATOM 3442 N N . LEU B 1 61 ? 12.062 -6.09 -24.656 1 98.06 61 LEU B N 1
ATOM 3443 C CA . LEU B 1 61 ? 10.883 -5.746 -23.875 1 98.06 61 LEU B CA 1
ATOM 3444 C C . LEU B 1 61 ? 10.664 -4.234 -23.859 1 98.06 61 LEU B C 1
ATOM 3446 O O . LEU B 1 61 ? 9.523 -3.77 -23.922 1 98.06 61 LEU B O 1
ATOM 3450 N N . PHE B 1 62 ? 11.797 -3.529 -23.781 1 97.69 62 PHE B N 1
ATOM 3451 C CA . PHE B 1 62 ? 11.773 -2.072 -23.766 1 97.69 62 PHE B CA 1
ATOM 3452 C C . PHE B 1 62 ? 12.648 -1.503 -24.875 1 97.69 62 PHE B C 1
ATOM 3454 O O . PHE B 1 62 ? 13.703 -0.919 -24.594 1 97.69 62 PHE B O 1
ATOM 3461 N N . PRO B 1 63 ? 12.148 -1.45 -25.984 1 95.5 63 PRO B N 1
ATOM 3462 C CA . PRO B 1 63 ? 12.945 -0.879 -27.062 1 95.5 63 PRO B CA 1
ATOM 3463 C C . PRO B 1 63 ? 13.195 0.617 -26.891 1 95.5 63 PRO B C 1
ATOM 3465 O O . PRO B 1 63 ? 12.328 1.338 -26.391 1 95.5 63 PRO B O 1
ATOM 3468 N N . GLU B 1 64 ? 14.32 1.132 -27.234 1 89.5 64 GLU B N 1
ATOM 3469 C CA . GLU B 1 64 ? 14.75 2.514 -27.031 1 89.5 64 GLU B CA 1
ATOM 3470 C C . GLU B 1 64 ? 13.773 3.49 -27.688 1 89.5 64 GLU B C 1
ATOM 3472 O O . GLU B 1 64 ? 13.453 4.531 -27.125 1 89.5 64 GLU B O 1
ATOM 3477 N N . ASP B 1 65 ? 13.305 3.32 -28.844 1 88.62 65 ASP B N 1
ATOM 3478 C CA . ASP B 1 65 ? 12.469 4.273 -29.562 1 88.62 65 ASP B CA 1
ATOM 3479 C C . ASP B 1 65 ? 10.984 3.934 -29.391 1 88.62 65 ASP B C 1
ATOM 3481 O O . ASP B 1 65 ? 10.172 4.281 -30.25 1 88.62 65 ASP B O 1
ATOM 3485 N N . SER B 1 66 ? 10.742 3.492 -28.125 1 88.62 66 SER B N 1
ATOM 3486 C CA . SER B 1 66 ? 9.352 3.096 -27.953 1 88.62 66 SER B CA 1
ATOM 3487 C C . SER B 1 66 ? 8.602 4.078 -27.047 1 88.62 66 SER B C 1
ATOM 3489 O O . SER B 1 66 ? 9.227 4.887 -26.359 1 88.62 66 SER B O 1
ATOM 3491 N N . ASP B 1 67 ? 7.289 4.09 -27.172 1 94.06 67 ASP B N 1
ATOM 3492 C CA . ASP B 1 67 ? 6.398 4.941 -26.375 1 94.06 67 ASP B CA 1
ATOM 3493 C C . ASP B 1 67 ? 5.867 4.199 -25.156 1 94.06 67 ASP B C 1
ATOM 3495 O O . ASP B 1 67 ? 4.707 4.363 -24.781 1 94.06 67 ASP B O 1
ATOM 3499 N N . ILE B 1 68 ? 6.703 3.4 -24.578 1 96.62 68 ILE B N 1
ATOM 3500 C CA . ILE B 1 68 ? 6.297 2.613 -23.422 1 96.62 68 ILE B CA 1
ATOM 3501 C C . ILE B 1 68 ? 6.23 3.51 -22.188 1 96.62 68 ILE B C 1
ATOM 3503 O O . ILE B 1 68 ? 7.18 4.242 -21.891 1 96.62 68 ILE B O 1
ATOM 3507 N N . ASP B 1 69 ? 5.051 3.484 -21.547 1 96.38 69 ASP B N 1
ATOM 3508 C CA . ASP B 1 69 ? 4.875 4.16 -20.266 1 96.38 69 ASP B CA 1
ATOM 3509 C C . ASP B 1 69 ? 5.102 3.199 -19.094 1 96.38 69 ASP B C 1
ATOM 3511 O O . ASP B 1 69 ? 4.199 2.445 -18.719 1 96.38 69 ASP B O 1
ATOM 3515 N N . LYS B 1 70 ? 6.258 3.234 -18.609 1 96.69 70 LYS B N 1
ATOM 3516 C CA . LYS B 1 70 ? 6.703 2.355 -17.516 1 96.69 70 LYS B CA 1
ATOM 3517 C C . LYS B 1 70 ? 7 3.15 -16.25 1 96.69 70 LYS B C 1
ATOM 3519 O O . LYS B 1 70 ? 7.645 4.199 -16.312 1 96.69 70 LYS B O 1
ATOM 3524 N N . ILE B 1 71 ? 6.496 2.623 -15.141 1 94.94 71 ILE B N 1
ATOM 3525 C CA . ILE B 1 71 ? 6.832 3.234 -13.859 1 94.94 71 ILE B CA 1
ATOM 3526 C C . ILE B 1 71 ? 7.254 2.152 -12.867 1 94.94 71 ILE B C 1
ATOM 3528 O O . ILE B 1 71 ? 6.664 1.069 -12.828 1 94.94 71 ILE B O 1
ATOM 3532 N N . ASP 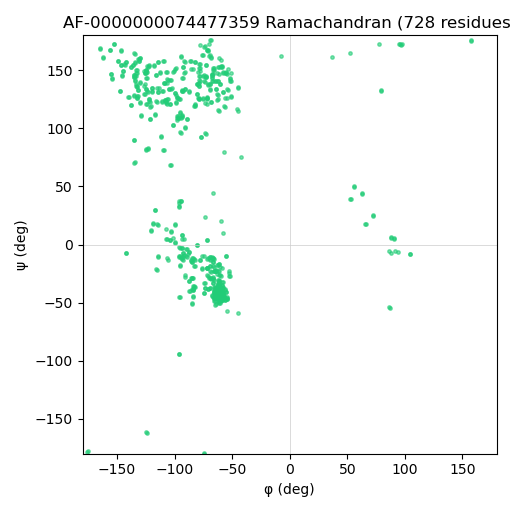B 1 72 ? 8.336 2.436 -12.125 1 96.44 72 ASP B N 1
ATOM 3533 C CA . ASP B 1 72 ? 8.648 1.603 -10.969 1 96.44 72 ASP B CA 1
ATOM 3534 C C . ASP B 1 72 ? 7.832 2.023 -9.75 1 96.44 72 ASP B C 1
ATOM 3536 O O . ASP B 1 72 ? 7.93 3.166 -9.297 1 96.44 72 ASP B O 1
ATOM 3540 N N . LEU B 1 73 ? 7.051 1.117 -9.219 1 96.75 73 LEU B N 1
ATOM 3541 C CA . LEU B 1 73 ? 6.125 1.419 -8.133 1 96.75 73 LEU B CA 1
ATOM 3542 C C . LEU B 1 73 ? 6.879 1.694 -6.84 1 96.75 73 LEU B C 1
ATOM 3544 O O . LEU B 1 73 ? 6.371 2.387 -5.953 1 96.75 73 LEU B O 1
ATOM 3548 N N . SER B 1 74 ? 7.996 1.159 -6.637 1 95.69 74 SER B N 1
ATOM 3549 C CA . SER B 1 74 ? 9 1.438 -5.613 1 95.69 74 SER B CA 1
ATOM 3550 C C . SER B 1 74 ? 10.406 1.217 -6.148 1 95.69 74 SER B C 1
ATOM 3552 O O . SER B 1 74 ? 10.586 0.635 -7.219 1 95.69 74 SER B O 1
ATOM 3554 N N . PRO B 1 75 ? 11.422 1.644 -5.48 1 93.69 75 PRO B N 1
ATOM 3555 C CA . PRO B 1 75 ? 12.781 1.536 -6.027 1 93.69 75 PRO B CA 1
ATOM 3556 C C . PRO B 1 75 ? 13.203 0.09 -6.27 1 93.69 75 PRO B C 1
ATOM 3558 O O . PRO B 1 75 ? 13.82 -0.213 -7.293 1 93.69 75 PRO B O 1
ATOM 3561 N N . LYS B 1 76 ? 12.781 -0.845 -5.426 1 94.75 76 LYS B N 1
ATOM 3562 C CA . LYS B 1 76 ? 13.367 -2.184 -5.477 1 94.75 76 LYS B CA 1
ATOM 3563 C C . LYS B 1 76 ? 12.328 -3.217 -5.91 1 94.75 76 LYS B C 1
ATOM 3565 O O . LYS B 1 76 ? 12.672 -4.371 -6.18 1 94.75 76 LYS B O 1
ATOM 3570 N N . PHE B 1 77 ? 11.086 -2.809 -5.961 1 97.75 77 PHE B N 1
ATOM 3571 C CA . PHE B 1 77 ? 10.031 -3.814 -6.012 1 97.75 77 PHE B CA 1
ATOM 3572 C C . PHE B 1 77 ? 8.844 -3.312 -6.828 1 97.75 77 PHE B C 1
ATOM 3574 O O . PHE B 1 77 ? 8.43 -2.16 -6.691 1 97.75 77 PHE B O 1
ATOM 3581 N N . GLY B 1 78 ? 8.359 -4.105 -7.727 1 98.56 78 GLY B N 1
ATOM 3582 C CA . GLY B 1 78 ? 7.129 -3.826 -8.453 1 98.56 78 GLY B CA 1
ATOM 3583 C C . GLY B 1 78 ? 7.32 -2.836 -9.586 1 98.56 78 GLY B C 1
ATOM 3584 O O . GLY B 1 78 ? 7.98 -1.81 -9.422 1 98.56 78 GLY B O 1
ATOM 3585 N N . THR B 1 79 ? 6.812 -3.137 -10.734 1 98.62 79 THR B N 1
ATOM 3586 C CA . THR B 1 79 ? 6.797 -2.27 -11.906 1 98.62 79 THR B CA 1
ATOM 3587 C C . THR B 1 79 ? 5.426 -2.289 -12.57 1 98.62 79 THR B C 1
ATOM 3589 O O . THR B 1 79 ? 4.727 -3.305 -12.539 1 98.62 79 THR B O 1
ATOM 3592 N N . GLU B 1 80 ? 5.027 -1.176 -13.086 1 98.38 80 GLU B N 1
ATOM 3593 C CA . GLU B 1 80 ? 3.771 -1.077 -13.828 1 98.38 80 GLU B CA 1
ATOM 3594 C C . GLU B 1 80 ? 4.004 -0.562 -15.242 1 98.38 80 GLU B C 1
ATOM 3596 O O . GLU B 1 80 ? 4.699 0.436 -15.438 1 98.38 80 GLU B O 1
ATOM 3601 N N . ILE B 1 81 ? 3.531 -1.315 -16.172 1 98.69 81 ILE B N 1
ATOM 3602 C CA . ILE B 1 81 ? 3.486 -0.887 -17.562 1 98.69 81 ILE B CA 1
ATOM 3603 C C . ILE B 1 81 ? 2.098 -0.348 -17.891 1 98.69 81 ILE B C 1
ATOM 3605 O O . ILE B 1 81 ? 1.157 -1.121 -18.094 1 98.69 81 ILE B O 1
ATOM 3609 N N . ARG B 1 82 ? 1.977 0.882 -18.094 1 96.44 82 ARG B N 1
ATOM 3610 C CA . ARG B 1 82 ? 0.685 1.539 -18.266 1 96.44 82 ARG B CA 1
ATOM 3611 C C . ARG B 1 82 ? 0.239 1.507 -19.719 1 96.44 82 ARG B C 1
ATOM 3613 O O . ARG B 1 82 ? -0.96 1.499 -20 1 96.44 82 ARG B O 1
ATOM 3620 N N . SER B 1 83 ? 1.243 1.532 -20.578 1 97.12 83 SER B N 1
ATOM 3621 C CA . SER B 1 83 ? 0.941 1.431 -22 1 97.12 83 SER B CA 1
ATOM 3622 C C . SER B 1 83 ? 2.18 1.049 -22.797 1 97.12 83 SER B C 1
ATOM 3624 O O . SER B 1 83 ? 3.299 1.093 -22.281 1 97.12 83 SER B O 1
ATOM 3626 N N . GLY B 1 84 ? 1.936 0.557 -24 1 97.38 84 GLY B N 1
ATOM 3627 C CA . GLY B 1 84 ? 3.023 0.368 -24.953 1 97.38 84 GLY B CA 1
ATOM 3628 C C . GLY B 1 84 ? 3.436 -1.084 -25.109 1 97.38 84 GLY B C 1
ATOM 3629 O O . GLY B 1 84 ? 4.219 -1.423 -26 1 97.38 84 GLY B O 1
ATOM 3630 N N . ILE B 1 85 ? 2.924 -1.958 -24.297 1 98 85 ILE B N 1
ATOM 3631 C CA . ILE B 1 85 ? 3.258 -3.373 -24.406 1 98 85 ILE B CA 1
ATOM 3632 C C . ILE B 1 85 ? 1.979 -4.211 -24.359 1 98 85 ILE B C 1
ATOM 3634 O O . ILE B 1 85 ? 1.132 -4.02 -23.484 1 98 85 ILE B O 1
ATOM 3638 N N . GLN B 1 86 ? 1.828 -5.043 -25.297 1 98.19 86 GLN B N 1
ATOM 3639 C CA . GLN B 1 86 ? 0.845 -6.121 -25.25 1 98.19 86 GLN B CA 1
ATOM 3640 C C . GLN B 1 86 ? 1.52 -7.473 -25.047 1 98.19 86 GLN B C 1
ATOM 3642 O O . GLN B 1 86 ? 2.332 -7.902 -25.859 1 98.19 86 GLN B O 1
ATOM 3647 N N . LEU B 1 87 ? 1.118 -8.141 -24.016 1 98.75 87 LEU B N 1
ATOM 3648 C CA . LEU B 1 87 ? 1.707 -9.438 -23.688 1 98.75 87 LEU B CA 1
ATOM 3649 C C . LEU B 1 87 ? 1.482 -10.445 -24.812 1 98.75 87 LEU B C 1
ATOM 3651 O O . LEU B 1 87 ? 2.344 -11.281 -25.078 1 98.75 87 LEU B O 1
ATOM 3655 N N . SER B 1 88 ? 0.391 -10.344 -25.469 1 98.5 88 SER B N 1
ATOM 3656 C CA . SER B 1 88 ? -0.011 -11.281 -26.516 1 98.5 88 SER B CA 1
ATOM 3657 C C . SER B 1 88 ? 0.907 -11.188 -27.719 1 98.5 88 SER B C 1
ATOM 3659 O O . SER B 1 88 ? 0.889 -12.055 -28.594 1 98.5 88 SER B O 1
ATOM 3661 N N . SER B 1 89 ? 1.748 -10.188 -27.781 1 97.75 89 SER B N 1
ATOM 3662 C CA . SER B 1 89 ? 2.547 -9.953 -28.984 1 97.75 89 SER B CA 1
ATOM 3663 C C . SER B 1 89 ? 4.039 -10.016 -28.672 1 97.75 89 SER B C 1
ATOM 3665 O O . SER B 1 89 ? 4.867 -9.656 -29.516 1 97.75 89 SER B O 1
ATOM 3667 N N . LEU B 1 90 ? 4.371 -10.445 -27.594 1 98.31 90 LEU B N 1
ATOM 3668 C CA . LEU B 1 90 ? 5.777 -10.484 -27.203 1 98.31 90 LEU B CA 1
ATOM 3669 C C . LEU B 1 90 ? 6.527 -11.555 -27.984 1 98.31 90 LEU B C 1
ATOM 3671 O O . LEU B 1 90 ? 6.008 -12.656 -28.203 1 98.31 90 LEU B O 1
ATOM 3675 N N . SER B 1 91 ? 7.734 -11.234 -28.438 1 98.38 91 SER B N 1
ATOM 3676 C CA . SER B 1 91 ? 8.648 -12.234 -28.984 1 98.38 91 SER B CA 1
ATOM 3677 C C . SER B 1 91 ? 9.211 -13.117 -27.875 1 98.38 91 SER B C 1
ATOM 3679 O O . SER B 1 91 ? 9.094 -12.797 -26.688 1 98.38 91 SER B O 1
ATOM 3681 N N . ASP B 1 92 ? 9.828 -14.195 -28.266 1 98.56 92 ASP B N 1
ATOM 3682 C CA . ASP B 1 92 ? 10.461 -15.07 -27.297 1 98.56 92 ASP B CA 1
ATOM 3683 C C . ASP B 1 92 ? 11.562 -14.328 -26.531 1 98.56 92 ASP B C 1
ATOM 3685 O O . ASP B 1 92 ? 11.688 -14.484 -25.312 1 98.56 92 ASP B O 1
ATOM 3689 N N . ALA B 1 93 ? 12.281 -13.523 -27.219 1 98.75 93 ALA B N 1
ATOM 3690 C CA . ALA B 1 93 ? 13.336 -12.742 -26.578 1 98.75 93 ALA B CA 1
ATOM 3691 C C . ALA B 1 93 ? 12.75 -11.789 -25.531 1 98.75 93 ALA B C 1
ATOM 3693 O O . ALA B 1 93 ? 13.32 -11.625 -24.453 1 98.75 93 ALA B O 1
ATOM 3694 N N . ALA B 1 94 ? 11.672 -11.164 -25.859 1 98.75 94 ALA B N 1
ATOM 3695 C CA . ALA B 1 94 ? 11.008 -10.266 -24.922 1 98.75 94 ALA B CA 1
ATOM 3696 C C . ALA B 1 94 ? 10.469 -11.023 -23.703 1 98.75 94 ALA B C 1
ATOM 3698 O O . ALA B 1 94 ? 10.5 -10.523 -22.578 1 98.75 94 ALA B O 1
ATOM 3699 N N . LYS B 1 95 ? 9.984 -12.211 -23.984 1 98.88 95 LYS B N 1
ATOM 3700 C CA . LYS B 1 95 ? 9.492 -13.031 -22.875 1 98.88 95 LYS B CA 1
ATOM 3701 C C . LYS B 1 95 ? 10.625 -13.438 -21.938 1 98.88 95 LYS B C 1
ATOM 3703 O O . LYS B 1 95 ? 10.445 -13.5 -20.719 1 98.88 95 LYS B O 1
ATOM 3708 N N . ASP B 1 96 ? 11.781 -13.766 -22.516 1 98.88 96 ASP B N 1
ATOM 3709 C CA . ASP B 1 96 ? 12.953 -14.031 -21.688 1 98.88 96 ASP B CA 1
ATOM 3710 C C . ASP B 1 96 ? 13.281 -12.828 -20.812 1 98.88 96 ASP B C 1
ATOM 3712 O O . ASP B 1 96 ? 13.555 -12.977 -19.625 1 98.88 96 ASP B O 1
ATOM 3716 N N . GLU B 1 97 ? 13.234 -11.688 -21.406 1 98.88 97 GLU B N 1
ATOM 3717 C CA . GLU B 1 97 ? 13.531 -10.453 -20.688 1 98.88 97 GLU B CA 1
ATOM 3718 C C . GLU B 1 97 ? 12.469 -10.156 -19.625 1 98.88 97 GLU B C 1
ATOM 3720 O O . GLU B 1 97 ? 12.781 -9.617 -18.562 1 98.88 97 GLU B O 1
ATOM 3725 N N . LEU B 1 98 ? 11.242 -10.523 -19.906 1 98.88 98 LEU B N 1
ATOM 3726 C CA . LEU B 1 98 ? 10.18 -10.406 -18.922 1 98.88 98 LEU B CA 1
ATOM 3727 C C . LEU B 1 98 ? 10.453 -11.305 -17.719 1 98.88 98 LEU B C 1
ATOM 3729 O O . LEU B 1 98 ? 10.258 -10.898 -16.578 1 98.88 98 LEU B O 1
ATOM 3733 N N . ALA B 1 99 ? 10.93 -12.484 -17.969 1 98.88 99 ALA B N 1
ATOM 3734 C CA . ALA B 1 99 ? 11.289 -13.391 -16.891 1 98.88 99 ALA B CA 1
ATOM 3735 C C . ALA B 1 99 ? 12.352 -12.766 -15.984 1 98.88 99 ALA B C 1
ATOM 3737 O O . ALA B 1 99 ? 12.273 -12.859 -14.758 1 98.88 99 ALA B O 1
ATOM 3738 N N . LEU B 1 100 ? 13.312 -12.148 -16.594 1 98.88 100 LEU B N 1
ATOM 3739 C CA . LEU B 1 100 ? 14.359 -11.484 -15.828 1 98.88 100 LEU B CA 1
ATOM 3740 C C . LEU B 1 100 ? 13.797 -10.328 -15.023 1 98.88 100 LEU B C 1
ATOM 3742 O O . LEU B 1 100 ? 14.117 -10.172 -13.844 1 98.88 100 LEU B O 1
ATOM 3746 N N . LEU B 1 101 ? 12.961 -9.523 -15.664 1 98.88 101 LEU B N 1
ATOM 3747 C CA . LEU B 1 101 ? 12.344 -8.398 -14.969 1 98.88 101 LEU B CA 1
ATOM 3748 C C . LEU B 1 101 ? 11.547 -8.875 -13.758 1 98.88 101 LEU B C 1
ATOM 3750 O O . LEU B 1 101 ? 11.594 -8.258 -12.695 1 98.88 101 LEU B O 1
ATOM 3754 N N . LEU B 1 102 ? 10.828 -9.953 -13.922 1 98.88 102 LEU B N 1
ATOM 3755 C CA . LEU B 1 102 ? 10.047 -10.516 -12.828 1 98.88 102 LEU B CA 1
ATOM 3756 C C . LEU B 1 102 ? 10.953 -10.953 -11.68 1 98.88 102 LEU B C 1
ATOM 3758 O O . LEU B 1 102 ? 10.633 -10.727 -10.516 1 98.88 102 LEU B O 1
ATOM 3762 N N . ALA B 1 103 ? 12.031 -11.562 -12.016 1 98.81 103 ALA B N 1
ATOM 3763 C CA . ALA B 1 103 ? 12.969 -12 -10.984 1 98.81 103 ALA B CA 1
ATOM 3764 C C . ALA B 1 103 ? 13.516 -10.805 -10.211 1 98.81 103 ALA B C 1
ATOM 3766 O O . ALA B 1 103 ? 13.703 -10.883 -8.992 1 98.81 103 ALA B O 1
ATOM 3767 N N . GLN B 1 104 ? 13.719 -9.727 -10.883 1 98.44 104 GLN B N 1
ATOM 3768 C CA . GLN B 1 104 ? 14.352 -8.555 -10.281 1 98.44 104 GLN B CA 1
ATOM 3769 C C . GLN B 1 104 ? 13.328 -7.707 -9.531 1 98.44 104 GLN B C 1
ATOM 3771 O O . GLN B 1 104 ? 13.609 -7.207 -8.438 1 98.44 104 GLN B O 1
ATOM 3776 N N . ARG B 1 105 ? 12.078 -7.629 -10.062 1 98.69 105 ARG B N 1
ATOM 3777 C CA . ARG B 1 105 ? 11.109 -6.66 -9.555 1 98.69 105 ARG B CA 1
ATOM 3778 C C . ARG B 1 105 ? 10.031 -7.352 -8.727 1 98.69 105 ARG B C 1
ATOM 3780 O O . ARG B 1 105 ? 9.266 -6.688 -8.023 1 98.69 105 ARG B O 1
ATOM 3787 N N . GLY B 1 106 ? 9.969 -8.641 -8.781 1 98.75 106 GLY B N 1
ATOM 3788 C CA . GLY B 1 106 ? 8.977 -9.406 -8.047 1 98.75 106 GLY B CA 1
ATOM 3789 C C . GLY B 1 106 ? 7.664 -9.555 -8.789 1 98.75 106 GLY B C 1
ATOM 3790 O O . GLY B 1 106 ? 7.172 -10.672 -8.977 1 98.75 106 GLY B O 1
ATOM 3791 N N . PHE B 1 107 ? 7.062 -8.453 -9.219 1 98.88 107 PHE B N 1
ATOM 3792 C CA . PHE B 1 107 ? 5.848 -8.5 -10.023 1 98.88 107 PHE B CA 1
ATOM 3793 C C . PHE B 1 107 ? 5.781 -7.316 -10.977 1 98.88 107 PHE B C 1
ATOM 3795 O O . PHE B 1 107 ? 6.461 -6.305 -10.773 1 98.88 107 PHE B O 1
ATOM 3802 N N . VAL B 1 108 ? 5.012 -7.48 -12.023 1 98.94 108 VAL B N 1
ATOM 3803 C CA . VAL B 1 108 ? 4.789 -6.449 -13.031 1 98.94 108 VAL B CA 1
ATOM 3804 C C . VAL B 1 108 ? 3.303 -6.367 -13.367 1 98.94 108 VAL B C 1
ATOM 3806 O O . VAL B 1 108 ? 2.662 -7.387 -13.633 1 98.94 108 VAL B O 1
ATOM 3809 N N . VAL B 1 109 ? 2.773 -5.168 -13.305 1 98.88 109 VAL B N 1
ATOM 3810 C CA . VAL B 1 109 ? 1.39 -4.898 -13.68 1 98.88 109 VAL B CA 1
ATOM 3811 C C . VAL B 1 109 ? 1.332 -4.41 -15.125 1 98.88 109 VAL B C 1
ATOM 3813 O O . VAL B 1 109 ? 2.025 -3.459 -15.492 1 98.88 109 VAL B O 1
ATOM 3816 N N . PHE B 1 110 ? 0.548 -5.07 -15.938 1 98.88 110 PHE B N 1
ATOM 3817 C CA . PHE B 1 110 ? 0.309 -4.637 -17.312 1 98.88 110 PHE B CA 1
ATOM 3818 C C . PHE B 1 110 ? -1.125 -4.152 -17.484 1 98.88 110 PHE B C 1
ATOM 3820 O O . PHE B 1 110 ? -2.074 -4.887 -17.203 1 98.88 110 PHE B O 1
ATOM 3827 N N . ARG B 1 111 ? -1.258 -2.939 -17.922 1 98.38 111 ARG B N 1
ATOM 3828 C CA . ARG B 1 111 ? -2.58 -2.352 -18.109 1 98.38 111 ARG B CA 1
ATOM 3829 C C . ARG B 1 111 ? -3.07 -2.557 -19.547 1 98.38 111 ARG B C 1
ATOM 3831 O O . ARG B 1 111 ? -2.266 -2.715 -20.469 1 98.38 111 ARG B O 1
ATOM 3838 N N . ASN B 1 112 ? -4.383 -2.592 -19.703 1 97.81 112 ASN B N 1
ATOM 3839 C CA . ASN B 1 112 ? -5.066 -2.592 -21 1 97.81 112 ASN B CA 1
ATOM 3840 C C . ASN B 1 112 ? -4.586 -3.734 -21.891 1 97.81 112 ASN B C 1
ATOM 3842 O O . ASN B 1 112 ? -4.227 -3.518 -23.047 1 97.81 112 ASN B O 1
ATOM 3846 N N . GLN B 1 113 ? -4.57 -4.93 -21.344 1 98.62 113 GLN B N 1
ATOM 3847 C CA . GLN B 1 113 ? -4.121 -6.113 -22.062 1 98.62 113 GLN B CA 1
ATOM 3848 C C . GLN B 1 113 ? -5.285 -6.805 -22.766 1 98.62 113 GLN B C 1
ATOM 3850 O O . GLN B 1 113 ? -6.426 -6.734 -22.312 1 98.62 113 GLN B O 1
ATOM 3855 N N . ASP B 1 114 ? -4.949 -7.555 -23.766 1 98.19 114 ASP B N 1
ATOM 3856 C CA . ASP B 1 114 ? -5.984 -8.227 -24.531 1 98.19 114 ASP B CA 1
ATOM 3857 C C . ASP B 1 114 ? -5.891 -9.742 -24.375 1 98.19 114 ASP B C 1
ATOM 3859 O O . ASP B 1 114 ? -6.457 -10.492 -25.172 1 98.19 114 ASP B O 1
ATOM 3863 N N . LEU B 1 115 ? -5.203 -10.273 -23.391 1 97.44 115 LEU B N 1
ATOM 3864 C CA . LEU B 1 115 ? -4.973 -11.703 -23.219 1 97.44 115 LEU B CA 1
ATOM 3865 C C . LEU B 1 115 ? -6.293 -12.461 -23.109 1 97.44 115 LEU B C 1
ATOM 3867 O O . LEU B 1 115 ? -6.441 -13.547 -23.688 1 97.44 115 LEU B O 1
ATOM 3871 N N . LYS B 1 116 ? -7.203 -11.883 -22.391 1 95.81 116 LYS B N 1
ATOM 3872 C CA . LYS B 1 116 ? -8.484 -12.555 -22.219 1 95.81 116 LYS B CA 1
ATOM 3873 C C . LYS B 1 116 ? -9.18 -12.75 -23.578 1 95.81 116 LYS B C 1
ATOM 3875 O O . LYS B 1 116 ? -9.914 -13.719 -23.766 1 95.81 116 LYS B O 1
ATOM 3880 N N . ASP B 1 117 ? -8.969 -11.844 -24.5 1 96.75 117 ASP B N 1
ATOM 3881 C CA . ASP B 1 117 ? -9.609 -11.891 -25.797 1 96.75 117 ASP B CA 1
ATOM 3882 C C . ASP B 1 117 ? -8.93 -12.914 -26.703 1 96.75 117 ASP B C 1
ATOM 3884 O O . ASP B 1 117 ? -9.484 -13.297 -27.75 1 96.75 117 ASP B O 1
ATOM 3888 N N . LYS B 1 118 ? -7.766 -13.375 -26.328 1 97.38 118 LYS B N 1
ATOM 3889 C CA . LYS B 1 118 ? -7.031 -14.367 -27.109 1 97.38 118 LYS B CA 1
ATOM 3890 C C . LYS B 1 118 ? -7.48 -15.781 -26.781 1 97.38 118 LYS B C 1
ATOM 3892 O O . LYS B 1 118 ? -7.117 -16.734 -27.469 1 97.38 118 LYS B O 1
ATOM 3897 N N . GLY B 1 119 ? -8.203 -15.938 -25.672 1 95.75 119 GLY B N 1
ATOM 3898 C CA . GLY B 1 119 ? -8.805 -17.219 -25.359 1 95.75 119 GLY B CA 1
ATOM 3899 C C . GLY B 1 119 ? -7.973 -18.047 -24.391 1 95.75 119 GLY B C 1
ATOM 3900 O O . GLY B 1 119 ? -6.828 -17.688 -24.094 1 95.75 119 GLY B O 1
ATOM 3901 N N . LEU B 1 120 ? -8.539 -19.141 -23.953 1 96.75 120 LEU B N 1
ATOM 3902 C CA . LEU B 1 120 ? -7.965 -20 -22.922 1 96.75 120 LEU B CA 1
ATOM 3903 C C . LEU B 1 120 ? -6.691 -20.672 -23.422 1 96.75 120 LEU B C 1
ATOM 3905 O O . LEU B 1 120 ? -5.668 -20.656 -22.734 1 96.75 120 LEU B O 1
ATOM 3909 N N . GLU B 1 121 ? -6.699 -21.188 -24.578 1 96.25 121 GLU B N 1
ATOM 3910 C CA . GLU B 1 121 ? -5.559 -21.922 -25.125 1 96.25 121 GLU B CA 1
ATOM 3911 C C . GLU B 1 121 ? -4.344 -21.016 -25.281 1 96.25 121 GLU B C 1
ATOM 3913 O O . GLU B 1 121 ? -3.221 -21.406 -24.969 1 96.25 121 GLU B O 1
ATOM 3918 N N . PHE B 1 122 ? -4.586 -19.891 -25.812 1 97.56 122 PHE B N 1
ATOM 3919 C CA . PHE B 1 122 ? -3.488 -18.938 -25.953 1 97.56 122 PHE B CA 1
ATOM 3920 C C . PHE B 1 122 ? -2.84 -18.641 -24.609 1 97.56 122 PHE B C 1
ATOM 3922 O O . PHE B 1 122 ? -1.613 -18.625 -24.5 1 97.56 122 PHE B O 1
ATOM 3929 N N . ASN B 1 123 ? -3.662 -18.359 -23.594 1 97.75 123 ASN B N 1
ATOM 3930 C CA . ASN B 1 123 ? -3.152 -18.047 -22.266 1 97.75 123 ASN B CA 1
ATOM 3931 C C . ASN B 1 123 ? -2.359 -19.203 -21.672 1 97.75 123 ASN B C 1
ATOM 3933 O O . ASN B 1 123 ? -1.338 -19 -21.016 1 97.75 123 ASN B O 1
ATOM 3937 N N . SER B 1 124 ? -2.797 -20.422 -21.922 1 96.38 124 SER B N 1
ATOM 3938 C CA . SER B 1 124 ? -2.041 -21.594 -21.516 1 96.38 124 SER B CA 1
ATOM 3939 C C . SER B 1 124 ? -0.669 -21.625 -22.172 1 96.38 124 SER B C 1
ATOM 3941 O O . SER B 1 124 ? 0.341 -21.875 -21.516 1 96.38 124 SER B O 1
ATOM 3943 N N . ASN B 1 125 ? -0.704 -21.391 -23.453 1 97.19 125 ASN B N 1
ATOM 3944 C CA . ASN B 1 125 ? 0.548 -21.438 -24.203 1 97.19 125 ASN B CA 1
ATOM 3945 C C . ASN B 1 125 ? 1.496 -20.312 -23.766 1 97.19 125 ASN B C 1
ATOM 3947 O O . ASN B 1 125 ? 2.711 -20.516 -23.719 1 97.19 125 ASN B O 1
ATOM 3951 N N . PHE B 1 126 ? 0.938 -19.172 -23.578 1 98.19 126 PHE B N 1
ATOM 3952 C CA . PHE B 1 126 ? 1.745 -18.062 -23.062 1 98.19 126 PHE B CA 1
ATOM 3953 C C . PHE B 1 126 ? 2.436 -18.469 -21.766 1 98.19 126 PHE B C 1
ATOM 3955 O O . PHE B 1 126 ? 3.631 -18.219 -21.578 1 98.19 126 PHE B O 1
ATOM 3962 N N . GLY B 1 127 ? 1.717 -19.094 -20.859 1 97.75 127 GLY B N 1
ATOM 3963 C CA . GLY B 1 127 ? 2.277 -19.562 -19.594 1 97.75 127 GLY B CA 1
ATOM 3964 C C . GLY B 1 127 ? 3.348 -20.625 -19.781 1 97.75 127 GLY B C 1
ATOM 3965 O O . GLY B 1 127 ? 4.379 -20.594 -19.094 1 97.75 127 GLY B O 1
ATOM 3966 N N . ARG B 1 128 ? 3.17 -21.516 -20.734 1 96.81 128 ARG B N 1
ATOM 3967 C CA . ARG B 1 128 ? 4.078 -22.641 -20.969 1 96.81 128 ARG B CA 1
ATOM 3968 C C . ARG B 1 128 ? 5.473 -22.141 -21.344 1 96.81 128 ARG B C 1
ATOM 3970 O O . ARG B 1 128 ? 6.457 -22.859 -21.172 1 96.81 128 ARG B O 1
ATOM 3977 N N . TYR B 1 129 ? 5.496 -20.969 -21.812 1 98.12 129 TYR B N 1
ATOM 3978 C CA . TYR B 1 129 ? 6.805 -20.438 -22.172 1 98.12 129 TYR B CA 1
ATOM 3979 C C . TYR B 1 129 ? 7.711 -20.344 -20.953 1 98.12 129 TYR B C 1
ATOM 3981 O O . TYR B 1 129 ? 8.93 -20.516 -21.062 1 98.12 129 TYR B O 1
ATOM 3989 N N . PHE B 1 130 ? 7.156 -20.125 -19.812 1 98.12 130 PHE B N 1
ATOM 3990 C CA . PHE B 1 130 ? 7.941 -19.875 -18.609 1 98.12 130 PHE B CA 1
ATOM 3991 C C . PHE B 1 130 ? 8.18 -21.172 -17.844 1 98.12 130 PHE B C 1
ATOM 3993 O O . PHE B 1 130 ? 8.969 -21.188 -16.891 1 98.12 130 PHE B O 1
ATOM 4000 N N . GLY B 1 131 ? 7.504 -22.219 -18.172 1 95.94 131 GLY B N 1
ATOM 4001 C CA . GLY B 1 131 ? 7.641 -23.516 -17.531 1 95.94 131 GLY B CA 1
ATOM 4002 C C . GLY B 1 131 ? 6.414 -24.391 -17.703 1 95.94 131 GLY B C 1
ATOM 4003 O O . GLY B 1 131 ? 5.41 -23.969 -18.266 1 95.94 131 GLY B O 1
ATOM 4004 N N . PRO B 1 132 ? 6.559 -25.656 -17.188 1 94.75 132 PRO B N 1
ATOM 4005 C CA . PRO B 1 132 ? 5.371 -26.516 -17.188 1 94.75 132 PRO B CA 1
ATOM 4006 C C . PRO B 1 132 ? 4.219 -25.938 -16.375 1 94.75 132 PRO B C 1
ATOM 4008 O O . PRO B 1 132 ? 4.438 -25.375 -15.312 1 94.75 132 PRO B O 1
ATOM 4011 N N . LEU B 1 133 ? 3.025 -26.062 -16.938 1 94.31 133 LEU B N 1
ATOM 4012 C CA . LEU B 1 133 ? 1.859 -25.531 -16.25 1 94.31 133 LEU B CA 1
ATOM 4013 C C . LEU B 1 133 ? 1.622 -26.281 -14.938 1 94.31 133 LEU B C 1
ATOM 4015 O O . LEU B 1 133 ? 1.815 -27.5 -14.867 1 94.31 133 LEU B O 1
ATOM 4019 N N . ASN B 1 134 ? 1.246 -25.578 -13.922 1 92.56 134 ASN B N 1
ATOM 4020 C CA . ASN B 1 134 ? 0.904 -26.109 -12.609 1 92.56 134 ASN B CA 1
ATOM 4021 C C . ASN B 1 134 ? -0.607 -26.188 -12.414 1 92.56 134 ASN B C 1
ATOM 4023 O O . ASN B 1 134 ? -1.265 -25.188 -12.141 1 92.56 134 ASN B O 1
ATOM 4027 N N . PRO B 1 135 ? -1.149 -27.406 -12.531 1 89.38 135 PRO B N 1
ATOM 4028 C CA . PRO B 1 135 ? -2.596 -27.531 -12.32 1 89.38 135 PRO B CA 1
ATOM 4029 C C . PRO B 1 135 ? -3.008 -27.266 -10.875 1 89.38 135 PRO B C 1
ATOM 4031 O O . PRO B 1 135 ? -2.266 -27.594 -9.945 1 89.38 135 PRO B O 1
ATOM 4034 N N . THR B 1 136 ? -4.148 -26.703 -10.688 1 87.44 136 THR B N 1
ATOM 4035 C CA . THR B 1 136 ? -4.656 -26.469 -9.344 1 87.44 136 THR B CA 1
ATOM 4036 C C . THR B 1 136 ? -5.223 -27.75 -8.734 1 87.44 136 THR B C 1
ATOM 4038 O O . THR B 1 136 ? -5.816 -28.562 -9.445 1 87.44 136 THR B O 1
ATOM 4041 N N . SER B 1 137 ? -5.121 -27.828 -7.484 1 84.44 137 SER B N 1
ATOM 4042 C CA . SER B 1 137 ? -5.535 -29.047 -6.785 1 84.44 137 SER B CA 1
ATOM 4043 C C . SER B 1 137 ? -7.035 -29.031 -6.512 1 84.44 137 SER B C 1
ATOM 4045 O O . SER B 1 137 ? -7.688 -30.078 -6.59 1 84.44 137 SER B O 1
ATOM 4047 N N . PHE B 1 138 ? -7.562 -27.953 -6.168 1 85.06 138 PHE B N 1
ATOM 4048 C CA . PHE B 1 138 ? -8.914 -28.047 -5.637 1 85.06 138 PHE B CA 1
ATOM 4049 C C . PHE B 1 138 ? -9.758 -26.859 -6.102 1 85.06 138 PHE B C 1
ATOM 4051 O O . PHE B 1 138 ? -10.969 -26.828 -5.887 1 85.06 138 PHE B O 1
ATOM 4058 N N . ILE B 1 139 ? -9.164 -25.953 -6.707 1 87.56 139 ILE B N 1
ATOM 4059 C CA . ILE B 1 139 ? -9.906 -24.781 -7.18 1 87.56 139 ILE B CA 1
ATOM 4060 C C . ILE B 1 139 ? -10.555 -25.094 -8.531 1 87.56 139 ILE B C 1
ATOM 4062 O O . ILE B 1 139 ? -10.031 -25.906 -9.297 1 87.56 139 ILE B O 1
ATOM 4066 N N . GLY B 1 140 ? -11.648 -24.469 -8.812 1 90.06 140 GLY B N 1
ATOM 4067 C CA . GLY B 1 140 ? -12.336 -24.656 -10.078 1 90.06 140 GLY B CA 1
ATOM 4068 C C . GLY B 1 140 ? -11.539 -24.141 -11.266 1 90.06 140 GLY B C 1
ATOM 4069 O O . GLY B 1 140 ? -10.734 -23.219 -11.125 1 90.06 140 GLY B O 1
ATOM 4070 N N . THR B 1 141 ? -11.781 -24.828 -12.414 1 93.94 141 THR B N 1
ATOM 4071 C CA . THR B 1 141 ? -11.117 -24.469 -13.664 1 93.94 141 THR B CA 1
ATOM 4072 C C . THR B 1 141 ? -12.125 -24.359 -14.805 1 93.94 141 THR B C 1
ATOM 4074 O O . THR B 1 141 ? -13.227 -24.906 -14.727 1 93.94 141 THR B O 1
ATOM 4077 N N . PRO B 1 142 ? -11.68 -23.594 -15.836 1 94.31 142 PRO B N 1
ATOM 4078 C CA . PRO B 1 142 ? -12.516 -23.734 -17.031 1 94.31 142 PRO B CA 1
ATOM 4079 C C . PRO B 1 142 ? -12.602 -25.188 -17.516 1 94.31 142 PRO B C 1
ATOM 4081 O O . PRO B 1 142 ? -11.633 -25.938 -17.422 1 94.31 142 PRO B O 1
ATOM 4084 N N . GLU B 1 143 ? -13.719 -25.484 -18.062 1 90.12 143 GLU B N 1
ATOM 4085 C CA . GLU B 1 143 ? -13.977 -26.875 -18.469 1 90.12 143 GLU B CA 1
ATOM 4086 C C . GLU B 1 143 ? -12.922 -27.359 -19.469 1 90.12 143 GLU B C 1
ATOM 4088 O O . GLU B 1 143 ? -12.477 -28.5 -19.406 1 90.12 143 GLU B O 1
ATOM 4093 N N . THR B 1 144 ? -12.453 -26.531 -20.312 1 90.19 144 THR B N 1
ATOM 4094 C CA . THR B 1 144 ? -11.586 -26.953 -21.406 1 90.19 144 THR B CA 1
ATOM 4095 C C . THR B 1 144 ? -10.117 -26.766 -21.031 1 90.19 144 THR B C 1
ATOM 4097 O O . THR B 1 144 ? -9.227 -27.203 -21.766 1 90.19 144 THR B O 1
ATOM 4100 N N . GLU B 1 145 ? -9.805 -26.125 -19.969 1 90.44 145 GLU B N 1
ATOM 4101 C CA . GLU B 1 145 ? -8.43 -25.859 -19.562 1 90.44 145 GLU B CA 1
ATOM 4102 C C . GLU B 1 145 ? -8.242 -26.125 -18.062 1 90.44 145 GLU B C 1
ATOM 4104 O O . GLU B 1 145 ? -8.25 -25.188 -17.25 1 90.44 145 GLU B O 1
ATOM 4109 N N . PRO B 1 146 ? -7.914 -27.266 -17.75 1 87.06 146 PRO B N 1
ATOM 4110 C CA . PRO B 1 146 ? -7.883 -27.656 -16.328 1 87.06 146 PRO B CA 1
ATOM 4111 C C . PRO B 1 146 ? -6.613 -27.188 -15.625 1 87.06 146 PRO B C 1
ATOM 4113 O O . PRO B 1 146 ? -6.457 -27.422 -14.422 1 87.06 146 PRO B O 1
ATOM 4116 N N . ASN B 1 147 ? -5.738 -26.531 -16.312 1 88.94 147 ASN B N 1
ATOM 4117 C CA . ASN B 1 147 ? -4.516 -26.047 -15.688 1 88.94 147 ASN B CA 1
ATOM 4118 C C . ASN B 1 147 ? -4.703 -24.641 -15.109 1 88.94 147 ASN B C 1
ATOM 4120 O O . ASN B 1 147 ? -3.805 -24.109 -14.453 1 88.94 147 ASN B O 1
ATOM 4124 N N . PHE B 1 148 ? -5.824 -24.109 -15.32 1 93.38 148 PHE B N 1
ATOM 4125 C CA . PHE B 1 148 ? -6.121 -22.781 -14.812 1 93.38 148 PHE B CA 1
ATOM 4126 C C . PHE B 1 148 ? -6.559 -22.844 -13.352 1 93.38 148 PHE B C 1
ATOM 4128 O O . PHE B 1 148 ? -6.867 -23.922 -12.836 1 93.38 148 PHE B O 1
ATOM 4135 N N . HIS B 1 149 ? -6.418 -21.797 -12.688 1 93.62 149 HIS B N 1
ATOM 4136 C CA . HIS B 1 149 ? -6.992 -21.484 -11.383 1 93.62 149 HIS B CA 1
ATOM 4137 C C . HIS B 1 149 ? -7.945 -20.297 -11.461 1 93.62 149 HIS B C 1
ATOM 4139 O O . HIS B 1 149 ? -7.512 -19.172 -11.68 1 93.62 149 HIS B O 1
ATOM 4145 N N . ILE B 1 150 ? -9.25 -20.594 -11.25 1 94.31 150 ILE B N 1
ATOM 4146 C CA . ILE B 1 150 ? -10.219 -19.516 -11.391 1 94.31 150 ILE B CA 1
ATOM 4147 C C . ILE B 1 150 ? -10.578 -18.953 -10.008 1 94.31 150 ILE B C 1
ATOM 4149 O O . ILE B 1 150 ? -11.016 -19.703 -9.125 1 94.31 150 ILE B O 1
ATOM 4153 N N . VAL B 1 151 ? -10.344 -17.688 -9.852 1 91.38 151 VAL B N 1
ATOM 4154 C CA . VAL B 1 151 ? -10.805 -16.984 -8.664 1 91.38 151 VAL B CA 1
ATOM 4155 C C . VAL B 1 151 ? -12.148 -16.312 -8.953 1 91.38 151 VAL B C 1
ATOM 4157 O O . VAL B 1 151 ? -12.242 -15.414 -9.789 1 91.38 151 VAL B O 1
ATOM 4160 N N . TYR B 1 152 ? -13.156 -16.812 -8.258 1 90 152 TYR B N 1
ATOM 4161 C CA . TYR B 1 152 ? -14.5 -16.297 -8.477 1 90 152 TYR B CA 1
ATOM 4162 C C . TYR B 1 152 ? -15.195 -16 -7.156 1 90 152 TYR B C 1
ATOM 4164 O O . TYR B 1 152 ? -15.203 -16.844 -6.25 1 90 152 TYR B O 1
ATOM 4172 N N . ARG B 1 153 ? -15.641 -14.836 -7.074 1 85.75 153 ARG B N 1
ATOM 4173 C CA . ARG B 1 153 ? -16.5 -14.43 -5.965 1 85.75 153 ARG B CA 1
ATOM 4174 C C . ARG B 1 153 ? -17.859 -13.977 -6.461 1 85.75 153 ARG B C 1
ATOM 4176 O O . ARG B 1 153 ? -17.953 -13.156 -7.371 1 85.75 153 ARG B O 1
ATOM 4183 N N . ASP B 1 154 ? -18.812 -14.523 -5.789 1 83.5 154 ASP B N 1
ATOM 4184 C CA . ASP B 1 154 ? -20.172 -14.156 -6.129 1 83.5 154 ASP B CA 1
ATOM 4185 C C . ASP B 1 154 ? -20.547 -12.797 -5.531 1 83.5 154 ASP B C 1
ATOM 4187 O O . ASP B 1 154 ? -20.188 -12.5 -4.395 1 83.5 154 ASP B O 1
ATOM 4191 N N . PRO B 1 155 ? -21.297 -12 -6.289 1 82.44 155 PRO B N 1
ATOM 4192 C CA . PRO B 1 155 ? -21.656 -10.672 -5.785 1 82.44 155 PRO B CA 1
ATOM 4193 C C . PRO B 1 155 ? -22.469 -10.742 -4.484 1 82.44 155 PRO B C 1
ATOM 4195 O O . PRO B 1 155 ? -22.484 -9.773 -3.723 1 82.44 155 PRO B O 1
ATOM 4198 N N . ASN B 1 156 ? -23.031 -11.836 -4.215 1 78.06 156 ASN B N 1
ATOM 4199 C CA . ASN B 1 156 ? -23.859 -11.953 -3.029 1 78.06 156 ASN B CA 1
ATOM 4200 C C . ASN B 1 156 ? -23.078 -12.453 -1.826 1 78.06 156 ASN B C 1
ATOM 4202 O O . ASN B 1 156 ? -23.594 -12.516 -0.714 1 78.06 156 ASN B O 1
ATOM 4206 N N . GLU B 1 157 ? -21.906 -12.805 -2.154 1 75.88 157 GLU B N 1
ATOM 4207 C CA . GLU B 1 157 ? -21.078 -13.266 -1.048 1 75.88 157 GLU B CA 1
ATOM 4208 C C . GLU B 1 157 ? -20.672 -12.109 -0.146 1 75.88 157 GLU B C 1
ATOM 4210 O O . GLU B 1 157 ? -20.234 -11.062 -0.631 1 75.88 157 GLU B O 1
ATOM 4215 N N . LYS B 1 158 ? -20.938 -12.281 1.147 1 71 158 LYS B N 1
ATOM 4216 C CA . LYS B 1 158 ? -20.547 -11.258 2.113 1 71 158 LYS B CA 1
ATOM 4217 C C . LYS B 1 158 ? -19.062 -11.367 2.457 1 71 158 LYS B C 1
ATOM 4219 O O . LYS B 1 158 ? -18.531 -12.477 2.568 1 71 158 LYS B O 1
ATOM 4224 N N . VAL B 1 159 ? -18.5 -10.211 2.518 1 64.94 159 VAL B N 1
ATOM 4225 C CA . VAL B 1 159 ? -17.078 -10.148 2.846 1 64.94 159 VAL B CA 1
ATOM 4226 C C . VAL B 1 159 ? -16.906 -10.227 4.359 1 64.94 159 VAL B C 1
ATOM 4228 O O . VAL B 1 159 ? -17.609 -9.555 5.113 1 64.94 159 VAL B O 1
ATOM 4231 N N . ASN B 1 160 ? -16.203 -11.266 4.738 1 63.22 160 ASN B N 1
ATOM 4232 C CA . ASN B 1 160 ? -15.695 -11.242 6.109 1 63.22 160 ASN B CA 1
ATOM 4233 C C . ASN B 1 160 ? -14.305 -10.617 6.188 1 63.22 160 ASN B C 1
ATOM 4235 O O . ASN B 1 160 ? -13.328 -11.227 5.746 1 63.22 160 ASN B O 1
ATOM 4239 N N . PRO B 1 161 ? -14.367 -9.352 6.598 1 58.84 161 PRO B N 1
ATOM 4240 C CA . PRO B 1 161 ? -13.078 -8.656 6.586 1 58.84 161 PRO B CA 1
ATOM 4241 C C . PRO B 1 161 ? -11.992 -9.414 7.344 1 58.84 161 PRO B C 1
ATOM 4243 O O . PRO B 1 161 ? -10.797 -9.188 7.121 1 58.84 161 PRO B O 1
ATOM 4246 N N . LYS B 1 162 ? -12.461 -10.18 8.203 1 54.59 162 LYS B N 1
ATOM 4247 C CA . LYS B 1 162 ? -11.477 -10.945 8.977 1 54.59 162 LYS B CA 1
ATOM 4248 C C . LYS B 1 162 ? -10.883 -12.078 8.141 1 54.59 162 LYS B C 1
ATOM 4250 O O . LYS B 1 162 ? -9.898 -12.695 8.539 1 54.59 162 LYS B O 1
ATOM 4255 N N . ARG B 1 163 ? -11.539 -12.305 6.887 1 50.81 163 ARG B N 1
ATOM 4256 C CA . ARG B 1 163 ? -11.102 -13.43 6.07 1 50.81 163 ARG B CA 1
ATOM 4257 C C . ARG B 1 163 ? -10.102 -12.977 5.008 1 50.81 163 ARG B C 1
ATOM 4259 O O . ARG B 1 163 ? -10.477 -12.727 3.861 1 50.81 163 ARG B O 1
ATOM 4266 N N . VAL B 1 164 ? -9.258 -12.039 5.176 1 51.62 164 VAL B N 1
ATOM 4267 C CA . VAL B 1 164 ? -8.25 -11.75 4.16 1 51.62 164 VAL B CA 1
ATOM 4268 C C . VAL B 1 164 ? -7.355 -12.969 3.963 1 51.62 164 VAL B C 1
ATOM 4270 O O . VAL B 1 164 ? -6.93 -13.602 4.934 1 51.62 164 VAL B O 1
ATOM 4273 N N . VAL B 1 165 ? -7.465 -13.547 2.699 1 61.75 165 VAL B N 1
ATOM 4274 C CA . VAL B 1 165 ? -6.441 -14.57 2.488 1 61.75 165 VAL B CA 1
ATOM 4275 C C . VAL B 1 165 ? -5.09 -14.055 2.967 1 61.75 165 VAL B C 1
ATOM 4277 O O . VAL B 1 165 ? -4.695 -12.93 2.641 1 61.75 165 VAL B O 1
ATOM 4280 N N . GLY B 1 166 ? -4.527 -14.57 3.889 1 84.94 166 GLY B N 1
ATOM 4281 C CA . GLY B 1 166 ? -3.236 -14.289 4.492 1 84.94 166 GLY B CA 1
ATOM 4282 C C . GLY B 1 166 ? -2.104 -14.227 3.484 1 84.94 166 GLY B C 1
ATOM 4283 O O . GLY B 1 166 ? -2.164 -14.883 2.438 1 84.94 166 GLY B O 1
ATOM 4284 N N . ILE B 1 167 ? -1.209 -13.516 3.645 1 93.06 167 ILE B N 1
ATOM 4285 C CA . ILE B 1 167 ? -0.014 -13.383 2.816 1 93.06 167 ILE B CA 1
ATOM 4286 C C . ILE B 1 167 ? 0.651 -14.742 2.648 1 93.06 167 ILE B C 1
ATOM 4288 O O . ILE B 1 167 ? 0.854 -15.469 3.625 1 93.06 167 ILE B O 1
ATOM 4292 N N . HIS B 1 168 ? 0.896 -15.164 1.357 1 94 168 HIS B N 1
ATOM 4293 C CA . HIS B 1 168 ? 1.377 -16.516 1.097 1 94 168 HIS B CA 1
ATOM 4294 C C . HIS B 1 168 ? 2.186 -16.578 -0.195 1 94 168 HIS B C 1
ATOM 4296 O O . HIS B 1 168 ? 2.311 -15.57 -0.9 1 94 168 HIS B O 1
ATOM 4302 N N . VAL B 1 169 ? 2.797 -17.766 -0.414 1 93.88 169 VAL B N 1
ATOM 4303 C CA . VAL B 1 169 ? 3.285 -18.234 -1.705 1 93.88 169 VAL B CA 1
ATOM 4304 C C . VAL B 1 169 ? 2.355 -19.312 -2.242 1 93.88 169 VAL B C 1
ATOM 4306 O O . VAL B 1 169 ? 1.856 -20.156 -1.481 1 93.88 169 VAL B O 1
ATOM 4309 N N . ASP B 1 170 ? 2.174 -19.266 -3.461 1 92.56 170 ASP B N 1
ATOM 4310 C CA . ASP B 1 170 ? 1.218 -20.188 -4.059 1 92.56 170 ASP B CA 1
ATOM 4311 C C . ASP B 1 170 ? 1.74 -21.625 -4.008 1 92.56 170 ASP B C 1
ATOM 4313 O O . ASP B 1 170 ? 2.912 -21.875 -4.301 1 92.56 170 ASP B O 1
ATOM 4317 N N . ASP B 1 171 ? 0.887 -22.516 -3.594 1 90.25 171 ASP B N 1
ATOM 4318 C CA . ASP B 1 171 ? 1.057 -23.953 -3.75 1 90.25 171 ASP B CA 1
ATOM 4319 C C . ASP B 1 171 ? 2.41 -24.406 -3.209 1 90.25 171 ASP B C 1
ATOM 4321 O O . ASP B 1 171 ? 3.102 -25.203 -3.844 1 90.25 171 ASP B O 1
ATOM 4325 N N . ASN B 1 172 ? 2.799 -23.828 -2.113 1 90.19 172 ASN B N 1
ATOM 4326 C CA . ASN B 1 172 ? 4.113 -24.125 -1.552 1 90.19 172 ASN B CA 1
ATOM 4327 C C . ASN B 1 172 ? 4.168 -25.516 -0.947 1 90.19 172 ASN B C 1
ATOM 4329 O O . ASN B 1 172 ? 5.195 -25.922 -0.4 1 90.19 172 ASN B O 1
ATOM 4333 N N . TRP B 1 173 ? 3.082 -26.344 -1.055 1 89.56 173 TRP B N 1
ATOM 4334 C CA . TRP B 1 173 ? 3.092 -27.734 -0.613 1 89.56 173 TRP B CA 1
ATOM 4335 C C . TRP B 1 173 ? 3.689 -28.641 -1.684 1 89.56 173 TRP B C 1
ATOM 4337 O O . TRP B 1 173 ? 3.979 -29.812 -1.425 1 89.56 173 TRP B O 1
ATOM 4347 N N . GLU B 1 174 ? 3.848 -28.156 -2.83 1 91 174 GLU B N 1
ATOM 4348 C CA . GLU B 1 174 ? 4.395 -28.938 -3.93 1 91 174 GLU B CA 1
ATOM 4349 C C . GLU B 1 174 ? 5.91 -29.062 -3.822 1 91 174 GLU B C 1
ATOM 4351 O O . GLU B 1 174 ? 6.574 -28.172 -3.287 1 91 174 GLU B O 1
ATOM 4356 N N . VAL B 1 175 ? 6.457 -30.188 -4.383 1 92.75 175 VAL B N 1
ATOM 4357 C CA . VAL B 1 175 ? 7.902 -30.391 -4.367 1 92.75 175 VAL B CA 1
ATOM 4358 C C . VAL B 1 175 ? 8.578 -29.312 -5.207 1 92.75 175 VAL B C 1
ATOM 4360 O O . VAL B 1 175 ? 9.531 -28.656 -4.75 1 92.75 175 VAL B O 1
ATOM 4363 N N . PHE B 1 176 ? 8.047 -29.219 -6.418 1 94.31 176 PHE B N 1
ATOM 4364 C CA . PHE B 1 176 ? 8.453 -28.109 -7.285 1 94.31 176 PHE B CA 1
ATOM 4365 C C . PHE B 1 176 ? 7.445 -26.984 -7.23 1 94.31 176 PHE B C 1
ATOM 4367 O O . PHE B 1 176 ? 6.34 -27.094 -7.77 1 94.31 176 PHE B O 1
ATOM 4374 N N . THR B 1 177 ? 7.863 -25.922 -6.605 1 94.06 177 THR B N 1
ATOM 4375 C CA . THR B 1 177 ? 6.914 -24.859 -6.32 1 94.06 177 THR B CA 1
ATOM 4376 C C . THR B 1 177 ? 6.816 -23.891 -7.496 1 94.06 177 THR B C 1
ATOM 4378 O O . THR B 1 177 ? 7.727 -23.812 -8.32 1 94.06 177 THR B O 1
ATOM 4381 N N . PRO B 1 178 ? 5.746 -23.188 -7.57 1 95.56 178 PRO B N 1
ATOM 4382 C CA . PRO B 1 178 ? 5.531 -22.297 -8.711 1 95.56 178 PRO B CA 1
ATOM 4383 C C . PRO B 1 178 ? 6.582 -21.188 -8.805 1 95.56 178 PRO B C 1
ATOM 4385 O O . PRO B 1 178 ? 7.027 -20.672 -7.781 1 95.56 178 PRO B O 1
ATOM 4388 N N . GLY B 1 179 ? 6.973 -20.906 -10.062 1 97.12 179 GLY B N 1
ATOM 4389 C CA . GLY B 1 179 ? 7.746 -19.719 -10.383 1 97.12 179 GLY B CA 1
ATOM 4390 C C . GLY B 1 179 ? 6.895 -18.562 -10.859 1 97.12 179 GLY B C 1
ATOM 4391 O O . GLY B 1 179 ? 6.273 -17.875 -10.055 1 97.12 179 GLY B O 1
ATOM 4392 N N . VAL B 1 180 ? 6.754 -18.453 -12.234 1 98.44 180 VAL B N 1
ATOM 4393 C CA . VAL B 1 180 ? 5.996 -17.375 -12.828 1 98.44 180 VAL B CA 1
ATOM 4394 C C . VAL B 1 180 ? 4.5 -17.688 -12.773 1 98.44 180 VAL B C 1
ATOM 4396 O O . VAL B 1 180 ? 4.078 -18.781 -13.141 1 98.44 180 VAL B O 1
ATOM 4399 N N . THR B 1 181 ? 3.744 -16.766 -12.289 1 98.38 181 THR B N 1
ATOM 4400 C CA . THR B 1 181 ? 2.287 -16.812 -12.289 1 98.38 181 THR B CA 1
ATOM 4401 C C . THR B 1 181 ? 1.709 -15.641 -13.07 1 98.38 181 THR B C 1
ATOM 4403 O O . THR B 1 181 ? 2.184 -14.508 -12.938 1 98.38 181 THR B O 1
ATOM 4406 N N . ILE B 1 182 ? 0.749 -15.945 -13.898 1 98.69 182 ILE B N 1
ATOM 4407 C CA . ILE B 1 182 ? -0.008 -14.961 -14.672 1 98.69 182 ILE B CA 1
ATOM 4408 C C . ILE B 1 182 ? -1.428 -14.859 -14.117 1 98.69 182 ILE B C 1
ATOM 4410 O O . ILE B 1 182 ? -2.123 -15.867 -13.977 1 98.69 182 ILE B O 1
ATOM 4414 N N . PHE B 1 183 ? -1.818 -13.656 -13.758 1 98.5 183 PHE B N 1
ATOM 4415 C CA . PHE B 1 183 ? -3.133 -13.414 -13.172 1 98.5 183 PHE B CA 1
ATOM 4416 C C . PHE B 1 183 ? -3.836 -12.266 -13.883 1 98.5 183 PHE B C 1
ATOM 4418 O O . PHE B 1 183 ? -3.295 -11.156 -13.977 1 98.5 183 PHE B O 1
ATOM 4425 N N . GLY B 1 184 ? -5.027 -12.555 -14.43 1 98.19 184 GLY B N 1
ATOM 4426 C CA . GLY B 1 184 ? -5.785 -11.547 -15.148 1 98.19 184 GLY B CA 1
ATOM 4427 C C . GLY B 1 184 ? -7.203 -11.375 -14.633 1 98.19 184 GLY B C 1
ATOM 4428 O O . GLY B 1 184 ? -7.836 -12.352 -14.219 1 98.19 184 GLY B O 1
ATOM 4429 N N . ILE B 1 185 ? -7.676 -10.172 -14.727 1 97.5 185 ILE B N 1
ATOM 4430 C CA . ILE B 1 185 ? -9.047 -9.914 -14.312 1 97.5 185 ILE B CA 1
ATOM 4431 C C . ILE B 1 185 ? -9.977 -10.008 -15.516 1 97.5 185 ILE B C 1
ATOM 4433 O O . ILE B 1 185 ? -9.648 -9.523 -16.609 1 97.5 185 ILE B O 1
ATOM 4437 N N . LEU B 1 186 ? -11.047 -10.734 -15.344 1 97.25 186 LEU B N 1
ATOM 4438 C CA . LEU B 1 186 ? -12.102 -10.82 -16.344 1 97.25 186 LEU B CA 1
ATOM 4439 C C . LEU B 1 186 ? -13.227 -9.836 -16.047 1 97.25 186 LEU B C 1
ATOM 4441 O O . LEU B 1 186 ? -13.695 -9.133 -16.953 1 97.25 186 LEU B O 1
ATOM 4445 N N . ASP B 1 187 ? -13.586 -9.836 -14.812 1 94.69 187 ASP B N 1
ATOM 4446 C CA . ASP B 1 187 ? -14.625 -8.945 -14.297 1 94.69 187 ASP B CA 1
ATOM 4447 C C . ASP B 1 187 ? -14.445 -8.695 -12.805 1 94.69 187 ASP B C 1
ATOM 4449 O O . ASP B 1 187 ? -13.961 -9.57 -12.078 1 94.69 187 ASP B O 1
ATOM 4453 N N . GLY B 1 188 ? -14.805 -7.527 -12.414 1 92.44 188 GLY B N 1
ATOM 4454 C CA . GLY B 1 188 ? -14.633 -7.227 -11 1 92.44 188 GLY B CA 1
ATOM 4455 C C . GLY B 1 188 ? -15.188 -5.867 -10.609 1 92.44 188 GLY B C 1
ATOM 4456 O O . GLY B 1 188 ? -15.766 -5.164 -11.438 1 92.44 188 GLY B O 1
ATOM 4457 N N . PRO B 1 189 ? -15.023 -5.527 -9.359 1 91.69 189 PRO B N 1
ATOM 4458 C CA . PRO B 1 189 ? -15.523 -4.246 -8.859 1 91.69 189 PRO B CA 1
ATOM 4459 C C . PRO B 1 189 ? -14.766 -3.051 -9.43 1 91.69 189 PRO B C 1
ATOM 4461 O O . PRO B 1 189 ? -13.664 -3.211 -9.961 1 91.69 189 PRO B O 1
ATOM 4464 N N . GLU B 1 190 ? -15.445 -1.908 -9.312 1 91.25 190 GLU B N 1
ATOM 4465 C CA . GLU B 1 190 ? -14.781 -0.673 -9.734 1 91.25 190 GLU B CA 1
ATOM 4466 C C . GLU B 1 190 ? -13.57 -0.374 -8.859 1 91.25 190 GLU B C 1
ATOM 4468 O O . GLU B 1 190 ? -12.578 0.177 -9.336 1 91.25 190 GLU B O 1
ATOM 4473 N N . THR B 1 191 ? -13.703 -0.679 -7.625 1 93.44 191 THR B N 1
ATOM 4474 C CA . THR B 1 191 ? -12.633 -0.496 -6.656 1 93.44 191 THR B CA 1
ATOM 4475 C C . THR B 1 191 ? -12.656 -1.604 -5.605 1 93.44 191 THR B C 1
ATOM 4477 O O . THR B 1 191 ? -13.711 -2.158 -5.305 1 93.44 191 THR B O 1
ATOM 4480 N N . GLY B 1 192 ? -11.398 -1.879 -5.137 1 91.88 192 GLY B N 1
ATOM 4481 C CA . GLY B 1 192 ? -11.281 -2.951 -4.16 1 91.88 192 GLY B CA 1
ATOM 4482 C C . GLY B 1 192 ? -10.914 -4.289 -4.781 1 91.88 192 GLY B C 1
ATOM 4483 O O . GLY B 1 192 ? -10.828 -4.406 -6.004 1 91.88 192 GLY B O 1
ATOM 4484 N N . GLY B 1 193 ? -10.625 -5.312 -3.857 1 91.69 193 GLY B N 1
ATOM 4485 C CA . GLY B 1 193 ? -10.242 -6.637 -4.324 1 91.69 193 GLY B CA 1
ATOM 4486 C C . GLY B 1 193 ? -8.844 -6.688 -4.902 1 91.69 193 GLY B C 1
ATOM 4487 O O . GLY B 1 193 ? -8.539 -7.562 -5.715 1 91.69 193 GLY B O 1
ATOM 4488 N N . ASP B 1 194 ? -8 -5.809 -4.512 1 94.94 194 ASP B N 1
ATOM 4489 C CA . ASP B 1 194 ? -6.645 -5.688 -5.031 1 94.94 194 ASP B CA 1
ATOM 4490 C C . ASP B 1 194 ? -5.77 -6.852 -4.559 1 94.94 194 ASP B C 1
ATOM 4492 O O . ASP B 1 194 ? -6.195 -7.656 -3.727 1 94.94 194 ASP B O 1
ATOM 4496 N N . THR B 1 195 ? -4.656 -6.961 -5.164 1 96.44 195 THR B N 1
ATOM 4497 C CA . THR B 1 195 ? -3.65 -7.914 -4.711 1 96.44 195 THR B CA 1
ATOM 4498 C C . THR B 1 195 ? -2.496 -7.195 -4.02 1 96.44 195 THR B C 1
ATOM 4500 O O . THR B 1 195 ? -1.943 -6.234 -4.559 1 96.44 195 THR B O 1
ATOM 4503 N N . LEU B 1 196 ? -2.254 -7.617 -2.84 1 96.44 196 LEU B N 1
ATOM 4504 C CA . LEU B 1 196 ? -1.103 -7.133 -2.088 1 96.44 196 LEU B CA 1
ATOM 4505 C C . LEU B 1 196 ? 0.136 -7.973 -2.391 1 96.44 196 LEU B C 1
ATOM 4507 O O . LEU B 1 196 ? 0.081 -9.203 -2.357 1 96.44 196 LEU B O 1
ATOM 4511 N N . PHE B 1 197 ? 1.221 -7.289 -2.668 1 98.19 197 PHE B N 1
ATOM 4512 C CA . PHE B 1 197 ? 2.51 -7.953 -2.822 1 98.19 197 PHE B CA 1
ATOM 4513 C C . PHE B 1 197 ? 3.488 -7.488 -1.751 1 98.19 197 PHE B C 1
ATOM 4515 O O . PHE B 1 197 ? 3.479 -6.32 -1.355 1 98.19 197 PHE B O 1
ATOM 4522 N N . VAL B 1 198 ? 4.34 -8.398 -1.324 1 97.44 198 VAL B N 1
ATOM 4523 C CA . VAL B 1 198 ? 5.312 -8.125 -0.272 1 97.44 198 VAL B CA 1
ATOM 4524 C C . VAL B 1 198 ? 6.719 -8.445 -0.769 1 97.44 198 VAL B C 1
ATOM 4526 O O . VAL B 1 198 ? 6.961 -9.531 -1.312 1 97.44 198 VAL B O 1
ATOM 4529 N N . ASP B 1 199 ? 7.652 -7.578 -0.538 1 97.5 199 ASP B N 1
ATOM 4530 C CA . ASP B 1 199 ? 9.055 -7.77 -0.891 1 97.5 199 ASP B CA 1
ATOM 4531 C C . ASP B 1 199 ? 9.742 -8.703 0.097 1 97.5 199 ASP B C 1
ATOM 4533 O O . ASP B 1 199 ? 10.352 -8.25 1.071 1 97.5 199 ASP B O 1
ATOM 4537 N N . SER B 1 200 ? 9.742 -9.953 -0.243 1 97.75 200 SER B N 1
ATOM 4538 C CA . SER B 1 200 ? 10.258 -10.961 0.675 1 97.75 200 SER B CA 1
ATOM 4539 C C . SER B 1 200 ? 11.781 -10.875 0.786 1 97.75 200 SER B C 1
ATOM 4541 O O . SER B 1 200 ? 12.359 -11.32 1.779 1 97.75 200 SER B O 1
ATOM 4543 N N . GLN B 1 201 ? 12.445 -10.375 -0.255 1 97.94 201 GLN B N 1
ATOM 4544 C CA . GLN B 1 201 ? 13.883 -10.164 -0.203 1 97.94 201 GLN B CA 1
ATOM 4545 C C . GLN B 1 201 ? 14.25 -9.094 0.822 1 97.94 201 GLN B C 1
ATOM 4547 O O . GLN B 1 201 ? 15.148 -9.297 1.644 1 97.94 201 GLN B O 1
ATOM 4552 N N . GLU B 1 202 ? 13.531 -7.973 0.722 1 95.62 202 GLU B N 1
ATOM 4553 C CA . GLU B 1 202 ? 13.781 -6.875 1.653 1 95.62 202 GLU B CA 1
ATOM 4554 C C . GLU B 1 202 ? 13.531 -7.309 3.094 1 95.62 202 GLU B C 1
ATOM 4556 O O . GLU B 1 202 ? 14.305 -6.969 3.994 1 95.62 202 GLU B O 1
ATOM 4561 N N . ILE B 1 203 ? 12.438 -8.062 3.295 1 96 203 ILE B N 1
ATOM 4562 C CA . ILE B 1 203 ? 12.133 -8.547 4.637 1 96 203 ILE B CA 1
ATOM 4563 C C . ILE B 1 203 ? 13.297 -9.383 5.16 1 96 203 ILE B C 1
ATOM 4565 O O . ILE B 1 203 ? 13.742 -9.203 6.297 1 96 203 ILE B O 1
ATOM 4569 N N . TYR B 1 204 ? 13.812 -10.297 4.367 1 97.88 204 TYR B N 1
ATOM 4570 C CA . TYR B 1 204 ? 14.945 -11.133 4.77 1 97.88 204 TYR B CA 1
ATOM 4571 C C . TYR B 1 204 ? 16.156 -10.273 5.129 1 97.88 204 TYR B C 1
ATOM 4573 O O . TYR B 1 204 ? 16.781 -10.484 6.172 1 97.88 204 TYR B O 1
ATOM 4581 N N . GLU B 1 205 ? 16.453 -9.289 4.328 1 96.06 205 GLU B N 1
ATOM 4582 C CA . GLU B 1 205 ? 17.656 -8.469 4.484 1 96.06 205 GLU B CA 1
ATOM 4583 C C . GLU B 1 205 ? 17.594 -7.648 5.77 1 96.06 205 GLU B C 1
ATOM 4585 O O . GLU B 1 205 ? 18.625 -7.281 6.324 1 96.06 205 GLU B O 1
ATOM 4590 N N . ARG B 1 206 ? 16.453 -7.43 6.242 1 93.69 206 ARG B N 1
ATOM 4591 C CA . ARG B 1 206 ? 16.281 -6.574 7.414 1 93.69 206 ARG B CA 1
ATOM 4592 C C . ARG B 1 206 ? 16.531 -7.355 8.703 1 93.69 206 ARG B C 1
ATOM 4594 O O . ARG B 1 206 ? 16.719 -6.766 9.766 1 93.69 206 ARG B O 1
ATOM 4601 N N . PHE B 1 207 ? 16.469 -8.664 8.617 1 96 207 PHE B N 1
ATOM 4602 C CA . PHE B 1 207 ? 16.812 -9.43 9.805 1 96 207 PHE B CA 1
ATOM 4603 C C . PHE B 1 207 ? 18.297 -9.281 10.141 1 96 207 PHE B C 1
ATOM 4605 O O . PHE B 1 207 ? 19.125 -9.102 9.242 1 96 207 PHE B O 1
ATOM 4612 N N . SER B 1 208 ? 18.625 -9.289 11.391 1 96.38 208 SER B N 1
ATOM 4613 C CA . SER B 1 208 ? 20.031 -9.297 11.789 1 96.38 208 SER B CA 1
ATOM 4614 C C . SER B 1 208 ? 20.75 -10.523 11.227 1 96.38 208 SER B C 1
ATOM 4616 O O . SER B 1 208 ? 20.141 -11.562 10.984 1 96.38 208 SER B O 1
ATOM 4618 N N . PRO B 1 209 ? 22.016 -10.406 11.047 1 97.06 209 PRO B N 1
ATOM 4619 C CA . PRO B 1 209 ? 22.766 -11.555 10.508 1 97.06 209 PRO B CA 1
ATOM 4620 C C . PRO B 1 209 ? 22.578 -12.82 11.344 1 97.06 209 PRO B C 1
ATOM 4622 O O . PRO B 1 209 ? 22.469 -13.914 10.789 1 97.06 209 PRO B O 1
ATOM 4625 N N . GLY B 1 210 ? 22.578 -12.656 12.617 1 97.88 210 GLY B N 1
ATOM 4626 C CA . GLY B 1 210 ? 22.359 -13.805 13.477 1 97.88 210 GLY B CA 1
ATOM 4627 C C . GLY B 1 210 ? 21 -14.453 13.258 1 97.88 210 GLY B C 1
ATOM 4628 O O . GLY B 1 210 ? 20.891 -15.68 13.219 1 97.88 210 GLY B O 1
ATOM 4629 N N . PHE B 1 211 ? 19.969 -13.688 13.109 1 97.5 211 PHE B N 1
ATOM 4630 C CA . PHE B 1 211 ? 18.625 -14.242 12.938 1 97.5 211 PHE B CA 1
ATOM 4631 C C . PHE B 1 211 ? 18.469 -14.82 11.539 1 97.5 211 PHE B C 1
ATOM 4633 O O . PHE B 1 211 ? 17.734 -15.805 11.352 1 97.5 211 PHE B O 1
ATOM 4640 N N . GLN B 1 212 ? 19.125 -14.211 10.547 1 97.94 212 GLN B N 1
ATOM 4641 C CA . GLN B 1 212 ? 19.156 -14.812 9.219 1 97.94 212 GLN B CA 1
ATOM 4642 C C . GLN B 1 212 ? 19.672 -16.25 9.266 1 97.94 212 GLN B C 1
ATOM 4644 O O . GLN B 1 212 ? 19.062 -17.156 8.695 1 97.94 212 GLN B O 1
ATOM 4649 N N . LYS B 1 213 ? 20.719 -16.453 9.945 1 97.69 213 LYS B N 1
ATOM 4650 C CA . LYS B 1 213 ? 21.297 -17.797 10.062 1 97.69 213 LYS B CA 1
ATOM 4651 C C . LYS B 1 213 ? 20.328 -18.766 10.734 1 97.69 213 LYS B C 1
ATOM 4653 O O . LYS B 1 213 ? 20.266 -19.938 10.352 1 97.69 213 LYS B O 1
ATOM 4658 N N . ILE B 1 214 ? 19.641 -18.25 11.719 1 96.94 214 ILE B N 1
ATOM 4659 C CA . ILE B 1 214 ? 18.641 -19.078 12.375 1 96.94 214 ILE B CA 1
ATOM 4660 C C . ILE B 1 214 ? 17.562 -19.469 11.375 1 96.94 214 ILE B C 1
ATOM 4662 O O . ILE B 1 214 ? 17.219 -20.656 11.234 1 96.94 214 ILE B O 1
ATOM 4666 N N . LEU B 1 215 ? 17.031 -18.531 10.641 1 97.56 215 LEU B N 1
ATOM 4667 C CA . LEU B 1 215 ? 15.953 -18.781 9.695 1 97.56 215 LEU B CA 1
ATOM 4668 C C . LEU B 1 215 ? 16.406 -19.75 8.602 1 97.56 215 LEU B C 1
ATOM 4670 O O . LEU B 1 215 ? 15.609 -20.547 8.117 1 97.56 215 LEU B O 1
ATOM 4674 N N . GLU B 1 216 ? 17.609 -19.688 8.227 1 97.88 216 GLU B N 1
ATOM 4675 C CA . GLU B 1 216 ? 18.156 -20.516 7.156 1 97.88 216 GLU B CA 1
ATOM 4676 C C . GLU B 1 216 ? 18.234 -21.984 7.57 1 97.88 216 GLU B C 1
ATOM 4678 O O . GLU B 1 216 ? 18.422 -22.859 6.73 1 97.88 216 GLU B O 1
ATOM 4683 N N . THR B 1 217 ? 18.078 -22.266 8.82 1 97.12 217 THR B N 1
ATOM 4684 C CA . THR B 1 217 ? 18.109 -23.641 9.297 1 97.12 217 THR B CA 1
ATOM 4685 C C . THR B 1 217 ? 16.703 -24.234 9.336 1 97.12 217 THR B C 1
ATOM 4687 O O . THR B 1 217 ? 16.547 -25.438 9.547 1 97.12 217 THR B O 1
ATOM 4690 N N . LEU B 1 218 ? 15.742 -23.453 9.172 1 96.81 218 LEU B N 1
ATOM 4691 C CA . LEU B 1 218 ? 14.375 -23.891 9.414 1 96.81 218 LEU B CA 1
ATOM 4692 C C . LEU B 1 218 ? 13.734 -24.391 8.117 1 96.81 218 LEU B C 1
ATOM 4694 O O . LEU B 1 218 ? 13.969 -23.828 7.047 1 96.81 218 LEU B O 1
ATOM 4698 N N . THR B 1 219 ? 12.945 -25.422 8.289 1 96.19 219 THR B N 1
ATOM 4699 C CA . THR B 1 219 ? 12.094 -25.953 7.23 1 96.19 219 THR B CA 1
ATOM 4700 C C . THR B 1 219 ? 10.633 -25.984 7.672 1 96.19 219 THR B C 1
ATOM 4702 O O . THR B 1 219 ? 10.32 -26.453 8.766 1 96.19 219 THR B O 1
ATOM 4705 N N . GLY B 1 220 ? 9.828 -25.469 6.777 1 95.25 220 GLY B N 1
ATOM 4706 C CA . GLY B 1 220 ? 8.398 -25.453 7.055 1 95.25 220 GLY B CA 1
ATOM 4707 C C . GLY B 1 220 ? 7.648 -26.578 6.352 1 95.25 220 GLY B C 1
ATOM 4708 O O . GLY B 1 220 ? 7.984 -26.938 5.223 1 95.25 220 GLY B O 1
ATOM 4709 N N . VAL B 1 221 ? 6.582 -27 7.027 1 93.31 221 VAL B N 1
ATOM 4710 C CA . VAL B 1 221 ? 5.719 -28.031 6.465 1 93.31 221 VAL B CA 1
ATOM 4711 C C . VAL B 1 221 ? 4.492 -27.391 5.824 1 93.31 221 VAL B C 1
ATOM 4713 O O . VAL B 1 221 ? 3.805 -26.594 6.453 1 93.31 221 VAL B O 1
ATOM 4716 N N . PHE B 1 222 ? 4.27 -27.781 4.582 1 90.5 222 PHE B N 1
ATOM 4717 C CA . PHE B 1 222 ? 3.139 -27.281 3.807 1 90.5 222 PHE B CA 1
ATOM 4718 C C . PHE B 1 222 ? 2.295 -28.438 3.277 1 90.5 222 PHE B C 1
ATOM 4720 O O . PHE B 1 222 ? 2.83 -29.484 2.893 1 90.5 222 PHE B O 1
ATOM 4727 N N . SER B 1 223 ? 0.934 -28.172 3.281 1 86.94 223 SER B N 1
ATOM 4728 C CA . SER B 1 223 ? 0.038 -29.234 2.838 1 86.94 223 SER B CA 1
ATOM 4729 C C . SER B 1 223 ? -1.17 -28.672 2.1 1 86.94 223 SER B C 1
ATOM 4731 O O . SER B 1 223 ? -1.672 -27.609 2.447 1 86.94 223 SER B O 1
ATOM 4733 N N . ASN B 1 224 ? -1.648 -29.438 1.071 1 81.44 224 ASN B N 1
ATOM 4734 C CA . ASN B 1 224 ? -2.867 -29.016 0.387 1 81.44 224 ASN B CA 1
ATOM 4735 C C . ASN B 1 224 ? -4.113 -29.594 1.064 1 81.44 224 ASN B C 1
ATOM 4737 O O . ASN B 1 224 ? -5.234 -29.266 0.679 1 81.44 224 ASN B O 1
ATOM 4741 N 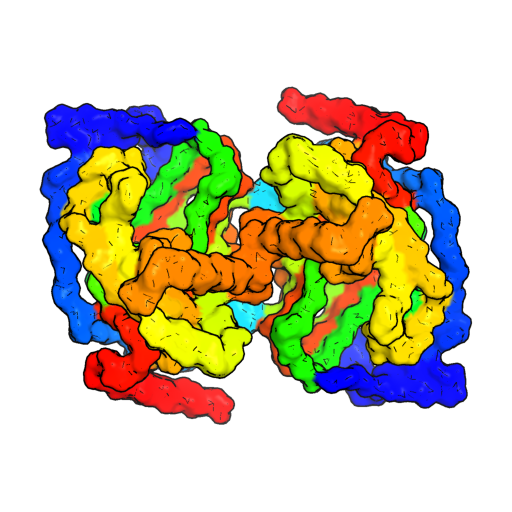N . VAL B 1 225 ? -4.082 -30.469 1.933 1 74.62 225 VAL B N 1
ATOM 4742 C CA . VAL B 1 225 ? -5.254 -31.062 2.564 1 74.62 225 VAL B CA 1
ATOM 4743 C C . VAL B 1 225 ? -5.469 -30.453 3.945 1 74.62 225 VAL B C 1
ATOM 4745 O O . VAL B 1 225 ? -6.574 -30.484 4.484 1 74.62 225 VAL B O 1
ATOM 4748 N N . GLY B 1 226 ? -4.578 -29.328 4.32 1 60.94 226 GLY B N 1
ATOM 4749 C CA . GLY B 1 226 ? -4.676 -28.625 5.586 1 60.94 226 GLY B CA 1
ATOM 4750 C C . GLY B 1 226 ? -5.023 -29.531 6.75 1 60.94 226 GLY B C 1
ATOM 4751 O O . GLY B 1 226 ? -5.23 -30.734 6.566 1 60.94 226 GLY B O 1
ATOM 4752 N N . PRO B 1 227 ? -4.766 -29.078 8.117 1 52 227 PRO B N 1
ATOM 4753 C CA . PRO B 1 227 ? -5.293 -29.859 9.242 1 52 227 PRO B CA 1
ATOM 4754 C C . PRO B 1 227 ? -6.797 -30.094 9.141 1 52 227 PRO B C 1
ATOM 4756 O O . PRO B 1 227 ? -7.297 -31.109 9.625 1 52 227 PRO B O 1
ATOM 4759 N N . SER B 1 228 ? -7.566 -28.938 9.055 1 45.47 228 SER B N 1
ATOM 4760 C CA . SER B 1 228 ? -9.023 -29.016 9.094 1 45.47 228 SER B CA 1
ATOM 4761 C C . SER B 1 228 ? -9.586 -29.562 7.777 1 45.47 228 SER B C 1
ATOM 4763 O O . SER B 1 228 ? -10.797 -29.688 7.621 1 45.47 228 SER B O 1
ATOM 4765 N N . LYS B 1 229 ? -9.148 -30.25 6.891 1 47.38 229 LYS B N 1
ATOM 4766 C CA . LYS B 1 229 ? -9.648 -30.875 5.668 1 47.38 229 LYS B CA 1
ATOM 4767 C C . LYS B 1 229 ? -9.773 -29.859 4.543 1 47.38 229 LYS B C 1
ATOM 4769 O O . LYS B 1 229 ? -9.758 -28.656 4.785 1 47.38 229 LYS B O 1
ATOM 4774 N N . ILE B 1 230 ? -10.078 -30.219 3.215 1 48.56 230 ILE B N 1
ATOM 4775 C CA . ILE B 1 230 ? -10 -29.672 1.863 1 48.56 230 ILE B CA 1
ATOM 4776 C C . ILE B 1 230 ? -10.758 -28.344 1.793 1 48.56 230 ILE B C 1
ATOM 4778 O O . ILE B 1 230 ? -11.977 -28.312 1.977 1 48.56 230 ILE B O 1
ATOM 4782 N N . ASN B 1 231 ? -10.211 -27.25 2.225 1 52.81 231 ASN B N 1
ATOM 4783 C CA . ASN B 1 231 ? -10.695 -25.875 2.252 1 52.81 231 ASN B CA 1
ATOM 4784 C C . ASN B 1 231 ? -11.016 -25.359 0.851 1 52.81 231 ASN B C 1
ATOM 4786 O O . ASN B 1 231 ? -11.195 -24.156 0.648 1 52.81 231 ASN B O 1
ATOM 4790 N N . GLY B 1 232 ? -11.227 -26.172 -0.116 1 59.81 232 GLY B N 1
ATOM 4791 C CA . GLY B 1 232 ? -11.586 -25.578 -1.396 1 59.81 232 GLY B CA 1
ATOM 4792 C C . GLY B 1 232 ? -13.039 -25.141 -1.462 1 59.81 232 GLY B C 1
ATOM 4793 O O . GLY B 1 232 ? -13.773 -25.25 -0.476 1 59.81 232 GLY B O 1
ATOM 4794 N N . GLN B 1 233 ? -13.375 -24.5 -2.447 1 64.88 233 GLN B N 1
ATOM 4795 C CA . GLN B 1 233 ? -14.727 -24.062 -2.754 1 64.88 233 GLN B CA 1
ATOM 4796 C C . GLN B 1 233 ? -15.711 -25.234 -2.695 1 64.88 233 GLN B C 1
ATOM 4798 O O . GLN B 1 233 ? -16.891 -25.047 -2.414 1 64.88 233 GLN B O 1
ATOM 4803 N N . VAL B 1 234 ? -15.062 -26.453 -2.979 1 67.5 234 VAL B N 1
ATOM 4804 C CA . VAL B 1 234 ? -15.836 -27.688 -2.951 1 67.5 234 VAL B CA 1
ATOM 4805 C C . VAL B 1 234 ? -15.195 -28.672 -1.984 1 67.5 234 VAL B C 1
ATOM 4807 O O . VAL B 1 234 ? -14.062 -29.109 -2.193 1 67.5 234 VAL B O 1
ATOM 4810 N N . LYS B 1 235 ? -15.992 -29.047 -1.023 1 70.5 235 LYS B N 1
ATOM 4811 C CA . LYS B 1 235 ? -15.492 -29.938 0.02 1 70.5 235 LYS B CA 1
ATOM 4812 C C . LYS B 1 235 ? -15.062 -31.281 -0.562 1 70.5 235 LYS B C 1
ATOM 4814 O O . LYS B 1 235 ? -15.797 -31.875 -1.354 1 70.5 235 LYS B O 1
ATOM 4819 N N . GLY B 1 236 ? -13.922 -31.641 -0.325 1 70.56 236 GLY B N 1
ATOM 4820 C CA . GLY B 1 236 ? -13.43 -32.969 -0.642 1 70.56 236 GLY B CA 1
ATOM 4821 C C . GLY B 1 236 ? -12.906 -33.094 -2.059 1 70.56 236 GLY B C 1
ATOM 4822 O O . GLY B 1 236 ? -12.359 -34.125 -2.439 1 70.56 236 GLY B O 1
ATOM 4823 N N . PHE B 1 237 ? -13.039 -32.125 -2.848 1 82.19 237 PHE B N 1
ATOM 4824 C CA . PHE B 1 237 ? -12.586 -32.188 -4.234 1 82.19 237 PHE B CA 1
ATOM 4825 C C . PHE B 1 237 ? -11.078 -31.984 -4.32 1 82.19 237 PHE B C 1
ATOM 4827 O O . PHE B 1 237 ? -10.547 -31.031 -3.744 1 82.19 237 PHE B O 1
ATOM 4834 N N . LEU B 1 238 ? -10.414 -32.969 -4.984 1 84.44 238 LEU B N 1
ATOM 4835 C CA . LEU B 1 238 ? -8.984 -32.844 -5.258 1 84.44 238 LEU B CA 1
ATOM 4836 C C . LEU B 1 238 ? -8.656 -33.375 -6.656 1 84.44 238 LEU B C 1
ATOM 4838 O O . LEU B 1 238 ? -9.008 -34.5 -7.008 1 84.44 238 LEU B O 1
ATOM 4842 N N . ARG B 1 239 ? -8 -32.531 -7.383 1 87.5 239 ARG B N 1
ATOM 4843 C CA . ARG B 1 239 ? -7.582 -32.906 -8.734 1 87.5 239 ARG B CA 1
ATOM 4844 C C . ARG B 1 239 ? -6.195 -33.531 -8.727 1 87.5 239 ARG B C 1
ATOM 4846 O O . ARG B 1 239 ? -5.836 -34.281 -9.648 1 87.5 239 ARG B O 1
ATOM 4853 N N . THR B 1 240 ? -5.398 -33.188 -7.75 1 85.62 240 THR B N 1
ATOM 4854 C CA . THR B 1 240 ? -4.07 -33.781 -7.543 1 85.62 240 THR B CA 1
ATOM 4855 C C . THR B 1 240 ? -4.027 -34.562 -6.246 1 85.62 240 THR B C 1
ATOM 4857 O O . THR B 1 240 ? -4.867 -34.406 -5.367 1 85.62 240 THR B O 1
ATOM 4860 N N . PRO B 1 241 ? -3.123 -35.5 -6.109 1 84.06 241 PRO B N 1
ATOM 4861 C CA . PRO B 1 241 ? -3.045 -36.25 -4.848 1 84.06 241 PRO B CA 1
ATOM 4862 C C . PRO B 1 241 ? -2.717 -35.344 -3.654 1 84.06 241 PRO B C 1
ATOM 4864 O O . PRO B 1 241 ? -2.123 -34.281 -3.82 1 84.06 241 PRO B O 1
ATOM 4867 N N . PRO B 1 242 ? -3.189 -35.812 -2.457 1 84 242 PRO B N 1
ATOM 4868 C CA . PRO B 1 242 ? -2.729 -35.125 -1.265 1 84 242 PRO B CA 1
ATOM 4869 C C . PRO B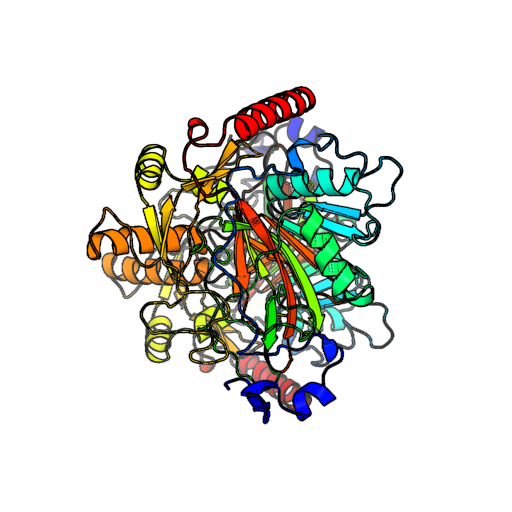 1 242 ? -1.205 -35.031 -1.177 1 84 242 PRO B C 1
ATOM 4871 O O . PRO B 1 242 ? -0.514 -36 -1.485 1 84 242 PRO B O 1
ATOM 4874 N N . GLU B 1 243 ? -0.772 -33.875 -0.884 1 86.69 243 GLU B N 1
ATOM 4875 C CA . GLU B 1 243 ? 0.667 -33.625 -0.816 1 86.69 243 GLU B CA 1
ATOM 4876 C C . GLU B 1 243 ? 1.043 -32.844 0.441 1 86.69 243 GLU B C 1
ATOM 4878 O O . GLU B 1 243 ? 0.32 -31.953 0.853 1 86.69 243 GLU B O 1
ATOM 4883 N N . GLU B 1 244 ? 2.074 -33.25 1.048 1 89.44 244 GLU B N 1
ATOM 4884 C CA . GLU B 1 244 ? 2.721 -32.562 2.156 1 89.44 244 GLU B CA 1
ATOM 4885 C C . GLU B 1 244 ? 4.238 -32.594 2.012 1 89.44 244 GLU B C 1
ATOM 4887 O O . GLU B 1 244 ? 4.84 -33.656 1.913 1 89.44 244 GLU B O 1
ATOM 4892 N N . ASN B 1 245 ? 4.781 -31.453 1.934 1 91.69 245 ASN B N 1
ATOM 4893 C CA . ASN B 1 245 ? 6.227 -31.359 1.762 1 91.69 245 ASN B CA 1
ATOM 4894 C C . ASN B 1 245 ? 6.828 -30.281 2.674 1 91.69 245 ASN B C 1
ATOM 4896 O O . ASN B 1 245 ? 6.129 -29.375 3.109 1 91.69 245 ASN B O 1
ATOM 4900 N N . SER B 1 246 ? 8.07 -30.484 2.957 1 94.56 246 SER B N 1
ATOM 4901 C CA . SER B 1 246 ? 8.844 -29.516 3.736 1 94.56 246 SER B CA 1
ATOM 4902 C C . SER B 1 246 ? 9.805 -28.734 2.852 1 94.56 246 SER B C 1
ATOM 4904 O O . SER B 1 246 ? 10.43 -29.297 1.954 1 94.56 246 SER B O 1
ATOM 4906 N N . HIS B 1 247 ? 9.805 -27.484 3.053 1 96.06 247 HIS B N 1
ATOM 4907 C CA . HIS B 1 247 ? 10.719 -26.609 2.328 1 96.06 247 HIS B CA 1
ATOM 4908 C C . HIS B 1 247 ? 11.414 -25.625 3.273 1 96.06 247 HIS B C 1
ATOM 4910 O O . HIS B 1 247 ? 10.875 -25.297 4.336 1 96.06 247 HIS B O 1
ATOM 4916 N N . PRO B 1 248 ? 12.672 -25.234 2.885 1 97.12 248 PRO B N 1
ATOM 4917 C CA . PRO B 1 248 ? 13.273 -24.141 3.656 1 97.12 248 PRO B CA 1
ATOM 4918 C C . PRO B 1 248 ? 12.398 -22.891 3.688 1 97.12 248 PRO B C 1
ATOM 4920 O O . PRO B 1 248 ? 11.758 -22.547 2.691 1 97.12 248 PRO B O 1
ATOM 4923 N N . ILE B 1 249 ? 12.461 -22.125 4.801 1 96.88 249 ILE B N 1
ATOM 4924 C CA . ILE B 1 249 ? 11.641 -20.922 4.879 1 96.88 249 ILE B CA 1
ATOM 4925 C C . ILE B 1 249 ? 12.445 -19.719 4.402 1 96.88 249 ILE B C 1
ATOM 4927 O O . ILE B 1 249 ? 11.938 -18.594 4.375 1 96.88 249 ILE B O 1
ATOM 4931 N N . VAL B 1 250 ? 13.695 -19.969 4.074 1 98.12 250 VAL B N 1
ATOM 4932 C CA . VAL B 1 250 ? 14.531 -19.047 3.32 1 98.12 250 VAL B CA 1
ATOM 4933 C C . VAL B 1 250 ? 15.039 -19.719 2.049 1 98.12 250 VAL B C 1
ATOM 4935 O O . VAL B 1 250 ? 15.672 -20.781 2.109 1 98.12 250 VAL B O 1
ATOM 4938 N N . ARG B 1 251 ? 14.766 -19.141 0.998 1 98.12 251 ARG B N 1
ATOM 4939 C CA . ARG B 1 251 ? 15.234 -19.734 -0.248 1 98.12 251 ARG B CA 1
ATOM 4940 C C . ARG B 1 251 ? 16.094 -18.75 -1.038 1 98.12 251 ARG B C 1
ATOM 4942 O O . ARG B 1 251 ? 15.875 -17.531 -0.957 1 98.12 251 ARG B O 1
ATOM 4949 N N . ILE B 1 252 ? 16.969 -19.25 -1.821 1 98.5 252 ILE B N 1
ATOM 4950 C CA . ILE B 1 252 ? 17.75 -18.453 -2.758 1 98.5 252 ILE B CA 1
ATOM 4951 C C . ILE B 1 252 ? 17.031 -18.391 -4.105 1 98.5 252 ILE B C 1
ATOM 4953 O O . ILE B 1 252 ? 16.469 -19.391 -4.555 1 98.5 252 ILE B O 1
ATOM 4957 N N . HIS B 1 253 ? 16.938 -17.25 -4.668 1 98.69 253 HIS B N 1
ATOM 4958 C CA . HIS B 1 253 ? 16.438 -17.141 -6.035 1 98.69 253 HIS B CA 1
ATOM 4959 C C . HIS B 1 253 ? 17.531 -17.5 -7.043 1 98.69 253 HIS B C 1
ATOM 4961 O O . HIS B 1 253 ? 18.594 -16.875 -7.062 1 98.69 253 HIS B O 1
ATOM 4967 N N . PRO B 1 254 ? 17.266 -18.422 -7.902 1 98.12 254 PRO B N 1
ATOM 4968 C CA . PRO B 1 254 ? 18.344 -18.891 -8.773 1 98.12 254 PRO B CA 1
ATOM 4969 C C . PRO B 1 254 ? 18.812 -17.828 -9.758 1 98.12 254 PRO B C 1
ATOM 4971 O O . PRO B 1 254 ? 19.969 -17.844 -10.195 1 98.12 254 PRO B O 1
ATOM 4974 N N . VAL B 1 255 ? 17.984 -16.922 -10.133 1 98.56 255 VAL B N 1
ATOM 4975 C CA . VAL B 1 255 ? 18.297 -15.922 -11.148 1 98.56 255 VAL B CA 1
ATOM 4976 C C . VAL B 1 255 ? 19.047 -14.758 -10.508 1 98.56 255 VAL B C 1
ATOM 4978 O O . VAL B 1 255 ? 20.062 -14.289 -11.039 1 98.56 255 VAL B O 1
ATOM 4981 N N . THR B 1 256 ? 18.625 -14.234 -9.336 1 98.12 256 THR B N 1
ATOM 4982 C CA . THR B 1 256 ? 19.203 -13.031 -8.727 1 98.12 256 THR B CA 1
ATOM 4983 C C . THR B 1 256 ? 20.266 -13.398 -7.699 1 98.12 256 THR B C 1
ATOM 4985 O O . THR B 1 256 ? 21.031 -12.539 -7.266 1 98.12 256 THR B O 1
ATOM 4988 N N . GLN B 1 257 ? 20.266 -14.625 -7.242 1 98.38 257 GLN B N 1
ATOM 4989 C CA . GLN B 1 257 ? 21.156 -15.156 -6.23 1 98.38 257 GLN B CA 1
ATOM 4990 C C . GLN B 1 257 ? 20.922 -14.492 -4.875 1 98.38 257 GLN B C 1
ATOM 4992 O O . GLN B 1 257 ? 21.812 -14.469 -4.023 1 98.38 257 GLN B O 1
ATOM 4997 N N . LYS B 1 258 ? 19.812 -13.867 -4.707 1 98.38 258 LYS B N 1
ATOM 4998 C CA . LYS B 1 258 ? 19.438 -13.242 -3.441 1 98.38 258 LYS B CA 1
ATOM 4999 C C . LYS B 1 258 ? 18.5 -14.141 -2.648 1 98.38 258 LYS B C 1
ATOM 5001 O O . LYS B 1 258 ? 17.766 -14.938 -3.227 1 98.38 258 LYS B O 1
ATOM 5006 N N . LYS B 1 259 ? 18.547 -14 -1.385 1 98.56 259 LYS B N 1
ATOM 5007 C CA . LYS B 1 259 ? 17.688 -14.812 -0.524 1 98.56 259 LYS B CA 1
ATOM 5008 C C . LYS B 1 259 ? 16.375 -14.102 -0.229 1 98.56 259 LYS B C 1
ATOM 5010 O O . LYS B 1 259 ? 16.328 -12.875 -0.173 1 98.56 259 LYS B O 1
ATOM 5015 N N . ASN B 1 260 ? 15.344 -14.891 -0.077 1 98.12 260 ASN B N 1
ATOM 5016 C CA . ASN B 1 260 ? 13.969 -14.453 0.168 1 98.12 260 ASN B CA 1
ATOM 5017 C C . ASN B 1 260 ? 13.328 -15.25 1.299 1 98.12 260 ASN B C 1
ATOM 5019 O O . ASN B 1 260 ? 13.594 -16.438 1.461 1 98.12 260 ASN B O 1
ATOM 5023 N N . VAL B 1 261 ? 12.484 -14.562 2.059 1 97.62 261 VAL B N 1
ATOM 5024 C CA . VAL B 1 261 ? 11.617 -15.297 2.973 1 97.62 261 VAL B CA 1
ATOM 5025 C C . VAL B 1 261 ? 10.594 -16.109 2.176 1 97.62 261 VAL B C 1
ATOM 5027 O O . VAL B 1 261 ? 9.906 -15.562 1.302 1 97.62 261 VAL B O 1
ATOM 5030 N N . PHE B 1 262 ? 10.586 -17.344 2.377 1 95.62 262 PHE B N 1
ATOM 5031 C CA . PHE B 1 262 ? 9.656 -18.266 1.743 1 95.62 262 PHE B CA 1
ATOM 5032 C C . PHE B 1 262 ? 8.656 -18.812 2.758 1 95.62 262 PHE B C 1
ATOM 5034 O O . PHE B 1 262 ? 8.812 -19.922 3.258 1 95.62 262 PHE B O 1
ATOM 5041 N N . PHE B 1 263 ? 7.648 -18 3.004 1 87.5 263 PHE B N 1
ATOM 5042 C CA . PHE B 1 263 ? 6.738 -18.203 4.125 1 87.5 263 PHE B CA 1
ATOM 5043 C C . PHE B 1 263 ? 5.289 -18.016 3.686 1 87.5 263 PHE B C 1
ATOM 5045 O O . PHE B 1 263 ? 5.012 -17.266 2.74 1 87.5 263 PHE B O 1
ATOM 5052 N N . SER B 1 264 ? 4.406 -18.828 4.328 1 83.81 264 SER B N 1
ATOM 5053 C CA . SER B 1 264 ? 2.973 -18.672 4.117 1 83.81 264 SER B CA 1
ATOM 5054 C C . SER B 1 264 ? 2.215 -18.672 5.441 1 83.81 264 SER B C 1
ATOM 5056 O O . SER B 1 264 ? 2.596 -19.391 6.375 1 83.81 264 SER B O 1
ATOM 5058 N N . HIS B 1 265 ? 1.174 -17.922 5.402 1 80.94 265 HIS B N 1
ATOM 5059 C CA . HIS B 1 265 ? 0.212 -17.953 6.5 1 80.94 265 HIS B CA 1
ATOM 5060 C C . HIS B 1 265 ? -0.295 -19.375 6.754 1 80.94 265 HIS B C 1
ATOM 5062 O O . HIS B 1 265 ? -0.79 -19.672 7.84 1 80.94 265 HIS B O 1
ATOM 5068 N N . PHE B 1 266 ? 0.031 -20.312 5.844 1 76.69 266 PHE B N 1
ATOM 5069 C CA . PHE B 1 266 ? -0.516 -21.672 5.914 1 76.69 266 PHE B CA 1
ATOM 5070 C C . PHE B 1 266 ? 0.546 -22.656 6.379 1 76.69 266 PHE B C 1
ATOM 5072 O O . PHE B 1 266 ? 0.306 -23.859 6.402 1 76.69 266 PHE B O 1
ATOM 5079 N N . THR B 1 267 ? 1.688 -22.156 6.715 1 79.56 267 THR B N 1
ATOM 5080 C CA . THR B 1 267 ? 2.723 -23.031 7.246 1 79.56 267 THR B CA 1
ATOM 5081 C C . THR B 1 267 ? 2.227 -23.766 8.492 1 79.56 267 THR B C 1
ATOM 5083 O O . THR B 1 267 ? 1.713 -23.141 9.422 1 79.56 267 THR B O 1
ATOM 5086 N N . GLN B 1 268 ? 2.402 -25.016 8.555 1 84.25 268 GLN B N 1
ATOM 5087 C CA . GLN B 1 268 ? 1.838 -25.812 9.633 1 84.25 268 GLN B CA 1
ATOM 5088 C C . GLN B 1 268 ? 2.758 -25.812 10.852 1 84.25 268 GLN B C 1
ATOM 5090 O O . GLN B 1 268 ? 2.305 -25.594 11.977 1 84.25 268 GLN B O 1
ATOM 5095 N N . LYS B 1 269 ? 3.979 -26.109 10.602 1 90.25 269 LYS B N 1
ATOM 5096 C CA . LYS B 1 269 ? 5.012 -26.172 11.625 1 90.25 269 LYS B CA 1
ATOM 5097 C C . LYS B 1 269 ? 6.406 -26.172 11.008 1 90.25 269 LYS B C 1
ATOM 5099 O O . LYS B 1 269 ? 6.551 -26.25 9.789 1 90.25 269 LYS B O 1
ATOM 5104 N N . PHE B 1 270 ? 7.344 -25.984 11.938 1 94 270 PHE B N 1
ATOM 5105 C CA . PHE B 1 270 ? 8.734 -26.156 11.531 1 94 270 PHE B CA 1
ATOM 5106 C C . PHE B 1 270 ? 9.25 -27.531 11.945 1 94 270 PHE B C 1
ATOM 5108 O O . PHE B 1 270 ? 9.078 -27.938 13.094 1 94 270 PHE B O 1
ATOM 5115 N N . ASP B 1 271 ? 9.844 -28.234 11.047 1 92.94 271 ASP B N 1
ATOM 5116 C CA . ASP B 1 271 ? 10.258 -29.625 11.234 1 92.94 271 ASP B CA 1
ATOM 5117 C C . ASP B 1 271 ? 11.172 -29.766 12.445 1 92.94 271 ASP B C 1
ATOM 5119 O O . ASP B 1 271 ? 11.078 -30.734 13.195 1 92.94 271 ASP B O 1
ATOM 5123 N N . ASN B 1 272 ? 11.984 -28.938 12.711 1 90.56 272 ASN B N 1
ATOM 5124 C CA . ASN B 1 272 ? 13.008 -29.125 13.734 1 90.56 272 ASN B CA 1
ATOM 5125 C C . ASN B 1 272 ? 12.664 -28.375 15.016 1 90.56 272 ASN B C 1
ATOM 5127 O O . ASN B 1 272 ? 13.539 -28.156 15.859 1 90.56 272 ASN B O 1
ATOM 5131 N N . LEU B 1 273 ? 11.492 -27.906 15.094 1 95.69 273 LEU B N 1
ATOM 5132 C CA . LEU B 1 273 ? 11.023 -27.219 16.297 1 95.69 273 LEU B CA 1
ATOM 5133 C C . LEU B 1 273 ? 9.75 -27.859 16.828 1 95.69 273 LEU B C 1
ATOM 5135 O O . LEU B 1 273 ? 8.977 -28.438 16.062 1 95.69 273 LEU B O 1
ATOM 5139 N N . ASP B 1 274 ? 9.609 -27.828 18.078 1 94.88 274 ASP B N 1
ATOM 5140 C CA . ASP B 1 274 ? 8.32 -28.266 18.609 1 94.88 274 ASP B CA 1
ATOM 5141 C C . ASP B 1 274 ? 7.246 -27.203 18.375 1 94.88 274 ASP B C 1
ATOM 5143 O O . ASP B 1 274 ? 7.516 -26.156 17.781 1 94.88 274 ASP B O 1
ATOM 5147 N N . GLU B 1 275 ? 6.121 -27.516 18.828 1 93.19 275 GLU B N 1
ATOM 5148 C CA . GLU B 1 275 ? 4.965 -26.688 18.484 1 93.19 275 GLU B CA 1
ATOM 5149 C C . GLU B 1 275 ? 5.094 -25.297 19.094 1 93.19 275 GLU B C 1
ATOM 5151 O O . GLU B 1 275 ? 4.836 -24.297 18.422 1 93.19 275 GLU B O 1
ATOM 5156 N N . GLU B 1 276 ? 5.465 -25.25 20.344 1 95.25 276 GLU B N 1
ATOM 5157 C CA . GLU B 1 276 ? 5.574 -23.969 21.016 1 95.25 276 GLU B CA 1
ATOM 5158 C C . GLU B 1 276 ? 6.652 -23.094 20.375 1 95.25 276 GLU B C 1
ATOM 5160 O O . GLU B 1 276 ? 6.445 -21.891 20.172 1 95.25 276 GLU B O 1
ATOM 5165 N N . GLU B 1 277 ? 7.727 -23.734 20.094 1 95.31 277 GLU B N 1
ATOM 5166 C CA . GLU B 1 277 ? 8.828 -23.031 19.453 1 95.31 277 GLU B CA 1
ATOM 5167 C C . GLU B 1 277 ? 8.445 -22.578 18.047 1 95.31 277 GLU B C 1
ATOM 5169 O O . GLU B 1 277 ? 8.789 -21.469 17.625 1 95.31 277 GLU B O 1
ATOM 5174 N N . SER B 1 278 ? 7.773 -23.406 17.344 1 94.81 278 SER B N 1
ATOM 5175 C CA . SER B 1 278 ? 7.301 -23.078 16.016 1 94.81 278 SER B CA 1
ATOM 5176 C C . SER B 1 278 ? 6.387 -21.859 16.031 1 94.81 278 SER B C 1
ATOM 5178 O O . SER B 1 278 ? 6.523 -20.953 15.211 1 94.81 278 SER B O 1
ATOM 5180 N N . GLN B 1 279 ? 5.586 -21.844 17.031 1 94.75 279 GLN B N 1
ATOM 5181 C CA . GLN B 1 279 ? 4.633 -20.75 17.125 1 94.75 279 GLN B CA 1
ATOM 5182 C C . GLN B 1 279 ? 5.336 -19.422 17.422 1 94.75 279 GLN B C 1
ATOM 5184 O O . GLN B 1 279 ? 4.922 -18.375 16.938 1 94.75 279 GLN B O 1
ATOM 5189 N N . LEU B 1 280 ? 6.301 -19.5 18.203 1 95.12 280 LEU B N 1
ATOM 5190 C CA . LEU B 1 280 ? 7.078 -18.297 18.516 1 95.12 280 LEU B CA 1
ATOM 5191 C C . LEU B 1 280 ? 7.672 -17.688 17.25 1 95.12 280 LEU B C 1
ATOM 5193 O O . LEU B 1 280 ? 7.52 -16.484 17 1 95.12 280 LEU B O 1
ATOM 5197 N N . ILE B 1 281 ? 8.281 -18.5 16.422 1 95.25 281 ILE B N 1
ATOM 5198 C CA . ILE B 1 281 ? 8.93 -18.031 15.203 1 95.25 281 ILE B CA 1
ATOM 5199 C C . ILE B 1 281 ? 7.871 -17.609 14.188 1 95.25 281 ILE B C 1
ATOM 5201 O O . ILE B 1 281 ? 8.023 -16.594 13.508 1 95.25 281 ILE B O 1
ATOM 5205 N N . PHE B 1 282 ? 6.855 -18.359 14.195 1 93.88 282 PHE B N 1
ATOM 5206 C CA . PHE B 1 282 ? 5.766 -18.062 13.273 1 93.88 282 PHE B CA 1
ATOM 5207 C C . PHE B 1 282 ? 5.18 -16.688 13.555 1 93.88 282 PHE B C 1
ATOM 5209 O O . PHE B 1 282 ? 5.016 -15.883 12.633 1 93.88 282 PHE B O 1
ATOM 5216 N N . LYS B 1 283 ? 4.898 -16.422 14.75 1 93.19 283 LYS B N 1
ATOM 5217 C CA . LYS B 1 283 ? 4.328 -15.133 15.133 1 93.19 283 LYS B CA 1
ATOM 5218 C C . LYS B 1 283 ? 5.285 -13.992 14.805 1 93.19 283 LYS B C 1
ATOM 5220 O O . LYS B 1 283 ? 4.863 -12.945 14.305 1 93.19 283 LYS B O 1
ATOM 5225 N N . TYR B 1 284 ? 6.473 -14.188 15.086 1 95.12 284 TYR B N 1
ATOM 5226 C CA . TYR B 1 284 ? 7.465 -13.156 14.812 1 95.12 284 TYR B CA 1
ATOM 5227 C C . TYR B 1 284 ? 7.562 -12.875 13.32 1 95.12 284 TYR B C 1
ATOM 5229 O O . TYR B 1 284 ? 7.582 -11.711 12.898 1 95.12 284 TYR B O 1
ATOM 5237 N N . LEU B 1 285 ? 7.578 -13.898 12.516 1 95.38 285 LEU B N 1
ATOM 5238 C CA . LEU B 1 285 ? 7.641 -13.742 11.062 1 95.38 285 LEU B CA 1
ATOM 5239 C C . LEU B 1 285 ? 6.398 -13.039 10.531 1 95.38 285 LEU B C 1
ATOM 5241 O O . LEU B 1 285 ? 6.5 -12.148 9.688 1 95.38 285 LEU B O 1
ATOM 5245 N N . LYS B 1 286 ? 5.332 -13.477 11.047 1 93.25 286 LYS B N 1
ATOM 5246 C CA . LYS B 1 286 ? 4.086 -12.836 10.641 1 93.25 286 LYS B CA 1
ATOM 5247 C C . LYS B 1 286 ? 4.105 -11.344 10.961 1 93.25 286 LYS B C 1
ATOM 5249 O O . LYS B 1 286 ? 3.729 -10.523 10.125 1 93.25 286 LYS B O 1
ATOM 5254 N N . ASP B 1 287 ? 4.574 -10.992 12.133 1 92.75 287 ASP B N 1
ATOM 5255 C CA . ASP B 1 287 ? 4.66 -9.594 12.539 1 92.75 287 ASP B CA 1
ATOM 5256 C C . ASP B 1 287 ? 5.574 -8.805 11.602 1 92.75 287 ASP B C 1
ATOM 5258 O O . ASP B 1 287 ? 5.266 -7.668 11.242 1 92.75 287 ASP B O 1
ATOM 5262 N N . LYS B 1 288 ? 6.621 -9.398 11.188 1 93.88 288 LYS B N 1
ATOM 5263 C CA . LYS B 1 288 ? 7.574 -8.719 10.312 1 93.88 288 LYS B CA 1
ATOM 5264 C C . LYS B 1 288 ? 7.016 -8.578 8.898 1 93.88 288 LYS B C 1
ATOM 5266 O O . LYS B 1 288 ? 7.184 -7.535 8.258 1 93.88 288 LYS B O 1
ATOM 5271 N N . ILE B 1 289 ? 6.324 -9.578 8.477 1 94.75 289 ILE B N 1
ATOM 5272 C CA . ILE B 1 289 ? 5.812 -9.594 7.109 1 94.75 289 ILE B CA 1
ATOM 5273 C C . ILE B 1 289 ? 4.637 -8.633 6.988 1 94.75 289 ILE B C 1
ATOM 5275 O O . ILE B 1 289 ? 4.555 -7.859 6.027 1 94.75 289 ILE B O 1
ATOM 5279 N N . TYR B 1 290 ? 3.816 -8.641 7.953 1 92.81 290 TYR B N 1
ATOM 5280 C CA . TYR B 1 290 ? 2.631 -7.789 7.91 1 92.81 290 TYR B CA 1
ATOM 5281 C C . TYR B 1 290 ? 2.951 -6.379 8.391 1 92.81 290 TYR B C 1
ATOM 5283 O O . TYR B 1 290 ? 2.342 -5.406 7.941 1 92.81 290 TYR B O 1
ATOM 5291 N N . GLY B 1 291 ? 3.883 -6.211 9.227 1 92.31 291 GLY B N 1
ATOM 5292 C CA . GLY B 1 291 ? 4.062 -4.992 10 1 92.31 291 GLY B CA 1
ATOM 5293 C C . GLY B 1 291 ? 5.008 -4.004 9.344 1 92.31 291 GLY B C 1
ATOM 5294 O O . GLY B 1 291 ? 5.379 -2.998 9.953 1 92.31 291 GLY B O 1
ATOM 5295 N N . GLN B 1 292 ? 5.441 -4.211 8.117 1 91.62 292 GLN B N 1
ATOM 5296 C CA . GLN B 1 292 ? 6.363 -3.311 7.426 1 91.62 292 GLN B CA 1
ATOM 5297 C C . GLN B 1 292 ? 5.766 -2.809 6.113 1 91.62 292 GLN B C 1
ATOM 5299 O O . GLN B 1 292 ? 6.145 -3.273 5.035 1 91.62 292 GLN B O 1
ATOM 5304 N N . PRO B 1 293 ? 4.984 -1.832 6.223 1 91.25 293 PRO B N 1
ATOM 5305 C CA . PRO B 1 293 ? 4.199 -1.393 5.066 1 91.25 293 PRO B CA 1
ATOM 5306 C C . PRO B 1 293 ? 5.07 -0.857 3.934 1 91.25 293 PRO B C 1
ATOM 5308 O O . PRO B 1 293 ? 4.645 -0.845 2.775 1 91.25 293 PRO B O 1
ATOM 5311 N N . ASP B 1 294 ? 6.273 -0.408 4.191 1 90.88 294 ASP B N 1
ATOM 5312 C CA . ASP B 1 294 ? 7.148 0.102 3.141 1 90.88 294 ASP B CA 1
ATOM 5313 C C . ASP B 1 294 ? 7.617 -1.023 2.221 1 90.88 294 ASP B C 1
ATOM 5315 O O . ASP B 1 294 ? 8.148 -0.768 1.142 1 90.88 294 ASP B O 1
ATOM 5319 N N . THR B 1 295 ? 7.371 -2.248 2.625 1 94.19 295 THR B N 1
ATOM 5320 C CA . THR B 1 295 ? 7.723 -3.393 1.792 1 94.19 295 THR B CA 1
ATOM 5321 C C . THR B 1 295 ? 6.504 -3.908 1.035 1 94.19 295 THR B C 1
ATOM 5323 O O . THR B 1 295 ? 6.582 -4.918 0.333 1 94.19 295 THR B O 1
ATOM 5326 N N . HIS B 1 296 ? 5.383 -3.266 1.21 1 95.44 296 HIS B N 1
ATOM 5327 C CA . HIS B 1 296 ? 4.133 -3.693 0.586 1 95.44 296 HIS B CA 1
ATOM 5328 C C . HIS B 1 296 ? 3.791 -2.818 -0.616 1 95.44 296 HIS B C 1
ATOM 5330 O O . HIS B 1 296 ? 4.016 -1.607 -0.592 1 95.44 296 HIS B O 1
ATOM 5336 N N . LEU B 1 297 ? 3.283 -3.482 -1.602 1 97.19 297 LEU B N 1
ATOM 5337 C CA . LEU B 1 297 ? 2.688 -2.777 -2.73 1 97.19 297 LEU B CA 1
ATOM 5338 C C . LEU B 1 297 ? 1.346 -3.393 -3.111 1 97.19 297 LEU B C 1
ATOM 5340 O O . LEU B 1 297 ? 1.179 -4.613 -3.053 1 97.19 297 LEU B O 1
ATOM 5344 N N . ARG B 1 298 ? 0.487 -2.531 -3.439 1 95.31 298 ARG B N 1
ATOM 5345 C CA . ARG B 1 298 ? -0.849 -2.943 -3.855 1 95.31 298 ARG B CA 1
ATOM 5346 C C . ARG B 1 298 ? -1.007 -2.84 -5.371 1 95.31 298 ARG B C 1
ATOM 5348 O O . ARG B 1 298 ? -0.774 -1.778 -5.953 1 95.31 298 ARG B O 1
ATOM 5355 N N . ALA B 1 299 ? -1.32 -3.926 -6.074 1 96.75 299 ALA B N 1
ATOM 5356 C CA . ALA B 1 299 ? -1.732 -3.898 -7.477 1 96.75 299 ALA B CA 1
ATOM 5357 C C . ALA B 1 299 ? -3.246 -3.744 -7.598 1 96.75 299 ALA B C 1
ATOM 5359 O O . ALA B 1 299 ? -3.996 -4.684 -7.328 1 96.75 299 ALA B O 1
ATOM 5360 N N . ARG B 1 300 ? -3.654 -2.607 -8 1 95.12 300 ARG B N 1
ATOM 5361 C CA . ARG B 1 300 ? -5.078 -2.35 -8.18 1 95.12 300 ARG B CA 1
ATOM 5362 C C . ARG B 1 300 ? -5.586 -2.963 -9.484 1 95.12 300 ARG B C 1
ATOM 5364 O O . ARG B 1 300 ? -4.902 -2.912 -10.508 1 95.12 300 ARG B O 1
ATOM 5371 N N . TRP B 1 301 ? -6.785 -3.412 -9.406 1 95.81 301 TRP B N 1
ATOM 5372 C CA . TRP B 1 301 ? -7.344 -4.059 -10.586 1 95.81 301 TRP B CA 1
ATOM 5373 C C . TRP B 1 301 ? -8.203 -3.082 -11.383 1 95.81 301 TRP B C 1
ATOM 5375 O O . TRP B 1 301 ? -9.07 -2.408 -10.82 1 95.81 301 TRP B O 1
ATOM 5385 N N . GLU B 1 302 ? -7.93 -2.93 -12.609 1 94.69 302 GLU B N 1
ATOM 5386 C CA . GLU B 1 302 ? -8.688 -2.232 -13.641 1 94.69 302 GLU B CA 1
ATOM 5387 C C . GLU B 1 302 ? -9.023 -3.168 -14.805 1 94.69 302 GLU B C 1
ATOM 5389 O O . GLU B 1 302 ? -8.359 -4.184 -15 1 94.69 302 GLU B O 1
ATOM 5394 N N . PRO B 1 303 ? -10.109 -2.834 -15.484 1 95 303 PRO B N 1
ATOM 5395 C CA . PRO B 1 303 ? -10.406 -3.684 -16.641 1 95 303 PRO B CA 1
ATOM 5396 C C . PRO B 1 303 ? -9.203 -3.854 -17.562 1 95 303 PRO B C 1
ATOM 5398 O O . PRO B 1 303 ? -8.523 -2.875 -17.891 1 95 303 PRO B O 1
ATOM 5401 N N . GLY B 1 304 ? -8.891 -5.09 -17.859 1 97.06 304 GLY B N 1
ATOM 5402 C CA . GLY B 1 304 ? -7.812 -5.387 -18.797 1 97.06 304 GLY B CA 1
ATOM 5403 C C . GLY B 1 304 ? -6.465 -5.535 -18.109 1 97.06 304 GLY B C 1
ATOM 5404 O O . GLY B 1 304 ? -5.449 -5.754 -18.781 1 97.06 304 GLY B O 1
ATOM 5405 N N . THR B 1 305 ? -6.434 -5.492 -16.844 1 98.38 305 THR B N 1
ATOM 5406 C CA . THR B 1 305 ? -5.168 -5.609 -16.125 1 98.38 305 THR B CA 1
ATOM 5407 C C . THR B 1 305 ? -4.73 -7.07 -16.047 1 98.38 305 THR B C 1
ATOM 5409 O O . THR B 1 305 ? -5.547 -7.957 -15.797 1 98.38 305 THR B O 1
ATOM 5412 N N . VAL B 1 306 ? -3.432 -7.309 -16.297 1 98.81 306 VAL B N 1
ATOM 5413 C CA . VAL B 1 306 ? -2.762 -8.578 -16.062 1 98.81 306 VAL B CA 1
ATOM 5414 C C . VAL B 1 306 ? -1.525 -8.359 -15.188 1 98.81 306 VAL B C 1
ATOM 5416 O O . VAL B 1 306 ? -0.734 -7.449 -15.445 1 98.81 306 VAL B O 1
ATOM 5419 N N . VAL B 1 307 ? -1.437 -9.125 -14.172 1 98.88 307 VAL B N 1
ATOM 5420 C CA . VAL B 1 307 ? -0.258 -9.062 -13.312 1 98.88 307 VAL B CA 1
ATOM 5421 C C . VAL B 1 307 ? 0.52 -10.375 -13.398 1 98.88 307 VAL B C 1
ATOM 5423 O O . VAL B 1 307 ? -0.069 -11.461 -13.359 1 98.88 307 VAL B O 1
ATOM 5426 N N . LEU B 1 308 ? 1.809 -10.273 -13.609 1 98.94 308 LEU B N 1
ATOM 5427 C CA . LEU B 1 308 ? 2.711 -11.414 -13.484 1 98.94 308 LEU B CA 1
ATOM 5428 C C . LEU B 1 308 ? 3.598 -11.266 -12.25 1 98.94 308 LEU B C 1
ATOM 5430 O O . LEU B 1 308 ? 4.074 -10.164 -11.953 1 98.94 308 LEU B O 1
ATOM 5434 N N . TRP B 1 309 ? 3.775 -12.344 -11.586 1 98.81 309 TRP B N 1
ATOM 5435 C CA . TRP B 1 309 ? 4.727 -12.273 -10.484 1 98.81 309 TRP B CA 1
ATOM 5436 C C . TRP B 1 309 ? 5.535 -13.562 -10.375 1 98.81 309 TRP B C 1
ATOM 5438 O O . TRP B 1 309 ? 5.18 -14.578 -10.977 1 98.81 309 TRP B O 1
ATOM 5448 N N . ASP B 1 310 ? 6.691 -13.492 -9.781 1 98.75 310 ASP B N 1
ATOM 5449 C CA . ASP B 1 310 ? 7.566 -14.609 -9.438 1 98.75 310 ASP B CA 1
ATOM 5450 C C . ASP B 1 310 ? 7.363 -15.039 -7.988 1 98.75 310 ASP B C 1
ATOM 5452 O O . ASP B 1 310 ? 7.793 -14.344 -7.066 1 98.75 310 ASP B O 1
ATOM 5456 N N . ASN B 1 311 ? 6.746 -16.219 -7.789 1 97.69 311 ASN B N 1
ATOM 5457 C CA . ASN B 1 311 ? 6.43 -16.734 -6.461 1 97.69 311 ASN B CA 1
ATOM 5458 C C . ASN B 1 311 ? 7.691 -16.953 -5.633 1 97.69 311 ASN B C 1
ATOM 5460 O O . ASN B 1 311 ? 7.621 -17.078 -4.406 1 97.69 311 ASN B O 1
ATOM 5464 N N . ARG B 1 312 ? 8.828 -17 -6.25 1 97.88 312 ARG B N 1
ATOM 5465 C CA . ARG B 1 312 ? 10.094 -17.219 -5.555 1 97.88 312 ARG B CA 1
ATOM 5466 C C . ARG B 1 312 ? 10.648 -15.906 -4.996 1 97.88 312 ARG B C 1
ATOM 5468 O O . ARG B 1 312 ? 11.562 -15.922 -4.164 1 97.88 312 ARG B O 1
ATOM 5475 N N . ARG B 1 313 ? 10.039 -14.758 -5.441 1 97.44 313 ARG B N 1
ATOM 5476 C CA . ARG B 1 313 ? 10.586 -13.43 -5.156 1 97.44 313 ARG B CA 1
ATOM 5477 C C . ARG B 1 313 ? 9.641 -12.625 -4.281 1 97.44 313 ARG B C 1
ATOM 5479 O O . ARG B 1 313 ? 10.062 -11.695 -3.584 1 97.44 313 ARG B O 1
ATOM 5486 N N . CYS B 1 314 ? 8.391 -12.984 -4.277 1 96.69 314 CYS B N 1
ATOM 5487 C CA . CYS B 1 314 ? 7.48 -12.156 -3.502 1 96.69 314 CYS B CA 1
ATOM 5488 C C . CYS B 1 314 ? 6.367 -12.992 -2.885 1 96.69 314 CYS B C 1
ATOM 5490 O O . CYS B 1 314 ? 6.113 -14.109 -3.324 1 96.69 314 CYS B O 1
ATOM 5492 N N . LEU B 1 315 ? 5.805 -12.516 -1.792 1 97.38 315 LEU B N 1
ATOM 5493 C CA . LEU B 1 315 ? 4.559 -12.992 -1.203 1 97.38 315 LEU B CA 1
ATOM 5494 C C . LEU B 1 315 ? 3.375 -12.156 -1.672 1 97.38 315 LEU B C 1
ATOM 5496 O O . LEU B 1 315 ? 3.559 -11.078 -2.246 1 97.38 315 LEU B O 1
ATOM 5500 N N . HIS B 1 316 ? 2.197 -12.711 -1.513 1 96.88 316 HIS B N 1
ATOM 5501 C CA . HIS B 1 316 ? 1.054 -11.906 -1.937 1 96.88 316 HIS B CA 1
ATOM 5502 C C . HIS B 1 316 ? -0.215 -12.336 -1.204 1 96.88 316 HIS B C 1
ATOM 5504 O O . HIS B 1 316 ? -0.221 -13.344 -0.493 1 96.88 316 HIS B O 1
ATOM 5510 N N . SER B 1 317 ? -1.208 -11.516 -1.321 1 93.94 317 SER B N 1
ATOM 5511 C CA . SER B 1 317 ? -2.535 -11.789 -0.782 1 93.94 317 SER B CA 1
ATOM 5512 C C . SER B 1 317 ? -3.611 -11.031 -1.552 1 93.94 317 SER B C 1
ATOM 5514 O O . SER B 1 317 ? -3.393 -9.898 -1.984 1 93.94 317 SER B O 1
ATOM 5516 N N . ALA B 1 318 ? -4.723 -11.734 -1.686 1 91.44 318 ALA B N 1
ATOM 5517 C CA . ALA B 1 318 ? -5.914 -11 -2.096 1 91.44 318 ALA B CA 1
ATOM 5518 C C . ALA B 1 318 ? -6.449 -10.133 -0.955 1 91.44 318 ALA B C 1
ATOM 5520 O O . ALA B 1 318 ? -6.383 -10.531 0.212 1 91.44 318 ALA B O 1
ATOM 5521 N N . LEU B 1 319 ? -6.957 -8.992 -1.329 1 90 319 LEU B N 1
ATOM 5522 C CA . LEU B 1 319 ? -7.57 -8.133 -0.321 1 90 319 LEU B CA 1
ATOM 5523 C C . LEU B 1 319 ? -9.094 -8.227 -0.381 1 90 319 LEU B C 1
ATOM 5525 O O . LEU B 1 319 ? -9.68 -8.219 -1.467 1 90 319 LEU B O 1
ATOM 5529 N N . ALA B 1 320 ? -9.742 -8.359 0.743 1 83.31 320 ALA B N 1
ATOM 5530 C CA . ALA B 1 320 ? -11.195 -8.461 0.851 1 83.31 320 ALA B CA 1
ATOM 5531 C C . ALA B 1 320 ? -11.805 -7.156 1.351 1 83.31 320 ALA B C 1
ATOM 5533 O O . ALA B 1 320 ? -12.422 -7.117 2.418 1 83.31 320 ALA B O 1
ATOM 5534 N N . ASP B 1 321 ? -11.75 -6.145 0.542 1 85.19 321 ASP B N 1
ATOM 5535 C CA . ASP B 1 321 ? -12.188 -4.832 0.999 1 85.19 321 ASP B CA 1
ATOM 5536 C C . ASP B 1 321 ? -13.359 -4.324 0.161 1 85.19 321 ASP B C 1
ATOM 5538 O O . ASP B 1 321 ? -13.625 -3.119 0.114 1 85.19 321 ASP B O 1
ATOM 5542 N N . PHE B 1 322 ? -14 -5.242 -0.527 1 83.62 322 PHE B N 1
ATOM 5543 C CA . PHE B 1 322 ? -15.117 -4.82 -1.354 1 83.62 322 PHE B CA 1
ATOM 5544 C C . PHE B 1 322 ? -16.328 -5.711 -1.113 1 83.62 322 PHE B C 1
ATOM 5546 O O . PHE B 1 322 ? -16.203 -6.816 -0.582 1 83.62 322 PHE B O 1
ATOM 5553 N N . GLU B 1 323 ? -17.484 -5.141 -1.489 1 80.69 323 GLU B N 1
ATOM 5554 C CA . GLU B 1 323 ? -18.734 -5.887 -1.418 1 80.69 323 GLU B CA 1
ATOM 5555 C C . GLU B 1 323 ? -19.656 -5.535 -2.584 1 80.69 323 GLU B C 1
ATOM 5557 O O . GLU B 1 323 ? -19.453 -4.52 -3.254 1 80.69 323 GLU B O 1
ATOM 5562 N N . GLY B 1 324 ? -20.547 -6.48 -2.91 1 80 324 GLY B N 1
ATOM 5563 C CA . GLY B 1 324 ? -21.641 -6.176 -3.818 1 80 324 GLY B CA 1
ATOM 5564 C C . GLY B 1 324 ? -21.281 -6.375 -5.277 1 80 324 GLY B C 1
ATOM 5565 O O . GLY B 1 324 ? -22 -5.926 -6.168 1 80 324 GLY B O 1
ATOM 5566 N N . SER B 1 325 ? -20.141 -6.883 -5.465 1 84.69 325 SER B N 1
ATOM 5567 C CA . SER B 1 325 ? -19.703 -7.133 -6.836 1 84.69 325 SER B CA 1
ATOM 5568 C C . SER B 1 325 ? -19 -8.484 -6.953 1 84.69 325 SER B C 1
ATOM 5570 O O . SER B 1 325 ? -18.5 -9.016 -5.965 1 84.69 325 SER B O 1
ATOM 5572 N N . SER B 1 326 ? -19.094 -9.008 -8.164 1 86.19 326 SER B N 1
ATOM 5573 C CA . SER B 1 326 ? -18.328 -10.219 -8.422 1 86.19 326 SER B CA 1
ATOM 5574 C C . SER B 1 326 ? -16.859 -9.891 -8.672 1 86.19 326 SER B C 1
ATOM 5576 O O . SER B 1 326 ? -16.516 -8.75 -8.961 1 86.19 326 SER B O 1
ATOM 5578 N N . ARG B 1 327 ? -16.125 -10.805 -8.422 1 90.69 327 ARG B N 1
ATOM 5579 C CA . ARG B 1 327 ? -14.719 -10.805 -8.82 1 90.69 327 ARG B CA 1
ATOM 5580 C C . ARG B 1 327 ? -14.359 -12.086 -9.555 1 90.69 327 ARG B C 1
ATOM 5582 O O . ARG B 1 327 ? -14.453 -13.18 -8.992 1 90.69 327 ARG B O 1
ATOM 5589 N N . HIS B 1 328 ? -14.094 -11.984 -10.805 1 95.12 328 HIS B N 1
ATOM 5590 C CA . HIS B 1 328 ? -13.781 -13.094 -11.703 1 95.12 328 HIS B CA 1
ATOM 5591 C C . HIS B 1 328 ? -12.414 -12.922 -12.344 1 95.12 328 HIS B C 1
ATOM 5593 O O . HIS B 1 328 ? -12.219 -12.039 -13.18 1 95.12 328 HIS B O 1
ATOM 5599 N N . CYS B 1 329 ? -11.461 -13.75 -11.891 1 96.62 329 CYS B N 1
ATOM 5600 C CA . CYS B 1 329 ? -10.086 -13.703 -12.375 1 96.62 329 CYS B CA 1
ATOM 5601 C C . CYS B 1 329 ? -9.594 -15.086 -12.773 1 96.62 329 CYS B C 1
ATOM 5603 O O . CYS B 1 329 ? -10.18 -16.094 -12.375 1 96.62 329 CYS B O 1
ATOM 5605 N N . TYR B 1 330 ? -8.57 -15.078 -13.562 1 97.44 330 TYR B N 1
ATOM 5606 C CA . TYR B 1 330 ? -7.93 -16.344 -13.922 1 97.44 330 TYR B CA 1
ATOM 5607 C C . TYR B 1 330 ? -6.441 -16.312 -13.594 1 97.44 330 TYR B C 1
ATOM 5609 O O . TYR B 1 330 ? -5.812 -15.25 -13.641 1 97.44 330 TYR B O 1
ATOM 5617 N N . ARG B 1 331 ? -5.945 -17.469 -13.297 1 97.62 331 ARG B N 1
ATOM 5618 C CA . ARG B 1 331 ? -4.539 -17.641 -12.953 1 97.62 331 ARG B CA 1
ATOM 5619 C C . ARG B 1 331 ? -3.926 -18.797 -13.719 1 97.62 331 ARG B C 1
ATOM 5621 O O . ARG B 1 331 ? -4.547 -19.859 -13.844 1 97.62 331 ARG B O 1
ATOM 5628 N N . VAL B 1 332 ? -2.789 -18.594 -14.281 1 97.5 332 VAL B N 1
ATOM 5629 C CA . VAL B 1 332 ? -1.931 -19.609 -14.867 1 97.5 332 VAL B CA 1
ATOM 5630 C C . VAL B 1 332 ? -0.569 -19.594 -14.172 1 97.5 332 VAL B C 1
ATOM 5632 O O . VAL B 1 332 ? 0.14 -18.594 -14.203 1 97.5 332 VAL B O 1
ATOM 5635 N N . SER B 1 333 ? -0.248 -20.688 -13.57 1 96.5 333 SER B N 1
ATOM 5636 C CA . SER B 1 333 ? 1.03 -20.797 -12.875 1 96.5 333 SER B CA 1
ATOM 5637 C C . SER B 1 333 ? 1.905 -21.891 -13.484 1 96.5 333 SER B C 1
ATOM 5639 O O . SER B 1 333 ? 1.396 -22.828 -14.086 1 96.5 333 SER B O 1
ATOM 5641 N N . THR B 1 334 ? 3.186 -21.719 -13.32 1 96.69 334 THR B N 1
ATOM 5642 C CA . THR B 1 334 ? 4.133 -22.688 -13.859 1 96.69 334 THR B CA 1
ATOM 5643 C C . THR B 1 334 ? 5.062 -23.203 -12.766 1 96.69 334 THR B C 1
ATOM 5645 O O . THR B 1 334 ? 5.414 -22.469 -11.844 1 96.69 334 THR B O 1
ATOM 5648 N N . PHE B 1 335 ? 5.484 -24.438 -12.93 1 95.06 335 PHE B N 1
ATOM 5649 C CA . PHE B 1 335 ? 6.445 -25.031 -12 1 95.06 335 PHE B CA 1
ATOM 5650 C C . PHE B 1 335 ? 7.832 -24.438 -12.219 1 95.06 335 PHE B C 1
ATOM 5652 O O . PHE B 1 335 ? 8.227 -24.156 -13.352 1 95.06 335 PHE B O 1
ATOM 5659 N N . ALA B 1 336 ? 8.492 -24.312 -11.117 1 96.5 336 ALA B N 1
ATOM 5660 C CA . ALA B 1 336 ? 9.914 -23.984 -11.133 1 96.5 336 ALA B CA 1
ATOM 5661 C C . ALA B 1 336 ? 10.719 -25.031 -10.344 1 96.5 336 ALA B C 1
ATOM 5663 O O . ALA B 1 336 ? 10.359 -26.203 -10.305 1 96.5 336 ALA B O 1
ATOM 5664 N N . GLU B 1 337 ? 11.867 -24.734 -9.961 1 96.38 337 GLU B N 1
ATOM 5665 C CA . GLU B 1 337 ? 12.711 -25.672 -9.219 1 96.38 337 GLU B CA 1
ATOM 5666 C C . GLU B 1 337 ? 12.273 -25.781 -7.762 1 96.38 337 GLU B C 1
ATOM 5668 O O . GLU B 1 337 ? 11.516 -24.938 -7.277 1 96.38 337 GLU B O 1
ATOM 5673 N N . ALA B 1 338 ? 12.695 -26.797 -7.102 1 95.94 338 ALA B N 1
ATOM 5674 C CA . ALA B 1 338 ? 12.453 -26.938 -5.668 1 95.94 338 ALA B CA 1
ATOM 5675 C C . ALA B 1 338 ? 13.203 -25.875 -4.875 1 95.94 338 ALA B C 1
ATOM 5677 O O . ALA B 1 338 ? 14.344 -25.531 -5.195 1 95.94 338 ALA B O 1
ATOM 5678 N N . PRO B 1 339 ? 12.586 -25.328 -3.824 1 96.81 339 PRO B N 1
ATOM 5679 C CA . PRO B 1 339 ? 13.258 -24.312 -3.01 1 96.81 339 PRO B CA 1
ATOM 5680 C C . PRO B 1 339 ? 14.5 -24.859 -2.305 1 96.81 339 PRO B C 1
ATOM 5682 O O . PRO B 1 339 ? 14.469 -25.953 -1.741 1 96.81 339 PRO B O 1
ATOM 5685 N N . VAL B 1 340 ? 15.562 -24.188 -2.336 1 97.69 340 VAL B N 1
ATOM 5686 C CA . VAL B 1 340 ? 16.766 -24.469 -1.561 1 97.69 340 VAL B CA 1
ATOM 5687 C C . VAL B 1 340 ? 17.297 -23.172 -0.939 1 97.69 340 VAL B C 1
ATOM 5689 O O . VAL B 1 340 ? 17 -22.078 -1.431 1 97.69 340 VAL B O 1
ATOM 5692 N N . THR B 1 341 ? 18.016 -23.297 0.087 1 98.25 341 THR B N 1
ATOM 5693 C CA . THR B 1 341 ? 18.516 -22.125 0.792 1 98.25 341 THR B CA 1
ATOM 5694 C C . THR B 1 341 ? 19.828 -21.641 0.179 1 98.25 341 THR B C 1
ATOM 5696 O O . THR B 1 341 ? 20.062 -20.438 0.037 1 98.25 341 THR B O 1
ATOM 5699 N N . ASN B 1 342 ? 20.641 -22.594 -0.17 1 97.94 342 ASN B N 1
ATOM 5700 C CA . ASN B 1 342 ? 22.016 -22.25 -0.567 1 97.94 342 ASN B CA 1
ATOM 5701 C C . ASN B 1 342 ? 22.203 -22.391 -2.072 1 97.94 342 ASN B C 1
ATOM 5703 O O . ASN B 1 342 ? 21.688 -23.328 -2.684 1 97.94 342 ASN B O 1
ATOM 5707 N N . PHE B 1 343 ? 23.094 -21.531 -2.604 1 97.81 343 PHE B N 1
ATOM 5708 C CA . PHE B 1 343 ? 23.375 -21.516 -4.031 1 97.81 343 PHE B CA 1
ATOM 5709 C C . PHE B 1 343 ? 23.969 -22.844 -4.488 1 97.81 343 PHE B C 1
ATOM 5711 O O . PHE B 1 343 ? 23.641 -23.328 -5.574 1 97.81 343 PHE B O 1
ATOM 5718 N N . GLU B 1 344 ? 24.75 -23.469 -3.672 1 97.38 344 GLU B N 1
ATOM 5719 C CA . GLU B 1 344 ? 25.438 -24.703 -4.008 1 97.38 344 GLU B CA 1
ATOM 5720 C C . GLU B 1 344 ? 24.469 -25.875 -4.133 1 97.38 344 GLU B C 1
ATOM 5722 O O . GLU B 1 344 ? 24.797 -26.922 -4.688 1 97.38 344 GLU B O 1
ATOM 5727 N N . ASP B 1 345 ? 23.281 -25.719 -3.576 1 96.88 345 ASP B N 1
ATOM 5728 C CA . ASP B 1 345 ? 22.297 -26.797 -3.59 1 96.88 345 ASP B CA 1
ATOM 5729 C C . ASP B 1 345 ? 21.453 -26.75 -4.859 1 96.88 345 ASP B C 1
ATOM 5731 O O . ASP B 1 345 ? 20.672 -27.672 -5.121 1 96.88 345 ASP B O 1
ATOM 5735 N N . LEU B 1 346 ? 21.625 -25.688 -5.684 1 96.75 346 LEU B N 1
ATOM 5736 C CA . LEU B 1 346 ? 20.984 -25.641 -6.988 1 96.75 346 LEU B CA 1
ATOM 5737 C C . LEU B 1 346 ? 21.641 -26.609 -7.961 1 96.75 346 LEU B C 1
ATOM 5739 O O . LEU B 1 346 ? 22.797 -27 -7.77 1 96.75 346 LEU B O 1
ATOM 5743 N N . ASN B 1 347 ? 20.859 -27.016 -8.938 1 94.94 347 ASN B N 1
ATOM 5744 C CA . ASN B 1 347 ? 21.438 -27.875 -9.945 1 94.94 347 ASN B CA 1
ATOM 5745 C C . ASN B 1 347 ? 22.609 -27.203 -10.656 1 94.94 347 ASN B C 1
ATOM 5747 O O . ASN B 1 347 ? 22.641 -25.969 -10.781 1 94.94 347 ASN B O 1
ATOM 5751 N N . GLU B 1 348 ? 23.562 -27.969 -11.18 1 96.12 348 GLU B N 1
ATOM 5752 C CA . GLU B 1 348 ? 24.828 -27.453 -11.727 1 96.12 348 GLU B CA 1
ATOM 5753 C C . GLU B 1 348 ? 24.578 -26.531 -12.906 1 96.12 348 GLU B C 1
ATOM 5755 O O . GLU B 1 348 ? 25.188 -25.469 -13.008 1 96.12 348 GLU B O 1
ATOM 5760 N N . GLU B 1 349 ? 23.75 -26.922 -13.766 1 96.88 349 GLU B N 1
ATOM 5761 C CA . GLU B 1 349 ? 23.469 -26.094 -14.945 1 96.88 349 GLU B CA 1
ATOM 5762 C C . GLU B 1 349 ? 22.891 -24.75 -14.555 1 96.88 349 GLU B C 1
ATOM 5764 O O . GLU B 1 349 ? 23.266 -23.719 -15.109 1 96.88 349 GLU B O 1
ATOM 5769 N N . THR B 1 350 ? 21.984 -24.75 -13.609 1 97.69 350 THR B N 1
ATOM 5770 C CA . THR B 1 350 ? 21.391 -23.516 -13.109 1 97.69 350 THR B CA 1
ATOM 5771 C C . THR B 1 350 ? 22.469 -22.594 -12.508 1 97.69 350 THR B C 1
ATOM 5773 O O . THR B 1 350 ? 22.484 -21.391 -12.766 1 97.69 350 THR B O 1
ATOM 5776 N N . ARG B 1 351 ? 23.375 -23.172 -11.781 1 97.81 351 ARG B N 1
ATOM 5777 C CA . ARG B 1 351 ? 24.438 -22.391 -11.172 1 97.81 351 ARG B CA 1
ATOM 5778 C C . ARG B 1 351 ? 25.312 -21.734 -12.234 1 97.81 351 ARG B C 1
ATOM 5780 O O . ARG B 1 351 ? 25.672 -20.562 -12.117 1 97.81 351 ARG B O 1
ATOM 5787 N N . LYS B 1 352 ? 25.625 -22.531 -13.203 1 97.94 352 LYS B N 1
ATOM 5788 C CA . LYS B 1 352 ? 26.453 -22.031 -14.281 1 97.94 352 LYS B CA 1
ATOM 5789 C C . LYS B 1 352 ? 25.781 -20.859 -15 1 97.94 352 LYS B C 1
ATOM 5791 O O . LYS B 1 352 ? 26.391 -19.797 -15.172 1 97.94 352 LYS B O 1
ATOM 5796 N N . LEU B 1 353 ? 24.578 -21.047 -15.367 1 98.19 353 LEU B N 1
ATOM 5797 C CA . LEU B 1 353 ? 23.828 -20.016 -16.078 1 98.19 353 LEU B CA 1
ATOM 5798 C C . LEU B 1 353 ? 23.625 -18.781 -15.203 1 98.19 353 LEU B C 1
ATOM 5800 O O . LEU B 1 353 ? 23.703 -17.656 -15.68 1 98.19 353 LEU B O 1
ATOM 5804 N N . SER B 1 354 ? 23.359 -19.047 -13.977 1 98.12 354 SER B N 1
ATOM 5805 C CA . SER B 1 354 ? 23.172 -17.953 -13.016 1 98.12 354 SER B CA 1
ATOM 5806 C C . SER B 1 354 ? 24.422 -17.094 -12.906 1 98.12 354 SER B C 1
ATOM 5808 O O . SER B 1 354 ? 24.344 -15.867 -12.961 1 98.12 354 SER B O 1
ATOM 5810 N N . ASP B 1 355 ? 25.547 -17.719 -12.789 1 97.75 355 ASP B N 1
ATOM 5811 C CA . ASP B 1 355 ? 26.812 -17 -12.703 1 97.75 355 ASP B CA 1
ATOM 5812 C C . ASP B 1 355 ? 27.078 -16.203 -13.969 1 97.75 355 ASP B C 1
ATOM 5814 O O . ASP B 1 355 ? 27.562 -15.062 -13.898 1 97.75 355 ASP B O 1
ATOM 5818 N N . GLU B 1 356 ? 26.812 -16.797 -15.062 1 97.69 356 GLU B N 1
ATOM 5819 C CA . GLU B 1 356 ? 27 -16.109 -16.328 1 97.69 356 GLU B CA 1
ATOM 5820 C C . GLU B 1 356 ? 26.141 -14.859 -16.422 1 97.69 356 GLU B C 1
ATOM 5822 O O . GLU B 1 356 ? 26.594 -13.797 -16.859 1 97.69 356 GLU B O 1
ATOM 5827 N N . LEU B 1 357 ? 24.922 -15 -16 1 97.62 357 LEU B N 1
ATOM 5828 C CA . LEU B 1 357 ? 24.016 -13.859 -16.031 1 97.62 357 LEU B CA 1
ATOM 5829 C C . LEU B 1 357 ? 24.484 -12.773 -15.078 1 97.62 357 LEU B C 1
ATOM 5831 O O . LEU B 1 357 ? 24.438 -11.586 -15.414 1 97.62 357 LEU B O 1
ATOM 5835 N N . GLN B 1 358 ? 24.922 -13.156 -13.906 1 96.81 358 GLN B N 1
ATOM 5836 C CA . GLN B 1 358 ? 25.391 -12.172 -12.938 1 96.81 358 GLN B CA 1
ATOM 5837 C C . GLN B 1 358 ? 26.594 -11.398 -13.484 1 96.81 358 GLN B C 1
ATOM 5839 O O . GLN B 1 358 ? 26.719 -10.203 -13.234 1 96.81 358 GLN B O 1
ATOM 5844 N N . LYS B 1 359 ? 27.406 -12.07 -14.211 1 96 359 LYS B N 1
ATOM 5845 C CA . LYS B 1 359 ? 28.547 -11.414 -14.852 1 96 359 LYS B CA 1
ATOM 5846 C C . LYS B 1 359 ? 28.078 -10.375 -15.867 1 96 359 LYS B C 1
ATOM 5848 O O . LYS B 1 359 ? 28.609 -9.266 -15.914 1 96 359 LYS B O 1
ATOM 5853 N N . LYS B 1 360 ? 27.156 -10.758 -16.609 1 95.56 360 LYS B N 1
ATOM 5854 C CA . LYS B 1 360 ? 26.625 -9.82 -17.594 1 95.56 360 LYS B CA 1
ATOM 5855 C C . LYS B 1 360 ? 26 -8.609 -16.922 1 95.56 360 LYS B C 1
ATOM 5857 O O . LYS B 1 360 ? 26.156 -7.48 -17.375 1 95.56 360 LYS B O 1
ATOM 5862 N N . LEU B 1 361 ? 25.234 -8.789 -15.82 1 95 361 LEU B N 1
ATOM 5863 C CA . LEU B 1 361 ? 24.562 -7.723 -15.094 1 95 361 LEU B CA 1
ATOM 5864 C C . LEU B 1 361 ? 25.578 -6.801 -14.414 1 95 361 LEU B C 1
ATOM 5866 O O . LEU B 1 361 ? 25.391 -5.586 -14.375 1 95 361 LEU B O 1
ATOM 5870 N N . GLY B 1 362 ? 26.562 -7.379 -13.812 1 89.56 362 GLY B N 1
ATOM 5871 C CA . GLY B 1 362 ? 27.609 -6.605 -13.18 1 89.56 362 GLY B CA 1
ATOM 5872 C C . GLY B 1 362 ? 28.328 -5.68 -14.141 1 89.56 362 GLY B C 1
ATOM 5873 O O . GLY B 1 362 ? 28.766 -4.59 -13.758 1 89.56 362 GLY B O 1
ATOM 5874 N N . ASN B 1 363 ? 28.453 -6.023 -15.312 1 81.62 363 ASN B N 1
ATOM 5875 C CA . ASN B 1 363 ? 29.125 -5.23 -16.344 1 81.62 363 ASN B CA 1
ATOM 5876 C C . ASN B 1 363 ? 28.297 -4.016 -16.75 1 81.62 363 ASN B C 1
ATOM 5878 O O . ASN B 1 363 ? 28.828 -3.061 -17.312 1 81.62 363 ASN B O 1
ATOM 5882 N N . LEU B 1 364 ? 27.062 -4.043 -16.484 1 80.81 364 LEU B N 1
ATOM 5883 C CA . LEU B 1 364 ? 26.188 -2.916 -16.812 1 80.81 364 LEU B CA 1
ATOM 5884 C C . LEU B 1 364 ? 26.25 -1.847 -15.727 1 80.81 364 LEU B C 1
ATOM 5886 O O . LEU B 1 364 ? 26.031 -0.665 -16 1 80.81 364 LEU B O 1
ATOM 5890 N N . SER B 1 365 ? 26.375 -2.215 -14.477 1 67.5 365 SER B N 1
ATOM 5891 C CA . SER B 1 365 ? 26.406 -1.276 -13.359 1 67.5 365 SER B CA 1
ATOM 5892 C C . SER B 1 365 ? 27.719 -0.494 -13.336 1 67.5 365 SER B C 1
ATOM 5894 O O . SER B 1 365 ? 27.859 0.45 -12.555 1 67.5 365 SER B O 1
ATOM 5896 N N . VAL B 1 366 ? 28.781 -0.92 -14.156 1 45.69 366 VAL B N 1
ATOM 5897 C CA . VAL B 1 366 ? 30.031 -0.164 -14.25 1 45.69 366 VAL B CA 1
ATOM 5898 C C . VAL B 1 366 ? 29.938 0.841 -15.398 1 45.69 366 VAL B C 1
ATOM 5900 O O . VAL B 1 366 ? 29.297 0.567 -16.422 1 45.69 366 VAL B O 1
#

Organism: Cyberlindnera jadinii (strain ATCC 18201 / CBS 1600 / BCRC 20928 / JCM 3617 / NBRC 0987 / NRRL Y-1542) (NCBI:txid983966)

Solvent-accessible surface area (backbone atoms only — not comparable to full-atom values): 38500 Å² total; per-residue (Å²): 91,79,78,59,69,40,72,44,96,85,58,34,32,31,59,35,70,66,56,49,73,71,40,94,54,51,77,59,43,43,31,47,49,81,83,55,68,47,72,73,77,71,90,41,83,80,58,71,66,44,33,65,72,28,56,87,84,28,56,68,66,52,44,87,92,54,81,58,42,69,44,53,75,26,67,71,40,32,33,36,35,65,38,75,64,52,80,86,69,58,50,72,65,19,48,16,22,48,42,36,48,24,62,64,25,21,27,39,39,35,33,71,39,59,52,79,79,60,36,70,66,49,51,50,53,60,42,42,71,66,22,57,70,39,58,43,42,39,52,26,10,21,82,91,40,61,43,26,37,36,46,73,41,57,37,80,31,66,64,50,67,86,59,40,58,54,51,24,42,66,65,60,22,42,74,50,21,42,28,54,32,42,37,35,50,78,44,59,45,88,35,33,58,26,37,37,35,33,43,20,37,62,57,44,67,68,44,51,71,70,54,43,57,54,45,61,72,39,31,31,33,21,47,72,48,52,90,85,44,44,78,39,94,41,75,73,49,62,28,37,71,86,40,70,33,72,38,43,33,25,23,39,31,70,76,78,68,44,54,17,52,47,62,41,73,68,51,72,44,30,76,91,42,54,71,71,58,27,48,54,54,49,52,53,51,49,48,56,68,37,46,40,63,85,45,49,44,75,50,76,60,48,86,30,26,35,37,37,33,20,42,64,38,26,33,32,24,53,35,52,60,47,71,73,40,38,35,36,33,42,31,40,35,10,36,28,53,56,73,38,54,50,75,86,74,48,52,69,67,53,48,52,44,23,51,52,44,50,51,56,48,56,60,63,82,99,91,80,78,61,69,40,71,44,96,86,58,34,32,30,59,36,68,66,54,47,72,69,41,95,54,52,76,58,44,43,31,46,49,81,84,54,70,47,72,75,78,71,91,38,81,80,58,71,67,44,32,65,72,30,56,88,81,28,56,70,66,52,44,87,93,53,80,58,42,69,46,54,74,27,67,70,42,33,33,37,34,65,39,74,64,51,79,86,70,57,49,71,65,18,48,15,22,47,42,36,48,24,62,63,26,20,28,36,39,36,33,72,38,60,54,79,80,60,36,70,68,49,51,52,53,60,43,43,71,64,22,57,70,39,59,43,42,38,54,25,9,21,80,90,41,63,43,28,36,38,46,72,42,55,38,78,31,67,64,52,66,88,59,42,57,55,51,24,42,67,64,58,20,43,74,50,21,43,29,55,30,42,36,35,51,78,45,56,43,87,36,34,57,25,37,38,36,33,43,19,35,61,57,43,67,68,44,53,72,70,55,44,57,54,45,60,70,38,31,32,33,21,47,69,40,56,94,89,49,42,79,39,94,41,77,73,51,62,26,36,71,87,41,70,32,73,38,44,35,25,23,41,31,70,76,77,69,44,55,15,51,47,61,42,72,68,51,72,43,31,76,89,41,53,70,71,57,27,48,56,54,48,51,52,50,49,48,56,67,38,46,39,62,84,44,48,46,75,50,74,60,49,86,30,25,35,38,38,33,21,43,65,37,26,34,32,25,54,36,52,60,45,71,73,40,38,35,36,31,43,32,40,35,10,36,29,51,56,73,38,56,49,75,84,73,47,53,68,68,52,46,52,44,24,53,53,44,50,52,57,50,55,60,64,80,100

InterPro domains:
  IPR003819 TauD/TfdA-like domain [PF02668] (72-332)
  IPR042098 Glutarate 2-hydroxylase superfamily [G3DSA:3.60.130.10] (62-347)
  IPR051323 Alpha-ketoglutarate-dependent sulfate ester dioxygenase-like [PTHR30468] (13-348)

pLDDT: mean 91.42, std 10.3, range [44.84, 98.94]

Secondary structure (DSSP, 8-state):
----EEE-TTS-EEE-HHHHHH-S-GGGS-EE-TT----SPPP-TT---GGGGS-TT-TTTS-TT---EEEESSSSS-EEEEES--GGG--HHHHHHHHHHHHHHSEEEE-S--HHHH-HHHHHHHHHTTSSB---SSS-B-TT-TTEEEEEE-TTPPP-TT----SB-TTTTSSS-EEEEEEEEEE--SS---EEEEEHHHHHHHS-HHHHHHHTT-EEEEESS-TT---SSSTT--SS---EEEEESEEE-TTT--EEE---TT---BTTS-HHHHHHHHHHHHHHHHS-GGGEEEE---TT-EEEEETTTEEEEE-----SS-EEEEEEEEE-PPP-SSGGGS-HHHHHHHHHHHHHHHTT--/----EEE-TTS-EEE-HHHHHH-S-GGGS-EE-TT----SPPP-TT---GGGGS-TT-TTTS-TT---EEEESSSSS-EEEEES--GGG--HHHHHHHHHHHHHHSEEEE-S--HHHH-HHHHHHHHHTTSSB---SSS-B-TT-TTEEEEEE-TTPPP-TT----SB-TTTTSSS-EEEEEEEEEE--SS---EEEEEHHHHHHHS-HHHHHHHTT-EEEEESS-SSS--SSSTT--SS---EEEEESEEE-TTT--EEE---TT---BTTS-HHHHHHHHHHHHHHHHS-GGGEEEE---TT-EEEEETTTEEEEE-----SS-EEEEEEEEE-PPP-SSGGGS-HHHHHHHHHHHHHHHTT--